Protein AF-0000000078658450 (afdb_homodimer)

Structure (mmCIF, N/CA/C/O backbone):
data_AF-0000000078658450-model_v1
#
loop_
_entity.id
_entity.type
_entity.pdbx_description
1 polymer 'Crp/Fnr family transcriptional regulator'
#
loop_
_atom_site.group_PDB
_atom_site.id
_atom_site.type_symbol
_atom_site.label_atom_id
_atom_site.label_alt_id
_atom_site.label_comp_id
_atom_site.label_asym_id
_atom_site.label_entity_id
_atom_site.label_seq_id
_atom_site.pdbx_PDB_ins_code
_atom_site.Cartn_x
_atom_site.Cartn_y
_atom_site.Cartn_z
_atom_site.occupancy
_atom_site.B_iso_or_equiv
_atom_site.auth_seq_id
_atom_site.auth_comp_id
_atom_site.auth_asym_id
_atom_site.auth_atom_id
_atom_site.pdbx_PDB_model_num
ATOM 1 N N . MET A 1 1 ? 19.719 34.531 7.801 1 43.25 1 MET A N 1
ATOM 2 C CA . MET A 1 1 ? 19.422 33.531 8.844 1 43.25 1 MET A CA 1
ATOM 3 C C . MET A 1 1 ? 18.984 32.219 8.227 1 43.25 1 MET A C 1
ATOM 5 O O . MET A 1 1 ? 18.062 32.188 7.406 1 43.25 1 MET A O 1
ATOM 9 N N . ASN A 1 2 ? 19.859 30.984 8.078 1 65.88 2 ASN A N 1
ATOM 10 C CA . ASN A 1 2 ? 20.094 29.922 7.094 1 65.88 2 ASN A CA 1
ATOM 11 C C . ASN A 1 2 ? 18.938 28.922 7.059 1 65.88 2 ASN A C 1
ATOM 13 O O . ASN A 1 2 ? 18.703 28.219 8.031 1 65.88 2 ASN A O 1
ATOM 17 N N . ASP A 1 3 ? 17.875 29.172 6.211 1 85.38 3 ASP A N 1
ATOM 18 C CA . ASP A 1 3 ? 16.609 28.453 6.008 1 85.38 3 ASP A CA 1
ATOM 19 C C . ASP A 1 3 ? 16.797 26.953 6.176 1 85.38 3 ASP A C 1
ATOM 21 O O . ASP A 1 3 ? 15.938 26.266 6.734 1 85.38 3 ASP A O 1
ATOM 25 N N . THR A 1 4 ? 17.953 26.656 6.043 1 90.56 4 THR A N 1
ATOM 26 C CA . THR A 1 4 ? 18.203 25.234 6.113 1 90.56 4 THR A CA 1
ATOM 27 C C . THR A 1 4 ? 18.172 24.75 7.559 1 90.56 4 THR A C 1
ATOM 29 O O . THR A 1 4 ? 17.688 23.656 7.844 1 90.56 4 THR A O 1
ATOM 32 N N . HIS A 1 5 ? 18.719 25.562 8.422 1 92.75 5 HIS A N 1
ATOM 33 C CA . HIS A 1 5 ? 18.719 25.203 9.828 1 92.75 5 HIS A CA 1
ATOM 34 C C . HIS A 1 5 ? 17.297 25.109 10.367 1 92.75 5 HIS A C 1
ATOM 36 O O . HIS A 1 5 ? 16.969 24.188 11.109 1 92.75 5 HIS A O 1
ATOM 42 N N . ALA A 1 6 ? 16.516 26.047 10.023 1 94.75 6 ALA A N 1
ATOM 43 C CA . ALA A 1 6 ? 15.125 26.062 10.445 1 94.75 6 ALA A CA 1
ATOM 44 C C . ALA A 1 6 ? 14.375 24.844 9.891 1 94.75 6 ALA A C 1
ATOM 46 O O . ALA A 1 6 ? 13.578 24.219 10.594 1 94.75 6 ALA A O 1
ATOM 47 N N . TRP A 1 7 ? 14.617 24.578 8.633 1 96.69 7 TRP A N 1
ATOM 48 C CA . TRP A 1 7 ? 14.016 23.406 8.016 1 96.69 7 TRP A CA 1
ATOM 49 C C . TRP A 1 7 ? 14.406 22.141 8.766 1 96.69 7 TRP A C 1
ATOM 51 O O . TRP A 1 7 ? 13.555 21.297 9.07 1 96.69 7 TRP A O 1
ATOM 61 N N . ARG A 1 8 ? 15.656 22.031 9.039 1 96.75 8 ARG A N 1
ATOM 62 C CA . ARG A 1 8 ? 16.156 20.844 9.734 1 96.75 8 ARG A CA 1
ATOM 63 C C . ARG A 1 8 ? 15.469 20.672 11.086 1 96.75 8 ARG A C 1
ATOM 65 O O . ARG A 1 8 ? 15.055 19.562 11.43 1 96.75 8 ARG A O 1
ATOM 72 N N . GLU A 1 9 ? 15.391 21.719 11.852 1 95.81 9 GLU A N 1
ATOM 73 C CA . GLU A 1 9 ? 14.766 21.672 13.172 1 95.81 9 GLU A CA 1
ATOM 74 C C . GLU A 1 9 ? 13.328 21.172 13.078 1 95.81 9 GLU A C 1
ATOM 76 O O . GLU A 1 9 ? 12.898 20.359 13.898 1 95.81 9 GLU A O 1
ATOM 81 N N . GLN A 1 10 ? 12.602 21.609 12.125 1 95.25 10 GLN A N 1
ATOM 82 C CA . GLN A 1 10 ? 11.219 21.203 11.93 1 95.25 10 GLN A CA 1
ATOM 83 C C . GLN A 1 10 ? 11.133 19.734 11.5 1 95.25 10 GLN A C 1
ATOM 85 O O . GLN A 1 10 ? 10.32 18.969 12.031 1 95.25 10 GLN A O 1
ATOM 90 N N . LEU A 1 11 ? 12.008 19.344 10.578 1 97.38 11 LEU A N 1
ATOM 91 C CA . LEU A 1 11 ? 11.938 18.016 9.977 1 97.38 11 LEU A CA 1
ATOM 92 C C . LEU A 1 11 ? 12.469 16.953 10.938 1 97.38 11 LEU A C 1
ATOM 94 O O . LEU A 1 11 ? 12.164 15.766 10.789 1 97.38 11 LEU A O 1
ATOM 98 N N . GLN A 1 12 ? 13.188 17.375 11.977 1 96.62 12 GLN A N 1
ATOM 99 C CA . GLN A 1 12 ? 13.734 16.469 12.977 1 96.62 12 GLN A CA 1
ATOM 100 C C . GLN A 1 12 ? 12.633 15.875 13.844 1 96.62 12 GLN A C 1
ATOM 102 O O . GLN A 1 12 ? 12.859 14.883 14.539 1 96.62 12 GLN A O 1
ATOM 107 N N . HIS A 1 13 ? 11.469 16.438 13.734 1 94.81 13 HIS A N 1
ATOM 108 C CA . HIS A 1 13 ? 10.336 15.922 14.492 1 94.81 13 HIS A CA 1
ATOM 109 C C . HIS A 1 13 ? 9.695 14.727 13.789 1 94.81 13 HIS A C 1
ATOM 111 O O . HIS A 1 13 ? 8.859 14.031 14.375 1 94.81 13 HIS A O 1
ATOM 117 N N . GLY A 1 14 ? 10.078 14.461 12.57 1 96.31 14 GLY A N 1
ATOM 118 C CA . GLY A 1 14 ? 9.664 13.266 11.859 1 96.31 14 GLY A CA 1
ATOM 119 C C . GLY A 1 14 ? 10.641 12.117 12 1 96.31 14 GLY A C 1
ATOM 120 O O . GLY A 1 14 ? 11.852 12.297 11.828 1 96.31 14 GLY A O 1
ATOM 121 N N . HIS A 1 15 ? 10.164 10.977 12.234 1 96 15 HIS A N 1
ATOM 122 C CA . HIS A 1 15 ? 11.008 9.828 12.555 1 96 15 HIS A CA 1
ATOM 123 C C . HIS A 1 15 ? 11.906 9.453 11.383 1 96 15 HIS A C 1
ATOM 125 O O . HIS A 1 15 ? 13.094 9.172 11.562 1 96 15 HIS A O 1
ATOM 131 N N . TRP A 1 16 ? 11.352 9.453 10.203 1 97.75 16 TRP A N 1
ATOM 132 C CA . TRP A 1 16 ? 12.156 9.023 9.062 1 97.75 16 TRP A CA 1
ATOM 133 C C . TRP A 1 16 ? 13.383 9.914 8.898 1 97.75 16 TRP A C 1
ATOM 135 O O . TRP A 1 16 ? 14.516 9.422 8.844 1 97.75 16 TRP A O 1
ATOM 145 N N . PHE A 1 17 ? 13.172 11.258 8.867 1 98.5 17 PHE A N 1
ATOM 146 C CA . PHE A 1 17 ? 14.266 12.203 8.648 1 98.5 17 PHE A CA 1
ATOM 147 C C . PHE A 1 17 ? 15.281 12.133 9.781 1 98.5 17 PHE A C 1
ATOM 149 O O . PHE A 1 17 ? 16.484 12.109 9.539 1 98.5 17 PHE A O 1
ATOM 156 N N . ARG A 1 18 ? 14.766 12.008 10.93 1 97.56 18 ARG A N 1
ATOM 157 C CA . ARG A 1 18 ? 15.609 11.992 12.117 1 97.56 18 ARG A CA 1
ATOM 158 C C . ARG A 1 18 ? 16.547 10.781 12.117 1 97.56 18 ARG A C 1
ATOM 160 O O . ARG A 1 18 ? 17.641 10.836 12.672 1 97.56 18 ARG A O 1
ATOM 167 N N . GLN A 1 19 ? 16.125 9.742 11.484 1 97.12 19 GLN A N 1
ATOM 168 C CA . GLN A 1 19 ? 16.891 8.5 11.523 1 97.12 19 GLN A CA 1
ATOM 169 C C . GLN A 1 19 ? 17.953 8.469 10.43 1 97.12 19 GLN A C 1
ATOM 171 O O . GLN A 1 19 ? 18.844 7.613 10.445 1 97.12 19 GLN A O 1
ATOM 176 N N . LEU A 1 20 ? 17.891 9.367 9.508 1 98 20 LEU A N 1
ATOM 177 C CA . LEU A 1 20 ? 18.891 9.414 8.445 1 98 20 LEU A CA 1
ATOM 178 C C . LEU A 1 20 ? 20.25 9.844 8.992 1 98 20 LEU A C 1
ATOM 180 O O . LEU A 1 20 ? 20.312 10.539 10 1 98 20 LEU A O 1
ATOM 184 N N . SER A 1 21 ? 21.328 9.43 8.328 1 97.75 21 SER A N 1
ATOM 185 C CA . SER A 1 21 ? 22.656 9.93 8.672 1 97.75 21 SER A CA 1
ATOM 186 C C . SER A 1 21 ? 22.734 11.445 8.484 1 97.75 21 SER A C 1
ATOM 188 O O . SER A 1 21 ? 22.078 12.008 7.613 1 97.75 21 SER A O 1
ATOM 190 N N . PRO A 1 22 ? 23.578 12.094 9.273 1 97.62 22 PRO A N 1
ATOM 191 C CA . PRO A 1 22 ? 23.766 13.531 9.094 1 97.62 22 PRO A CA 1
ATOM 192 C C . PRO A 1 22 ? 24.141 13.898 7.66 1 97.62 22 PRO A C 1
ATOM 194 O O . PRO A 1 22 ? 23.688 14.922 7.137 1 97.62 22 PRO A O 1
ATOM 197 N N . ALA A 1 23 ? 24.938 13.094 7.043 1 97.88 23 ALA A N 1
ATOM 198 C CA . ALA A 1 23 ? 25.375 13.352 5.672 1 97.88 23 ALA A CA 1
ATOM 199 C C . ALA A 1 23 ? 24.188 13.367 4.715 1 97.88 23 ALA A C 1
ATOM 201 O O . ALA A 1 23 ? 24.078 14.25 3.859 1 97.88 23 ALA A O 1
ATOM 202 N N . LEU A 1 24 ? 23.312 12.406 4.836 1 98.12 24 LEU A N 1
ATOM 203 C CA . LEU A 1 24 ? 22.156 12.344 3.955 1 98.12 24 LEU A CA 1
ATOM 204 C C . LEU A 1 24 ? 21.188 13.484 4.25 1 98.12 24 LEU A C 1
ATOM 206 O O . LEU A 1 24 ? 20.625 14.078 3.328 1 98.12 24 LEU A O 1
ATOM 210 N N . GLN A 1 25 ? 20.984 13.766 5.539 1 98.38 25 GLN A N 1
ATOM 211 C CA . GLN A 1 25 ? 20.172 14.922 5.887 1 98.38 25 GLN A CA 1
ATOM 212 C C . GLN A 1 25 ? 20.703 16.188 5.215 1 98.38 25 GLN A C 1
ATOM 214 O O . GLN A 1 25 ? 19.922 16.953 4.629 1 98.38 25 GLN A O 1
ATOM 219 N N . ASP A 1 26 ? 22 16.359 5.293 1 97.94 26 ASP A N 1
ATOM 220 C CA . ASP A 1 26 ? 22.625 17.531 4.707 1 97.94 26 ASP A CA 1
ATOM 221 C C . ASP A 1 26 ? 22.391 17.594 3.199 1 97.94 26 ASP A C 1
ATOM 223 O O . ASP A 1 26 ? 22.031 18.641 2.66 1 97.94 26 ASP A O 1
ATOM 227 N N . ARG A 1 27 ? 22.562 16.516 2.525 1 97.56 27 ARG A N 1
ATOM 228 C CA . ARG A 1 27 ? 22.422 16.469 1.073 1 97.56 27 ARG A CA 1
ATOM 229 C C . ARG A 1 27 ? 20.984 16.781 0.653 1 97.56 27 ARG A C 1
ATOM 231 O O . ARG A 1 27 ? 20.766 17.5 -0.32 1 97.56 27 ARG A O 1
ATOM 238 N N . LEU A 1 28 ? 20.031 16.203 1.386 1 98.06 28 LEU A N 1
ATOM 239 C CA . LEU A 1 28 ? 18.625 16.453 1.085 1 98.06 28 LEU A CA 1
ATOM 240 C C . LEU A 1 28 ? 18.297 17.938 1.25 1 98.06 28 LEU A C 1
ATOM 242 O O . LEU A 1 28 ? 17.688 18.547 0.367 1 98.06 28 LEU A O 1
ATOM 246 N N . LEU A 1 29 ? 18.75 18.484 2.342 1 98.12 29 LEU A N 1
ATOM 247 C CA . LEU A 1 29 ? 18.422 19.875 2.641 1 98.12 29 LEU A CA 1
ATOM 248 C C . LEU A 1 29 ? 19.156 20.828 1.694 1 98.12 29 LEU A C 1
ATOM 250 O O . LEU A 1 29 ? 18.625 21.875 1.331 1 98.12 29 LEU A O 1
ATOM 254 N N . GLU A 1 30 ? 20.328 20.469 1.326 1 97.06 30 GLU A N 1
ATOM 255 C CA . GLU A 1 30 ? 21.094 21.266 0.372 1 97.06 30 GLU A CA 1
ATOM 256 C C . GLU A 1 30 ? 20.391 21.312 -0.987 1 97.06 30 GLU A C 1
ATOM 258 O O . GLU A 1 30 ? 20.422 22.344 -1.673 1 97.06 30 GLU A O 1
ATOM 263 N N . ALA A 1 31 ? 19.797 20.266 -1.362 1 97.5 31 ALA A N 1
ATOM 264 C CA . ALA A 1 31 ? 19.156 20.172 -2.676 1 97.5 31 ALA A CA 1
ATOM 265 C C . ALA A 1 31 ? 17.734 20.703 -2.637 1 97.5 31 ALA A C 1
ATOM 267 O O . ALA A 1 31 ? 17.125 20.938 -3.684 1 97.5 31 ALA A O 1
ATOM 268 N N . ALA A 1 32 ? 17.203 20.875 -1.492 1 98 32 ALA A N 1
ATOM 269 C CA . ALA A 1 32 ? 15.781 21.188 -1.323 1 98 32 ALA A CA 1
ATOM 270 C C . ALA A 1 32 ? 15.492 22.625 -1.751 1 98 32 ALA A C 1
ATOM 272 O O . ALA A 1 32 ? 16.344 23.5 -1.608 1 98 32 ALA A O 1
ATOM 273 N N . ARG A 1 33 ? 14.297 22.812 -2.258 1 97.56 33 ARG A N 1
ATOM 274 C CA . ARG A 1 33 ? 13.758 24.125 -2.619 1 97.56 33 ARG A CA 1
ATOM 275 C C . ARG A 1 33 ? 12.406 24.359 -1.953 1 97.56 33 ARG A C 1
ATOM 277 O O . ARG A 1 33 ? 11.539 23.5 -1.978 1 97.56 33 ARG A O 1
ATOM 284 N N . PRO A 1 34 ? 12.266 25.531 -1.39 1 97.88 34 PRO A N 1
ATOM 285 C CA . PRO A 1 34 ? 10.969 25.797 -0.759 1 97.88 34 PRO A CA 1
ATOM 286 C C . PRO A 1 34 ? 9.859 26.047 -1.776 1 97.88 34 PRO A C 1
ATOM 288 O O . PRO A 1 34 ? 10.109 26.594 -2.85 1 97.88 34 PRO A O 1
ATOM 291 N N . LEU A 1 35 ? 8.727 25.594 -1.479 1 97.88 35 LEU A N 1
ATOM 292 C CA . LEU A 1 35 ? 7.516 25.75 -2.279 1 97.88 35 LEU A CA 1
ATOM 293 C C . LEU A 1 35 ? 6.328 26.141 -1.4 1 97.88 35 LEU A C 1
ATOM 295 O O . LEU A 1 35 ? 6.109 25.531 -0.346 1 97.88 35 LEU A O 1
ATOM 299 N N . VAL A 1 36 ? 5.617 27.156 -1.821 1 98.38 36 VAL A N 1
ATOM 300 C CA . VAL A 1 36 ? 4.426 27.594 -1.102 1 98.38 36 VAL A CA 1
ATOM 301 C C . VAL A 1 36 ? 3.193 27.422 -1.986 1 98.38 36 VAL A C 1
ATOM 303 O O . VAL A 1 36 ? 3.205 27.797 -3.162 1 98.38 36 VAL A O 1
ATOM 306 N N . LEU A 1 37 ? 2.17 26.828 -1.427 1 98.62 37 LEU A N 1
ATOM 307 C CA . LEU A 1 37 ? 0.907 26.609 -2.127 1 98.62 37 LEU A CA 1
ATOM 308 C C . LEU A 1 37 ? -0.249 27.266 -1.369 1 98.62 37 LEU A C 1
ATOM 310 O O . LEU A 1 37 ? -0.32 27.172 -0.142 1 98.62 37 LEU A O 1
ATOM 314 N N . ALA A 1 38 ? -1.096 27.922 -2.076 1 98.44 38 ALA A N 1
ATOM 315 C CA . ALA A 1 38 ? -2.346 28.406 -1.497 1 98.44 38 ALA A CA 1
ATOM 316 C C . ALA A 1 38 ? -3.346 27.266 -1.317 1 98.44 38 ALA A C 1
ATOM 318 O O . ALA A 1 38 ? -3.188 26.188 -1.905 1 98.44 38 ALA A O 1
ATOM 319 N N . ALA A 1 39 ? -4.348 27.547 -0.548 1 97.06 39 ALA A N 1
ATOM 320 C CA . ALA A 1 39 ? -5.406 26.562 -0.355 1 97.06 39 ALA A CA 1
ATOM 321 C C . ALA A 1 39 ? -6.016 26.141 -1.689 1 97.06 39 ALA A C 1
ATOM 323 O O . ALA A 1 39 ? -6.379 26.984 -2.506 1 97.06 39 ALA A O 1
ATOM 324 N N . GLY A 1 40 ? -6 24.859 -1.874 1 96.44 40 GLY A N 1
ATOM 325 C CA . GLY A 1 40 ? -6.652 24.328 -3.059 1 96.44 40 GLY A CA 1
ATOM 326 C C . GLY A 1 40 ? -5.738 24.266 -4.27 1 96.44 40 GLY A C 1
ATOM 327 O O . GLY A 1 40 ? -6.109 23.719 -5.309 1 96.44 40 GLY A O 1
ATOM 328 N N . GLU A 1 41 ? -4.57 24.781 -4.133 1 98.31 41 GLU A N 1
ATOM 329 C CA . GLU A 1 41 ? -3.639 24.766 -5.254 1 98.31 41 GLU A CA 1
ATOM 330 C C . GLU A 1 41 ? -3.098 23.359 -5.496 1 98.31 41 GLU A C 1
ATOM 332 O O . GLU A 1 41 ? -2.754 22.641 -4.547 1 98.31 41 GLU A O 1
ATOM 337 N N . ARG A 1 42 ? -3.02 22.984 -6.758 1 98 42 ARG A N 1
ATOM 338 C CA . ARG A 1 42 ? -2.543 21.672 -7.152 1 98 42 ARG A CA 1
ATOM 339 C C . ARG A 1 42 ? -1.02 21.594 -7.117 1 98 42 ARG A C 1
ATOM 341 O O . ARG A 1 42 ? -0.344 22.5 -7.633 1 98 42 ARG A O 1
ATOM 348 N N . LEU A 1 43 ? -0.523 20.641 -6.516 1 98.38 43 LEU A N 1
ATOM 349 C CA . LEU A 1 43 ? 0.909 20.359 -6.535 1 98.38 43 LEU A CA 1
ATOM 350 C C . LEU A 1 43 ? 1.288 19.547 -7.773 1 98.38 43 LEU A C 1
ATOM 352 O O . LEU A 1 43 ? 2.221 19.906 -8.492 1 98.38 43 LEU A O 1
ATOM 356 N N . PHE A 1 44 ? 0.604 18.469 -7.992 1 97.94 44 PHE A N 1
ATOM 357 C CA . PHE A 1 44 ? 0.71 17.656 -9.195 1 97.94 44 PHE A CA 1
ATOM 358 C C . PHE A 1 44 ? -0.556 16.828 -9.406 1 97.94 44 PHE A C 1
ATOM 360 O O . PHE A 1 44 ? -1.415 16.766 -8.523 1 97.94 44 PHE A O 1
ATOM 367 N N . GLN A 1 45 ? -0.643 16.234 -10.586 1 96.81 45 GLN A N 1
ATOM 368 C CA . GLN A 1 45 ? -1.804 15.406 -10.906 1 96.81 45 GLN A CA 1
ATOM 369 C C . GLN A 1 45 ? -1.383 14 -11.32 1 96.81 45 GLN A C 1
ATOM 371 O O . GLN A 1 45 ? -0.27 13.797 -11.812 1 96.81 45 GLN A O 1
ATOM 376 N N . ARG A 1 46 ? -2.33 13.133 -11.109 1 96.31 46 ARG A N 1
ATOM 377 C CA . ARG A 1 46 ? -2.129 11.781 -11.609 1 96.31 46 ARG A CA 1
ATOM 378 C C . ARG A 1 46 ? -1.715 11.789 -13.078 1 96.31 46 ARG A C 1
ATOM 380 O O . ARG A 1 46 ? -2.322 12.492 -13.898 1 96.31 46 ARG A O 1
ATOM 387 N N . GLY A 1 47 ? -0.666 10.992 -13.375 1 97.31 47 GLY A N 1
ATOM 388 C CA . GLY A 1 47 ? -0.214 10.906 -14.758 1 97.31 47 GLY A CA 1
ATOM 389 C C . GLY A 1 47 ? 0.952 11.828 -15.062 1 97.31 47 GLY A C 1
ATOM 390 O O . GLY A 1 47 ? 1.626 11.672 -16.078 1 97.31 47 GLY A O 1
ATOM 391 N N . ASP A 1 48 ? 1.166 12.805 -14.234 1 97.75 48 ASP A N 1
ATOM 392 C CA . ASP A 1 48 ? 2.32 13.68 -14.406 1 97.75 48 ASP A CA 1
ATOM 393 C C . ASP A 1 48 ? 3.627 12.898 -14.273 1 97.75 48 ASP A C 1
ATOM 395 O O . ASP A 1 48 ? 3.68 11.875 -13.586 1 97.75 48 ASP A O 1
ATOM 399 N N . ALA A 1 49 ? 4.672 13.391 -14.875 1 97.5 49 ALA A N 1
ATOM 400 C CA . ALA A 1 49 ? 6.004 12.828 -14.711 1 97.5 49 ALA A CA 1
ATOM 401 C C . ALA A 1 49 ? 6.504 13 -13.281 1 97.5 49 ALA A C 1
ATOM 403 O O . ALA A 1 49 ? 6.102 13.938 -12.586 1 97.5 49 ALA A O 1
ATOM 404 N N . PRO A 1 50 ? 7.344 12.102 -12.883 1 95.69 50 PRO A N 1
ATOM 405 C CA . PRO A 1 50 ? 7.938 12.289 -11.555 1 95.69 50 PRO A CA 1
ATOM 406 C C . PRO A 1 50 ? 8.586 13.656 -11.383 1 95.69 50 PRO A C 1
ATOM 408 O O . PRO A 1 50 ? 9.258 14.148 -12.297 1 95.69 50 PRO A O 1
ATOM 411 N N . CYS A 1 51 ? 8.43 14.234 -10.227 1 94.44 51 CYS A N 1
ATOM 412 C CA . CYS A 1 51 ? 8.961 15.586 -10.055 1 94.44 51 CYS A CA 1
ATOM 413 C C . CYS A 1 51 ? 9.766 15.688 -8.766 1 94.44 51 CYS A C 1
ATOM 415 O O . CYS A 1 51 ? 10.195 16.781 -8.391 1 94.44 51 CYS A O 1
ATOM 417 N N . GLY A 1 52 ? 9.898 14.586 -8.086 1 95.5 52 GLY A N 1
ATOM 418 C CA . GLY A 1 52 ? 10.789 14.602 -6.938 1 95.5 52 GLY A CA 1
ATOM 419 C C . GLY A 1 52 ? 10.102 14.219 -5.641 1 95.5 52 GLY A C 1
ATOM 420 O O . GLY A 1 52 ? 9.031 13.609 -5.652 1 95.5 52 GLY A O 1
ATOM 421 N N . LEU A 1 53 ? 10.797 14.5 -4.551 1 98.19 53 LEU A N 1
ATOM 422 C CA . LEU A 1 53 ? 10.391 14.203 -3.184 1 98.19 53 LEU A CA 1
ATOM 423 C C . LEU A 1 53 ? 9.984 15.477 -2.447 1 98.19 53 LEU A C 1
ATOM 425 O O . LEU A 1 53 ? 10.586 16.531 -2.652 1 98.19 53 LEU A O 1
ATOM 429 N N . TYR A 1 54 ? 9.039 15.344 -1.571 1 98.62 54 TYR A N 1
ATOM 430 C CA . TYR A 1 54 ? 8.539 16.516 -0.864 1 98.62 54 TYR A CA 1
ATOM 431 C C . TYR A 1 54 ? 8.539 16.281 0.642 1 98.62 54 TYR A C 1
ATOM 433 O O . TYR A 1 54 ? 8.336 15.156 1.105 1 98.62 54 TYR A O 1
ATOM 441 N N . ALA A 1 55 ? 8.672 17.328 1.375 1 98.62 55 ALA A N 1
ATOM 442 C CA . ALA A 1 55 ? 8.43 17.391 2.814 1 98.62 55 ALA A CA 1
ATOM 443 C C . ALA A 1 55 ? 7.449 18.5 3.168 1 98.62 55 ALA A C 1
ATOM 445 O O . ALA A 1 55 ? 7.543 19.609 2.639 1 98.62 55 ALA A O 1
ATOM 446 N N . VAL A 1 56 ? 6.57 18.203 4.047 1 98.44 56 VAL A N 1
ATOM 447 C CA . VAL A 1 56 ? 5.652 19.234 4.512 1 98.44 56 VAL A CA 1
ATOM 448 C C . VAL A 1 56 ? 6.254 19.953 5.719 1 98.44 56 VAL A C 1
ATOM 450 O O . VAL A 1 56 ? 6.629 19.312 6.703 1 98.44 56 VAL A O 1
ATOM 453 N N . LEU A 1 57 ? 6.332 21.219 5.598 1 97.88 57 LEU A N 1
ATOM 454 C CA . LEU A 1 57 ? 6.836 22.031 6.699 1 97.88 57 LEU A CA 1
ATOM 455 C C . LEU A 1 57 ? 5.684 22.578 7.539 1 97.88 57 LEU A C 1
ATOM 457 O O . LEU A 1 57 ? 5.789 22.641 8.766 1 97.88 57 LEU A O 1
ATOM 461 N N . SER A 1 58 ? 4.66 22.969 6.871 1 97.06 58 SER A N 1
ATOM 462 C CA . SER A 1 58 ? 3.418 23.406 7.5 1 97.06 58 SER A CA 1
ATOM 463 C C . SER A 1 58 ? 2.227 23.203 6.57 1 97.06 58 SER A C 1
ATOM 465 O O . SER A 1 58 ? 2.389 23.156 5.348 1 97.06 58 SER A O 1
ATOM 467 N N . GLY A 1 59 ? 1.008 23.094 7.168 1 96.06 59 GLY A N 1
ATOM 468 C CA . GLY A 1 59 ? -0.166 22.75 6.375 1 96.06 59 GLY A CA 1
ATOM 469 C C . GLY A 1 59 ? -0.277 21.281 6.062 1 96.06 59 GLY A C 1
ATOM 470 O O . GLY A 1 59 ? 0.119 20.438 6.871 1 96.06 59 GLY A O 1
ATOM 471 N N . ALA A 1 60 ? -0.972 21 4.922 1 97.12 60 ALA A N 1
ATOM 472 C CA . ALA A 1 60 ? -1.185 19.609 4.574 1 97.12 60 ALA A CA 1
ATOM 473 C C . ALA A 1 60 ? -1.425 19.438 3.078 1 97.12 60 ALA A C 1
ATOM 475 O O . ALA A 1 60 ? -1.834 20.391 2.4 1 97.12 60 ALA A O 1
ATOM 476 N N . ILE A 1 61 ? -1.077 18.344 2.631 1 98.12 61 ILE A N 1
ATOM 477 C CA . ILE A 1 61 ? -1.332 17.969 1.244 1 98.12 61 ILE A CA 1
ATOM 478 C C . ILE A 1 61 ? -2.352 16.828 1.196 1 98.12 61 ILE A C 1
ATOM 480 O O . ILE A 1 61 ? -2.186 15.812 1.869 1 98.12 61 ILE A O 1
ATOM 484 N N . ARG A 1 62 ? -3.418 17 0.417 1 97 62 ARG A N 1
ATOM 485 C CA . ARG A 1 62 ? -4.395 15.953 0.149 1 97 62 ARG A CA 1
ATOM 486 C C . ARG A 1 62 ? -3.949 15.07 -1.018 1 97 62 ARG A C 1
ATOM 488 O O . ARG A 1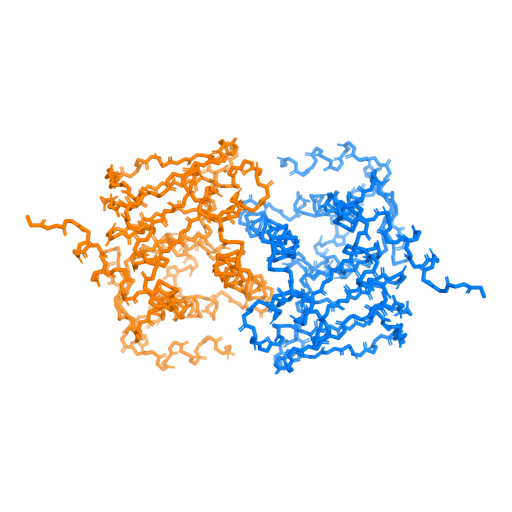 62 ? -3.674 15.578 -2.109 1 97 62 ARG A O 1
ATOM 495 N N . ILE A 1 63 ? -3.836 13.836 -0.722 1 97.38 63 ILE A N 1
ATOM 496 C CA . ILE A 1 63 ? -3.561 12.875 -1.781 1 97.38 63 ILE A CA 1
ATOM 497 C C . ILE A 1 63 ? -4.828 12.094 -2.107 1 97.38 63 ILE A C 1
ATOM 499 O O . ILE A 1 63 ? -5.41 11.445 -1.232 1 97.38 63 ILE A O 1
ATOM 503 N N . GLY A 1 64 ? -5.254 12.109 -3.322 1 96.69 64 GLY A N 1
ATOM 504 C CA . GLY A 1 64 ? -6.477 11.414 -3.689 1 96.69 64 GLY A CA 1
ATOM 505 C C . GLY A 1 64 ? -6.738 11.422 -5.184 1 96.69 64 GLY A C 1
ATOM 506 O O . GLY A 1 64 ? -5.809 11.523 -5.98 1 96.69 64 GLY A O 1
ATOM 507 N N . ALA A 1 65 ? -7.98 11.086 -5.445 1 94.69 65 ALA A N 1
ATOM 508 C CA . ALA A 1 65 ? -8.422 11 -6.836 1 94.69 65 ALA A CA 1
ATOM 509 C C . ALA A 1 65 ? -9.859 11.477 -6.988 1 94.69 65 ALA A C 1
ATOM 511 O O . ALA A 1 65 ? -10.641 11.438 -6.031 1 94.69 65 ALA A O 1
ATOM 512 N N . LEU A 1 66 ? -10.117 11.938 -8.203 1 89.25 66 LEU A N 1
ATOM 513 C CA . LEU A 1 66 ? -11.477 12.312 -8.57 1 89.25 66 LEU A CA 1
ATOM 514 C C . LEU A 1 66 ? -12.031 11.367 -9.633 1 89.25 66 LEU A C 1
ATOM 516 O O . LEU A 1 66 ? -11.336 11.031 -10.594 1 89.25 66 LEU A O 1
ATOM 520 N N . SER A 1 67 ? -13.211 10.938 -9.383 1 87.06 67 SER A N 1
ATOM 521 C CA . SER A 1 67 ? -13.875 10.164 -10.422 1 87.06 67 SER A CA 1
ATOM 522 C C . SER A 1 67 ? -14.414 11.07 -11.523 1 87.06 67 SER A C 1
ATOM 524 O O . SER A 1 67 ? -14.414 12.289 -11.383 1 87.06 67 SER A O 1
ATOM 526 N N . ALA A 1 68 ? -14.914 10.398 -12.617 1 82.19 68 ALA A N 1
AT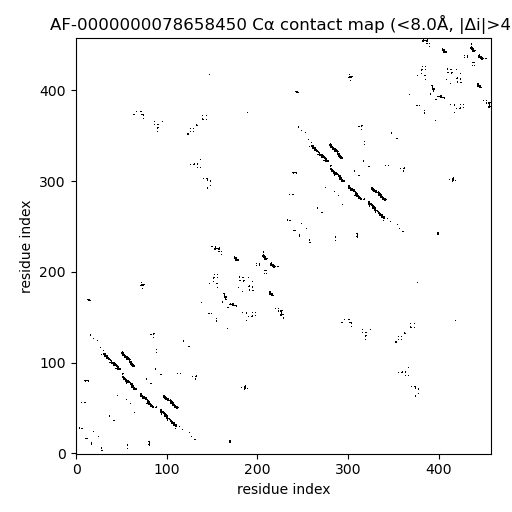OM 527 C CA . ALA A 1 68 ? -15.461 11.148 -13.742 1 82.19 68 ALA A CA 1
ATOM 528 C C . ALA A 1 68 ? -16.719 11.922 -13.336 1 82.19 68 ALA A C 1
ATOM 530 O O . ALA A 1 68 ? -16.984 13 -13.867 1 82.19 68 ALA A O 1
ATOM 531 N N . ASP A 1 69 ? -17.422 11.438 -12.375 1 84.62 69 ASP A N 1
ATOM 532 C CA . ASP A 1 69 ? -18.672 12.078 -11.945 1 84.62 69 ASP A CA 1
ATOM 533 C C . ASP A 1 69 ? -18.422 13.047 -10.797 1 84.62 69 ASP A C 1
ATOM 535 O O . ASP A 1 69 ? -19.375 13.547 -10.18 1 84.62 69 ASP A O 1
ATOM 539 N N . GLY A 1 70 ? -17.234 13.211 -10.414 1 85.19 70 GLY A N 1
ATOM 540 C CA . GLY A 1 70 ? -16.875 14.242 -9.453 1 85.19 70 GLY A CA 1
ATOM 541 C C . GLY A 1 70 ? -16.75 13.727 -8.031 1 85.19 70 GLY A C 1
ATOM 542 O O . GLY A 1 70 ? -16.547 14.5 -7.098 1 85.19 70 GLY A O 1
ATOM 543 N N . LYS A 1 71 ? -16.875 12.422 -7.902 1 89.62 71 LYS A N 1
ATOM 544 C CA . LYS A 1 71 ? -16.672 11.844 -6.574 1 89.62 71 LYS A CA 1
ATOM 545 C C . LYS A 1 71 ? -15.195 11.805 -6.219 1 89.62 71 LYS A C 1
ATOM 547 O O . LYS A 1 71 ? -14.359 11.438 -7.051 1 89.62 71 LYS A O 1
ATOM 552 N N . GLU A 1 72 ? -14.961 12.141 -4.918 1 91.62 72 GLU A N 1
ATOM 553 C CA . GLU A 1 72 ? -13.562 12.211 -4.484 1 91.62 72 GLU A CA 1
ATOM 554 C C . GLU A 1 72 ? -13.219 11.047 -3.557 1 91.62 72 GLU A C 1
ATOM 556 O O . GLU A 1 72 ? -14.016 10.672 -2.697 1 91.62 72 GLU A O 1
ATOM 561 N N . ALA A 1 73 ? -12.102 10.477 -3.832 1 94.75 73 ALA A N 1
ATOM 562 C CA . ALA A 1 73 ? -11.461 9.594 -2.865 1 94.75 73 ALA A CA 1
ATOM 563 C C . ALA A 1 73 ? -10.266 10.281 -2.209 1 94.75 73 ALA A C 1
ATOM 565 O O . ALA A 1 73 ? -9.383 10.805 -2.898 1 94.75 73 ALA A O 1
ATOM 566 N N . LEU A 1 74 ? -10.289 10.359 -0.921 1 96.62 74 LEU A N 1
ATOM 567 C CA . LEU A 1 74 ? -9.148 10.867 -0.162 1 96.62 74 LEU A CA 1
ATOM 568 C C . LEU A 1 74 ? -8.352 9.727 0.453 1 96.62 74 LEU A C 1
ATOM 570 O O . LEU A 1 74 ? -8.828 9.055 1.371 1 96.62 74 LEU A O 1
ATOM 574 N N . LEU A 1 75 ? -7.184 9.516 -0.04 1 95.5 75 LEU A N 1
ATOM 575 C CA . LEU A 1 75 ? -6.355 8.43 0.464 1 95.5 75 LEU A CA 1
ATOM 576 C C . LEU A 1 75 ? -5.664 8.828 1.762 1 95.5 75 LEU A C 1
ATOM 578 O O . LEU A 1 75 ? -5.594 8.031 2.703 1 95.5 75 LEU A O 1
ATOM 582 N N . THR A 1 76 ? -5.117 10.078 1.731 1 94 76 THR A N 1
ATOM 583 C CA . THR A 1 76 ? -4.445 10.508 2.955 1 94 76 THR A CA 1
ATOM 584 C C . THR A 1 76 ? -4.238 12.016 2.959 1 94 76 THR A C 1
ATOM 586 O O . THR A 1 76 ? -4.316 12.664 1.913 1 94 76 THR A O 1
ATOM 589 N N . LEU A 1 77 ? -4.074 12.516 4.125 1 95.56 77 LEU A N 1
ATOM 590 C CA . LEU A 1 77 ? -3.568 13.859 4.367 1 95.56 77 LEU A CA 1
ATOM 591 C C . LEU A 1 77 ? -2.135 13.82 4.883 1 95.56 77 LEU A C 1
ATOM 593 O O . LEU A 1 77 ? -1.863 13.227 5.93 1 95.56 77 LEU A O 1
ATOM 597 N N . VAL A 1 78 ? -1.289 14.391 4.121 1 96.81 78 VAL A N 1
ATOM 598 C CA . VAL A 1 78 ? 0.108 14.422 4.543 1 96.81 78 VAL A CA 1
ATOM 599 C C . VAL A 1 78 ? 0.4 15.742 5.262 1 96.81 78 VAL A C 1
ATOM 601 O O . VAL A 1 78 ? 0.361 16.812 4.648 1 96.81 78 VAL A O 1
ATOM 604 N N . GLU A 1 79 ? 0.746 15.617 6.512 1 95.5 79 GLU A N 1
ATOM 605 C CA . GLU A 1 79 ? 1.005 16.797 7.332 1 95.5 79 GLU A CA 1
ATOM 606 C C . GLU A 1 79 ? 2.477 16.875 7.727 1 95.5 79 GLU A C 1
ATOM 608 O O . GLU A 1 79 ? 3.24 15.945 7.5 1 95.5 79 GLU A O 1
ATOM 613 N N . ALA A 1 80 ? 2.84 18.016 8.266 1 93.56 80 ALA A N 1
ATOM 614 C CA . ALA A 1 80 ? 4.195 18.188 8.789 1 93.56 80 ALA A CA 1
ATOM 615 C C . ALA A 1 80 ? 4.48 17.188 9.906 1 93.56 80 ALA A C 1
ATOM 617 O O . ALA A 1 80 ? 3.605 16.891 10.719 1 93.56 80 ALA A O 1
ATOM 618 N N . PRO A 1 81 ? 5.652 16.703 9.836 1 95.94 81 PRO A N 1
ATOM 619 C CA . PRO A 1 81 ? 6.84 16.891 9 1 95.94 81 PRO A CA 1
ATOM 620 C C . PRO A 1 81 ? 7.074 15.727 8.031 1 95.94 81 PRO A C 1
ATOM 622 O O . PRO A 1 81 ? 8.219 15.344 7.793 1 95.94 81 PRO A O 1
ATOM 625 N N . HIS A 1 82 ? 6.027 15.148 7.527 1 96.5 82 HIS A N 1
ATOM 626 C CA . HIS A 1 82 ? 6.078 13.914 6.758 1 96.5 82 HIS A CA 1
ATOM 627 C C . HIS A 1 82 ? 6.594 14.164 5.344 1 96.5 82 HIS A C 1
ATOM 629 O O . HIS A 1 82 ? 6.379 15.234 4.781 1 96.5 82 HIS A O 1
ATOM 635 N N . TRP A 1 83 ? 7.246 13.18 4.801 1 98.12 83 TRP A N 1
ATOM 636 C CA . TRP A 1 83 ? 7.766 13.156 3.438 1 98.12 83 TRP A CA 1
ATOM 637 C C . TRP A 1 83 ? 6.883 12.297 2.535 1 98.12 83 TRP A C 1
ATOM 639 O O . TRP A 1 83 ? 6.262 11.336 2.994 1 98.12 83 TRP A O 1
ATOM 649 N N . PHE A 1 84 ? 6.832 12.695 1.238 1 97.69 84 PHE A N 1
ATOM 650 C CA . PHE A 1 84 ? 6.039 11.906 0.303 1 97.69 84 PHE A CA 1
ATOM 651 C C . PHE A 1 84 ? 6.535 12.102 -1.126 1 97.69 84 PHE A C 1
ATOM 653 O O . PHE A 1 84 ? 7.379 12.961 -1.383 1 97.69 84 PHE A O 1
ATOM 660 N N . GLY A 1 85 ? 6.07 11.234 -2.014 1 96.44 85 GLY A N 1
ATOM 661 C CA . GLY A 1 85 ? 6.391 11.305 -3.43 1 96.44 85 GLY A CA 1
ATOM 662 C C . GLY A 1 85 ? 7.418 10.273 -3.861 1 96.44 85 GLY A C 1
ATOM 663 O O . GLY A 1 85 ? 7.938 10.344 -4.977 1 96.44 85 GLY A O 1
ATOM 664 N N . GLU A 1 86 ? 7.676 9.32 -3.127 1 95.81 86 GLU A N 1
ATOM 665 C CA . GLU A 1 86 ? 8.852 8.477 -3.32 1 95.81 86 GLU A CA 1
ATOM 666 C C . GLU A 1 86 ? 8.539 7.312 -4.262 1 95.81 86 GLU A C 1
ATOM 668 O O . GLU A 1 86 ? 9.453 6.68 -4.797 1 95.81 86 GLU A O 1
ATOM 673 N N . ILE A 1 87 ? 7.281 6.945 -4.477 1 96.5 87 ILE A N 1
ATOM 674 C CA . ILE A 1 87 ? 6.957 5.793 -5.312 1 96.5 87 ILE A CA 1
ATOM 675 C C . ILE A 1 87 ? 7.59 5.961 -6.691 1 96.5 87 ILE A C 1
ATOM 677 O O . ILE A 1 87 ? 8.305 5.074 -7.164 1 96.5 87 ILE A O 1
ATOM 681 N N . CYS A 1 88 ? 7.43 7.113 -7.289 1 95.69 88 CYS A N 1
ATOM 682 C CA . CYS A 1 88 ? 7.898 7.391 -8.641 1 95.69 88 CYS A CA 1
ATOM 683 C C . CYS A 1 88 ? 9.422 7.418 -8.695 1 95.69 88 CYS A C 1
ATOM 685 O O . CYS A 1 88 ? 10.008 7.234 -9.766 1 95.69 88 CYS A O 1
ATOM 687 N N . LEU A 1 89 ? 9.992 7.727 -7.586 1 93.75 89 LEU A N 1
ATOM 688 C CA . LEU A 1 89 ? 11.445 7.734 -7.508 1 93.75 89 LEU A CA 1
ATOM 689 C C . LEU A 1 89 ? 12.016 6.359 -7.836 1 93.75 89 LEU A C 1
ATOM 691 O O . LEU A 1 89 ? 13.07 6.25 -8.469 1 93.75 89 LEU A O 1
ATOM 695 N N . PHE A 1 90 ? 11.289 5.324 -7.492 1 94.06 90 PHE A N 1
ATOM 696 C CA . PHE A 1 90 ? 11.789 3.963 -7.648 1 94.06 90 PHE A CA 1
ATOM 697 C C . PHE A 1 90 ? 11.445 3.418 -9.031 1 94.06 90 PHE A C 1
ATOM 699 O O . PHE A 1 90 ? 12.328 2.936 -9.75 1 94.06 90 PHE A O 1
ATOM 706 N N . ASP A 1 91 ? 10.281 3.582 -9.438 1 94.69 91 ASP A N 1
ATOM 707 C CA . ASP A 1 91 ? 9.859 2.852 -10.625 1 94.69 91 ASP A CA 1
ATOM 708 C C . ASP A 1 91 ? 9.844 3.762 -11.852 1 94.69 91 ASP A C 1
ATOM 710 O O . ASP A 1 91 ? 9.656 3.295 -12.977 1 94.69 91 ASP A O 1
ATOM 714 N N . GLY A 1 92 ? 9.977 5.09 -11.68 1 94.56 92 GLY A N 1
ATOM 715 C CA . GLY A 1 92 ? 10.055 6.035 -12.781 1 94.56 92 GLY A CA 1
ATOM 716 C C . GLY A 1 92 ? 8.727 6.223 -13.5 1 94.56 92 GLY A C 1
ATOM 717 O O . GLY A 1 92 ? 8.664 6.887 -14.531 1 94.56 92 GLY A O 1
ATOM 718 N N . GLN A 1 93 ? 7.715 5.672 -13.008 1 96.31 93 GLN A N 1
ATOM 719 C CA . GLN A 1 93 ? 6.391 5.77 -13.609 1 96.31 93 GLN A CA 1
ATOM 720 C C . GLN A 1 93 ? 5.691 7.062 -13.195 1 96.31 93 GLN A C 1
ATOM 722 O O . GLN A 1 93 ? 6.121 7.73 -12.258 1 96.31 93 GLN A O 1
ATOM 727 N N . PRO A 1 94 ? 4.613 7.465 -13.852 1 97.44 94 PRO A N 1
ATOM 728 C CA . PRO A 1 94 ? 3.91 8.711 -13.547 1 97.44 94 PRO A CA 1
ATOM 729 C C . PRO A 1 94 ? 3.287 8.719 -12.156 1 97.44 94 PRO A C 1
ATOM 731 O O . PRO A 1 94 ? 3.113 7.656 -11.547 1 97.44 94 PRO A O 1
ATOM 734 N N . ARG A 1 95 ? 2.934 9.891 -11.727 1 97.44 95 ARG A N 1
ATOM 735 C CA . ARG A 1 95 ? 2.275 10.07 -10.438 1 97.44 95 ARG A CA 1
ATOM 736 C C . ARG A 1 95 ? 1.001 9.234 -10.352 1 97.44 95 ARG A C 1
ATOM 738 O O . ARG A 1 95 ? 0.249 9.141 -11.32 1 97.44 95 ARG A O 1
ATOM 745 N N . THR A 1 96 ? 0.731 8.719 -9.164 1 95 96 THR A N 1
ATOM 746 C CA . THR A 1 96 ? -0.346 7.754 -8.977 1 95 96 THR A CA 1
ATOM 747 C C . THR A 1 96 ? -1.669 8.469 -8.711 1 95 96 THR A C 1
ATOM 749 O O . THR A 1 96 ? -2.738 7.945 -9.031 1 95 96 THR A O 1
ATOM 752 N N . HIS A 1 97 ? -1.562 9.594 -8.062 1 96.5 97 HIS A N 1
ATOM 753 C CA . HIS A 1 97 ? -2.742 10.312 -7.598 1 96.5 97 HIS A CA 1
ATOM 754 C C . HIS A 1 97 ? -2.535 11.82 -7.672 1 96.5 97 HIS A C 1
ATOM 756 O O . HIS A 1 97 ? -1.429 12.289 -7.953 1 96.5 97 HIS A O 1
ATOM 762 N N . ASP A 1 98 ? -3.615 12.5 -7.445 1 97.12 98 ASP A N 1
ATOM 763 C CA . ASP A 1 98 ? -3.555 13.953 -7.371 1 97.12 98 ASP A CA 1
ATOM 764 C C . ASP A 1 98 ? -3.1 14.414 -5.988 1 97.12 98 ASP A C 1
ATOM 766 O O . ASP A 1 98 ? -3.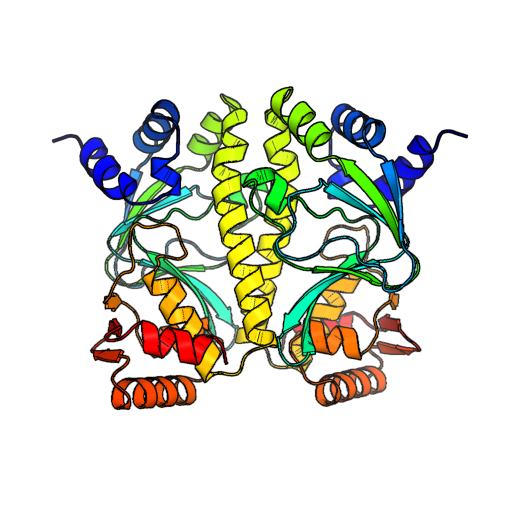32 13.727 -4.992 1 97.12 98 ASP A O 1
ATOM 770 N N . ALA A 1 99 ? -2.482 15.57 -5.992 1 98 99 ALA A N 1
ATOM 771 C CA . ALA A 1 99 ? -2.068 16.203 -4.738 1 98 99 ALA A CA 1
ATOM 772 C C . ALA A 1 99 ? -2.436 17.688 -4.723 1 98 99 ALA A C 1
ATOM 774 O O . ALA A 1 99 ? -2.07 18.422 -5.637 1 98 99 ALA A O 1
ATOM 775 N N . TYR A 1 100 ? -3.145 18.062 -3.705 1 97.94 100 TYR A N 1
ATOM 776 C CA . TYR A 1 100 ? -3.574 19.453 -3.539 1 97.94 100 TYR A CA 1
ATOM 777 C C . TYR A 1 100 ? -3.264 19.953 -2.135 1 97.94 100 TYR A C 1
ATOM 779 O O . TYR A 1 100 ? -3.287 19.188 -1.173 1 97.94 100 TYR A O 1
ATOM 787 N N . ALA A 1 101 ? -3.09 21.25 -2.062 1 98.25 101 ALA A N 1
ATOM 788 C CA . ALA A 1 101 ? -2.877 21.844 -0.75 1 98.25 101 ALA A CA 1
ATOM 789 C C . ALA A 1 101 ? -4.188 21.938 0.03 1 98.25 101 ALA A C 1
ATOM 791 O O . ALA A 1 101 ? -5.191 22.422 -0.492 1 98.25 101 ALA A O 1
ATOM 792 N N . GLU A 1 102 ? -4.137 21.406 1.184 1 95.88 102 GLU A N 1
ATOM 793 C CA . GLU A 1 102 ? -5.199 21.656 2.154 1 95.88 102 GLU A CA 1
ATOM 794 C C . GLU A 1 102 ? -4.871 22.844 3.039 1 95.88 102 GLU A C 1
ATOM 796 O O . GLU A 1 102 ? -4.133 22.719 4.016 1 95.88 102 GLU A O 1
ATOM 801 N N . GLY A 1 103 ? -5.461 24.047 2.732 1 94.94 103 GLY A N 1
ATOM 802 C CA . GLY A 1 103 ? -5.035 25.297 3.35 1 94.94 103 GLY A CA 1
ATOM 803 C C . GLY A 1 103 ? -3.699 25.797 2.832 1 94.94 103 GLY A C 1
ATOM 804 O O . GLY A 1 103 ? -3.148 25.234 1.883 1 94.94 103 GLY A O 1
ATOM 805 N N . ALA A 1 104 ? -3.289 26.891 3.418 1 97.81 104 ALA A N 1
ATOM 806 C CA . ALA A 1 104 ? -1.949 27.391 3.104 1 97.81 104 ALA A CA 1
ATOM 807 C C . ALA A 1 104 ? -0.883 26.375 3.518 1 97.81 104 ALA A C 1
ATOM 809 O O . ALA A 1 104 ? -0.863 25.922 4.664 1 97.81 104 ALA A O 1
ATOM 810 N N . THR A 1 105 ? -0.034 25.969 2.539 1 98.38 105 THR A N 1
ATOM 811 C CA . THR A 1 105 ? 0.903 24.875 2.771 1 98.38 105 THR A CA 1
ATOM 812 C C . THR A 1 105 ? 2.312 25.281 2.344 1 98.38 105 THR A C 1
ATOM 814 O O . THR A 1 105 ? 2.498 25.891 1.291 1 98.38 105 THR A O 1
ATOM 817 N N . ARG A 1 106 ? 3.277 25.016 3.188 1 98.44 106 ARG A N 1
ATOM 818 C CA . ARG A 1 106 ? 4.695 25.172 2.877 1 98.44 106 ARG A CA 1
ATOM 819 C C . ARG A 1 106 ? 5.383 23.812 2.748 1 98.44 106 ARG A C 1
ATOM 821 O O . ARG A 1 106 ? 5.223 22.938 3.611 1 98.44 106 ARG A O 1
ATOM 828 N N . LEU A 1 107 ? 6.156 23.641 1.662 1 98.62 107 LEU A N 1
ATOM 829 C CA . LEU A 1 107 ? 6.848 22.391 1.369 1 98.62 107 LEU A CA 1
ATOM 830 C C . LEU A 1 107 ? 8.32 22.641 1.069 1 98.62 107 LEU A C 1
ATOM 832 O O . LEU A 1 107 ? 8.711 23.766 0.751 1 98.62 107 LEU A O 1
ATOM 836 N N . LEU A 1 108 ? 9.039 21.641 1.271 1 98.69 108 LEU A N 1
ATOM 837 C CA . LEU A 1 108 ? 10.312 21.5 0.574 1 98.69 108 LEU A CA 1
ATOM 838 C C . LEU A 1 108 ? 10.203 20.5 -0.57 1 98.69 108 LEU A C 1
ATOM 840 O O . LEU A 1 108 ? 9.594 19.438 -0.419 1 98.69 108 LEU A O 1
ATOM 844 N N . ARG A 1 109 ? 10.75 20.844 -1.655 1 98.44 109 ARG A N 1
ATOM 845 C CA . ARG A 1 109 ? 10.875 19.922 -2.781 1 98.44 109 ARG A CA 1
ATOM 846 C C . ARG A 1 109 ? 12.336 19.562 -3.029 1 98.44 109 ARG A C 1
ATOM 848 O O . ARG A 1 109 ? 13.195 20.438 -3.119 1 98.44 109 ARG A O 1
ATOM 855 N N . VAL A 1 110 ? 12.625 18.359 -3.07 1 98.44 110 VAL A N 1
ATOM 856 C CA . VAL A 1 110 ? 13.891 17.875 -3.613 1 98.44 110 VAL A CA 1
ATOM 857 C C . VAL A 1 110 ? 13.688 17.375 -5.039 1 98.44 110 VAL A C 1
ATOM 859 O O . VAL A 1 110 ? 13.047 16.344 -5.254 1 98.44 110 VAL A O 1
ATOM 862 N N . PRO A 1 111 ? 14.234 18.078 -5.996 1 97.56 111 PRO A N 1
ATOM 863 C CA . PRO A 1 111 ? 13.969 17.719 -7.391 1 97.56 111 PRO A CA 1
ATOM 864 C C . PRO A 1 111 ? 14.383 16.297 -7.723 1 97.56 111 PRO A C 1
ATOM 866 O O . PRO A 1 111 ? 15.391 15.805 -7.199 1 97.56 111 PRO A O 1
ATOM 869 N N . GLN A 1 112 ? 13.641 15.742 -8.633 1 96.12 112 GLN A N 1
ATOM 870 C CA . GLN A 1 112 ? 13.844 14.359 -9.039 1 96.12 112 GLN A CA 1
ATOM 871 C C . GLN A 1 112 ? 15.297 14.102 -9.43 1 96.12 112 GLN A C 1
ATOM 873 O O . GLN A 1 112 ? 15.906 13.133 -8.977 1 96.12 112 GLN A O 1
ATOM 878 N N . ALA A 1 113 ? 15.867 14.93 -10.195 1 96.31 113 ALA A N 1
ATOM 879 C CA . ALA A 1 113 ? 17.234 14.766 -10.688 1 96.31 113 ALA A CA 1
ATOM 880 C C . ALA A 1 113 ? 18.234 14.789 -9.539 1 96.31 113 ALA A C 1
ATOM 882 O O . ALA A 1 113 ? 19.234 14.062 -9.57 1 96.31 113 ALA A O 1
ATOM 883 N N . SER A 1 114 ? 17.969 15.633 -8.555 1 97.88 114 SER A N 1
ATOM 884 C CA . SER A 1 114 ? 18.859 15.734 -7.414 1 97.88 114 SER A CA 1
ATOM 885 C C . SER A 1 114 ? 18.844 14.469 -6.574 1 97.88 114 SER A C 1
ATOM 887 O O . SER A 1 114 ? 19.891 13.984 -6.133 1 97.88 114 SER A O 1
ATOM 889 N N . VAL A 1 115 ? 17.672 13.953 -6.352 1 97.62 115 VAL A N 1
ATOM 890 C CA . VAL A 1 115 ? 17.562 12.719 -5.578 1 97.62 115 VAL A CA 1
ATOM 891 C C . VAL A 1 115 ? 18.219 11.57 -6.336 1 97.62 115 VAL A C 1
ATOM 893 O O . VAL A 1 115 ? 18.969 10.789 -5.754 1 97.62 115 VAL A O 1
ATOM 896 N N . GLN A 1 116 ? 17.953 11.516 -7.605 1 96.06 116 GLN A N 1
ATOM 897 C CA . GLN A 1 116 ? 18.531 10.469 -8.43 1 96.06 116 GLN A CA 1
ATOM 898 C C . GLN A 1 116 ? 20.062 10.531 -8.391 1 96.06 116 GLN A C 1
ATOM 900 O O . GLN A 1 116 ? 20.734 9.5 -8.273 1 96.06 116 GLN A O 1
ATOM 905 N N . ALA A 1 117 ? 20.609 11.711 -8.523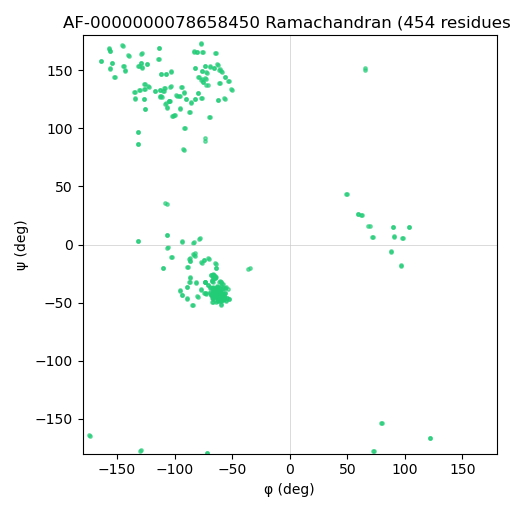 1 97.19 117 ALA A N 1
ATOM 906 C CA . ALA A 1 117 ? 22.062 11.883 -8.484 1 97.19 117 ALA A CA 1
ATOM 907 C C . ALA A 1 117 ? 22.625 11.406 -7.148 1 97.19 117 ALA A C 1
ATOM 909 O O . ALA A 1 117 ? 23.672 10.75 -7.113 1 97.19 117 ALA A O 1
ATOM 910 N N . LEU A 1 118 ? 21.938 11.766 -6.141 1 97.25 118 LEU A N 1
ATOM 911 C CA . LEU A 1 118 ? 22.328 11.359 -4.797 1 97.25 118 LEU A CA 1
ATOM 912 C C . LEU A 1 118 ? 22.359 9.836 -4.68 1 97.25 118 LEU A C 1
ATOM 914 O O . LEU A 1 118 ? 23.312 9.266 -4.16 1 97.25 118 LEU A O 1
ATOM 918 N N . LEU A 1 119 ? 21.359 9.172 -5.211 1 96.31 119 LEU A N 1
ATOM 919 C CA . LEU A 1 119 ? 21.219 7.723 -5.113 1 96.31 119 LEU A CA 1
ATOM 920 C C . LEU A 1 119 ? 22.219 7.012 -6.02 1 96.31 119 LEU A C 1
ATOM 922 O O . LEU A 1 119 ? 22.688 5.922 -5.695 1 96.31 119 LEU A O 1
ATOM 926 N N . ASP A 1 120 ? 22.531 7.629 -7.121 1 95.62 120 ASP A N 1
ATOM 927 C CA . ASP A 1 120 ? 23.562 7.094 -8.008 1 95.62 120 ASP A CA 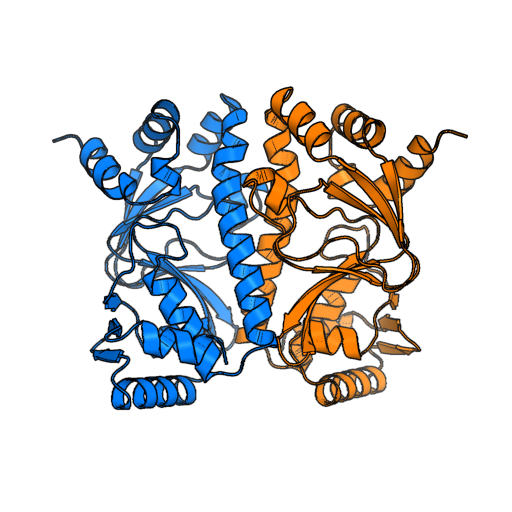1
ATOM 928 C C . ASP A 1 120 ? 24.938 7.152 -7.348 1 95.62 120 ASP A C 1
ATOM 930 O O . ASP A 1 120 ? 25.734 6.223 -7.484 1 95.62 120 ASP A O 1
ATOM 934 N N . GLU A 1 121 ? 25.094 8.18 -6.637 1 96.75 121 GLU A N 1
ATOM 935 C CA . GLU A 1 121 ? 26.375 8.383 -5.965 1 96.75 121 GLU A CA 1
ATOM 936 C C . GLU A 1 121 ? 26.531 7.453 -4.766 1 96.75 121 GLU A C 1
ATOM 938 O O . GLU A 1 121 ? 27.609 6.914 -4.52 1 96.75 121 GLU A O 1
ATOM 943 N N . GLN A 1 122 ? 25.5 7.316 -4.066 1 97.31 122 GLN A N 1
ATOM 944 C CA . GLN A 1 122 ? 25.5 6.477 -2.873 1 97.31 122 GLN A CA 1
ATOM 945 C C . GLN A 1 122 ? 24.297 5.543 -2.852 1 97.31 122 GLN A C 1
ATOM 947 O O . GLN A 1 122 ? 23.312 5.793 -2.145 1 97.31 122 GLN A O 1
ATOM 952 N N . PRO A 1 123 ? 24.453 4.379 -3.486 1 96.88 123 PRO A N 1
ATOM 953 C CA . PRO A 1 123 ? 23.312 3.477 -3.654 1 96.88 123 PRO A CA 1
ATOM 954 C C . PRO A 1 123 ? 22.797 2.934 -2.328 1 96.88 123 PRO A C 1
ATOM 956 O O . PRO A 1 123 ? 21.656 2.461 -2.254 1 96.88 123 PRO A O 1
ATOM 959 N N . ARG A 1 124 ? 23.562 3.037 -1.291 1 95.5 124 ARG A N 1
ATOM 960 C CA . ARG A 1 124 ? 23.109 2.557 0.009 1 95.5 124 ARG A CA 1
ATOM 961 C C . ARG A 1 124 ? 21.906 3.35 0.493 1 95.5 124 ARG A C 1
ATOM 963 O O . ARG A 1 124 ? 21.141 2.869 1.326 1 95.5 124 ARG A O 1
ATOM 970 N N . TYR A 1 125 ? 21.703 4.527 -0.028 1 97.44 125 TYR A N 1
ATOM 971 C CA . TYR A 1 125 ? 20.609 5.395 0.404 1 97.44 125 TYR A CA 1
ATOM 972 C C . TYR A 1 125 ? 19.266 4.891 -0.128 1 97.44 125 TYR A C 1
ATOM 974 O O . TYR A 1 125 ? 18.203 5.312 0.34 1 97.44 125 TYR A O 1
ATOM 982 N N . TRP A 1 126 ? 19.297 3.949 -1.109 1 97.38 126 TRP A N 1
ATOM 983 C CA . TRP A 1 126 ? 18.047 3.389 -1.613 1 97.38 126 TRP A CA 1
ATOM 984 C C . TRP A 1 126 ? 17.234 2.779 -0.481 1 97.38 126 TRP A C 1
ATOM 986 O O . TRP A 1 126 ? 16 2.904 -0.456 1 97.38 126 TRP A O 1
ATOM 996 N N . ARG A 1 127 ? 17.891 2.18 0.413 1 97.06 127 ARG A N 1
ATOM 997 C CA . ARG A 1 127 ? 17.188 1.558 1.53 1 97.06 127 ARG A CA 1
ATOM 998 C C . ARG A 1 127 ? 16.422 2.6 2.35 1 97.06 127 ARG A C 1
ATOM 1000 O O . ARG A 1 127 ? 15.281 2.371 2.748 1 97.06 127 ARG A O 1
ATOM 1007 N N . GLU A 1 128 ? 17.078 3.686 2.584 1 97.31 128 GLU A N 1
ATOM 1008 C CA . GLU A 1 128 ? 16.469 4.727 3.402 1 97.31 128 GLU A CA 1
ATOM 1009 C C . GLU A 1 128 ? 15.172 5.246 2.768 1 97.31 128 GLU A C 1
ATOM 1011 O O . GLU A 1 128 ? 14.164 5.426 3.453 1 97.31 128 GLU A O 1
ATOM 1016 N N . PHE A 1 129 ? 15.156 5.426 1.499 1 97.56 129 PHE A N 1
ATOM 1017 C CA . PHE A 1 129 ? 13.961 5.91 0.812 1 97.56 129 PHE A CA 1
ATOM 1018 C C . PHE A 1 129 ? 12.906 4.82 0.731 1 97.56 129 PHE A C 1
ATOM 1020 O O . PHE A 1 129 ? 11.703 5.105 0.775 1 97.56 129 PHE A O 1
ATOM 1027 N N . ALA A 1 130 ? 13.375 3.576 0.633 1 97.38 130 ALA A N 1
ATOM 1028 C CA . ALA A 1 130 ? 12.438 2.455 0.585 1 97.38 130 ALA A CA 1
ATOM 1029 C C . ALA A 1 130 ? 11.688 2.309 1.907 1 97.38 130 ALA A C 1
ATOM 1031 O O . ALA A 1 130 ? 10.562 1.799 1.938 1 97.38 130 ALA A O 1
ATOM 1032 N N . LEU A 1 131 ? 12.289 2.781 2.971 1 97.38 131 LEU A N 1
ATOM 1033 C CA . LEU A 1 131 ? 11.625 2.734 4.27 1 97.38 131 LEU A CA 1
ATOM 1034 C C . LEU A 1 131 ? 10.391 3.621 4.281 1 97.38 131 LEU A C 1
ATOM 1036 O O . LEU A 1 131 ? 9.398 3.309 4.949 1 97.38 131 LEU A O 1
ATOM 1040 N N . LEU A 1 132 ? 10.352 4.707 3.477 1 96.44 132 LEU A N 1
ATOM 1041 C CA . LEU A 1 132 ? 9.156 5.527 3.309 1 96.44 132 LEU A CA 1
ATOM 1042 C C . LEU A 1 132 ? 8.023 4.719 2.684 1 96.44 132 LEU A C 1
ATOM 1044 O O . LEU A 1 132 ? 6.895 4.738 3.174 1 96.44 132 LEU A O 1
ATOM 1048 N N . MET A 1 133 ? 8.398 3.928 1.72 1 95.94 133 MET A N 1
ATOM 1049 C CA . MET A 1 133 ? 7.41 3.111 1.018 1 95.94 133 MET A CA 1
ATOM 1050 C C . MET A 1 133 ? 6.93 1.963 1.897 1 95.94 133 MET A C 1
ATOM 1052 O O . MET A 1 133 ? 5.738 1.639 1.908 1 95.94 133 MET A O 1
ATOM 1056 N N . SER A 1 134 ? 7.883 1.355 2.582 1 96.56 134 SER A N 1
ATOM 1057 C CA . SER A 1 134 ? 7.516 0.243 3.451 1 96.56 134 SER A CA 1
ATOM 1058 C C . SER A 1 134 ? 6.465 0.666 4.477 1 96.56 134 SER A C 1
ATOM 1060 O O . SER A 1 134 ? 5.477 -0.039 4.684 1 96.56 134 SER A O 1
ATOM 1062 N N . HIS A 1 135 ? 6.684 1.791 5.035 1 96.31 135 HIS A N 1
ATOM 1063 C CA . HIS A 1 135 ? 5.754 2.326 6.023 1 96.31 135 HIS A CA 1
ATOM 1064 C C . HIS A 1 135 ? 4.379 2.564 5.414 1 96.31 135 HIS A C 1
ATOM 1066 O O . HIS A 1 135 ? 3.363 2.145 5.977 1 96.31 135 HIS A O 1
ATOM 1072 N N . LYS A 1 136 ? 4.34 3.141 4.293 1 96.69 136 LYS A N 1
ATOM 1073 C CA . LYS A 1 136 ? 3.074 3.439 3.627 1 96.69 136 LYS A CA 1
ATOM 1074 C C . LYS A 1 136 ? 2.369 2.16 3.186 1 96.69 136 LYS A C 1
ATOM 1076 O O . LYS A 1 136 ? 1.143 2.062 3.258 1 96.69 136 LYS A O 1
ATOM 1081 N N . LEU A 1 137 ? 3.137 1.227 2.756 1 97.19 137 LEU A N 1
ATOM 1082 C CA . LEU A 1 137 ? 2.537 -0.037 2.338 1 97.19 137 LEU A CA 1
ATOM 1083 C C . LEU A 1 137 ? 1.905 -0.758 3.523 1 97.19 137 LEU A C 1
ATOM 1085 O O . LEU A 1 137 ? 0.799 -1.292 3.412 1 97.19 137 LEU A O 1
ATOM 1089 N N . ARG A 1 138 ? 2.557 -0.777 4.66 1 96.75 138 ARG A N 1
ATOM 1090 C CA . ARG A 1 138 ? 1.971 -1.339 5.875 1 96.75 138 ARG A CA 1
ATOM 1091 C C . ARG A 1 138 ? 0.652 -0.652 6.215 1 96.75 138 ARG A C 1
ATOM 1093 O O . ARG A 1 138 ? -0.344 -1.317 6.504 1 96.75 138 ARG A O 1
ATOM 1100 N N . LEU A 1 139 ? 0.654 0.639 6.168 1 96 139 LEU A N 1
ATOM 1101 C CA . LEU A 1 139 ? -0.549 1.397 6.488 1 96 139 LEU A CA 1
ATOM 1102 C C . LEU A 1 139 ? -1.673 1.076 5.508 1 96 139 LEU A C 1
ATOM 1104 O O . LEU A 1 139 ? -2.832 0.943 5.91 1 96 139 LEU A O 1
ATOM 1108 N N . ALA A 1 140 ? -1.319 1.018 4.23 1 96.44 140 ALA A N 1
ATOM 1109 C CA . ALA A 1 140 ? -2.318 0.696 3.215 1 96.44 140 ALA A CA 1
ATOM 1110 C C . ALA A 1 140 ? -2.93 -0.68 3.463 1 96.44 140 ALA A C 1
ATOM 1112 O O . ALA A 1 140 ? -4.145 -0.859 3.338 1 96.44 140 ALA A O 1
ATOM 1113 N N . PHE A 1 141 ? -2.119 -1.687 3.846 1 96.25 141 PHE A N 1
ATOM 1114 C CA . PHE A 1 141 ? -2.604 -3.031 4.129 1 96.25 141 PHE A CA 1
ATOM 1115 C C . PHE A 1 141 ? -3.5 -3.035 5.363 1 96.25 141 PHE A C 1
ATOM 1117 O O . PHE A 1 141 ? -4.52 -3.73 5.395 1 96.25 141 PHE A O 1
ATOM 1124 N N . VAL A 1 142 ? -3.135 -2.277 6.324 1 95.31 142 VAL A N 1
ATOM 1125 C CA . VAL A 1 142 ? -3.959 -2.156 7.523 1 95.31 142 VAL A CA 1
ATOM 1126 C C . VAL A 1 142 ? -5.309 -1.539 7.16 1 95.31 142 VAL A C 1
ATOM 1128 O O . VAL A 1 142 ? -6.352 -1.993 7.637 1 95.31 142 VAL A O 1
ATOM 1131 N N . ALA A 1 143 ? -5.262 -0.518 6.352 1 95.62 143 ALA A N 1
ATOM 1132 C CA . ALA A 1 143 ? -6.5 0.136 5.938 1 95.62 143 ALA A CA 1
ATOM 1133 C C . ALA A 1 143 ? -7.418 -0.838 5.203 1 95.62 143 ALA A C 1
ATOM 1135 O O . ALA A 1 143 ? -8.617 -0.892 5.469 1 95.62 143 ALA A O 1
ATOM 1136 N N . LEU A 1 144 ? -6.863 -1.599 4.289 1 95.44 144 LEU A N 1
ATOM 1137 C CA . LEU A 1 144 ? -7.637 -2.582 3.539 1 95.44 144 LEU A CA 1
ATOM 1138 C C . LEU A 1 144 ? -8.195 -3.656 4.465 1 95.44 144 LEU A C 1
ATOM 1140 O O . LEU A 1 144 ? -9.352 -4.059 4.332 1 95.44 144 LEU A O 1
ATOM 1144 N N . GLU A 1 145 ? -7.398 -4.059 5.348 1 95.12 145 GLU A N 1
ATOM 1145 C CA . GLU A 1 145 ? -7.816 -5.047 6.34 1 95.12 145 GLU A CA 1
ATOM 1146 C C . GLU A 1 145 ? -8.984 -4.527 7.176 1 95.12 145 GLU A C 1
ATOM 1148 O O . GLU A 1 145 ? -9.977 -5.227 7.363 1 95.12 145 GLU A O 1
ATOM 1153 N N . GLN A 1 146 ? -8.852 -3.342 7.672 1 93.75 146 GLN A N 1
ATOM 1154 C CA . GLN A 1 146 ? -9.883 -2.766 8.531 1 93.75 146 GLN A CA 1
ATOM 1155 C C . GLN A 1 146 ? -11.188 -2.562 7.766 1 93.75 146 GLN A C 1
ATOM 1157 O O . GLN A 1 146 ? -12.273 -2.756 8.32 1 93.75 146 GLN A O 1
ATOM 1162 N N . GLN A 1 147 ? -11.047 -2.16 6.559 1 92.19 147 GLN A N 1
ATOM 1163 C CA . GLN A 1 147 ? -12.234 -2.01 5.727 1 92.19 147 GLN A CA 1
ATOM 1164 C C . GLN A 1 147 ? -13 -3.328 5.613 1 92.19 147 GLN A C 1
ATOM 1166 O O . GLN A 1 147 ? -14.227 -3.334 5.535 1 92.19 147 GLN A O 1
ATOM 1171 N N . SER A 1 148 ? -12.289 -4.371 5.609 1 92.5 148 SER A N 1
ATOM 1172 C CA . SER A 1 148 ? -12.883 -5.695 5.449 1 92.5 148 SER A CA 1
ATOM 1173 C C . SER A 1 148 ? -13.438 -6.219 6.77 1 92.5 148 SER A C 1
ATOM 1175 O O . SER A 1 148 ? -14.477 -6.883 6.789 1 92.5 148 SER A O 1
ATOM 1177 N N . LEU A 1 149 ? -12.844 -5.887 7.879 1 93.81 149 LEU A N 1
ATOM 1178 C CA . LEU A 1 149 ? -13.102 -6.641 9.102 1 93.81 149 LEU A CA 1
ATOM 1179 C C . LEU A 1 149 ? -13.898 -5.809 10.102 1 93.81 149 LEU A C 1
ATOM 1181 O O . LEU A 1 149 ? -14.492 -6.355 11.031 1 93.81 149 LEU A O 1
ATOM 1185 N N . MET A 1 150 ? -13.836 -4.527 9.898 1 93.12 150 MET A N 1
ATOM 1186 C CA . MET A 1 150 ? -14.414 -3.678 10.938 1 93.12 150 MET A CA 1
ATOM 1187 C C . MET A 1 150 ? -15.664 -2.967 10.43 1 93.12 150 MET A C 1
ATOM 1189 O O . MET A 1 150 ? -15.75 -2.621 9.25 1 93.12 150 MET A O 1
ATOM 1193 N N . GLY A 1 151 ? -16.578 -2.795 11.414 1 93.5 151 GLY A N 1
ATOM 1194 C CA . GLY A 1 151 ? -17.688 -1.896 11.133 1 93.5 151 GLY A CA 1
ATOM 1195 C C . GLY A 1 151 ? -17.266 -0.436 11.102 1 93.5 151 GLY A C 1
ATOM 1196 O O . GLY A 1 151 ? -16.109 -0.104 11.383 1 93.5 151 GLY A O 1
ATOM 1197 N N . ALA A 1 152 ? -18.188 0.427 10.875 1 96.12 152 ALA A N 1
ATOM 1198 C CA . ALA A 1 152 ? -17.922 1.846 10.648 1 96.12 152 ALA A CA 1
ATOM 1199 C C . ALA A 1 152 ? -17.375 2.51 11.906 1 96.12 152 ALA A C 1
ATOM 1201 O O . ALA A 1 152 ? -16.359 3.209 11.852 1 96.12 152 ALA A O 1
ATOM 1202 N N . ALA A 1 153 ? -18 2.258 13.062 1 97.44 153 ALA A N 1
ATOM 1203 C CA . ALA A 1 153 ? -17.641 2.988 14.273 1 97.44 153 ALA A CA 1
ATOM 1204 C C . ALA A 1 153 ? -16.219 2.629 14.727 1 97.44 153 ALA A C 1
ATOM 1206 O O . ALA A 1 153 ? -15.391 3.514 14.945 1 97.44 153 ALA A O 1
ATOM 1207 N N . PRO A 1 154 ? -15.938 1.342 14.805 1 96.81 154 PRO A N 1
ATOM 1208 C CA . PRO A 1 154 ? -14.555 1.014 15.172 1 96.81 154 PRO A CA 1
ATOM 1209 C C . PRO A 1 154 ? -13.539 1.533 14.156 1 96.81 154 PRO A C 1
ATOM 1211 O O . PRO A 1 154 ? -12.422 1.905 14.531 1 96.81 154 PRO A O 1
ATOM 1214 N N . ARG A 1 155 ? -13.836 1.514 12.898 1 96.44 155 ARG A N 1
ATOM 1215 C CA . ARG A 1 155 ? -12.93 2.006 11.867 1 96.44 155 ARG A CA 1
ATOM 1216 C C . ARG A 1 155 ? -12.641 3.492 12.055 1 96.44 155 ARG A C 1
ATOM 1218 O O . ARG A 1 155 ? -11.5 3.934 11.883 1 96.44 155 ARG A O 1
ATOM 1225 N N . VAL A 1 156 ? -13.672 4.258 12.398 1 98.06 156 VAL A N 1
ATOM 1226 C CA . VAL A 1 156 ? -13.508 5.68 12.664 1 98.06 156 VAL A CA 1
ATOM 1227 C C . VAL A 1 156 ? -12.57 5.875 13.852 1 98.06 156 VAL A C 1
ATOM 1229 O O . VAL A 1 156 ? -11.609 6.648 13.781 1 98.06 156 VAL A O 1
ATOM 1232 N N . ALA A 1 157 ? -12.844 5.141 14.898 1 98.19 157 ALA A N 1
ATOM 1233 C CA . ALA A 1 157 ? -12.031 5.258 16.109 1 98.19 157 ALA A CA 1
ATOM 1234 C C . ALA A 1 157 ? -10.578 4.891 15.828 1 98.19 157 ALA A C 1
ATOM 1236 O O . ALA A 1 157 ? -9.664 5.594 16.25 1 98.19 157 ALA A O 1
ATOM 1237 N N . PHE A 1 158 ? -10.43 3.854 15.141 1 97.31 158 PHE A N 1
ATOM 1238 C CA . PHE A 1 158 ? -9.086 3.373 14.812 1 97.31 158 PHE A CA 1
ATOM 1239 C C . PHE A 1 158 ? -8.328 4.406 13.992 1 97.31 158 PHE A C 1
ATOM 1241 O O . PHE A 1 158 ? -7.172 4.715 14.297 1 97.31 158 PHE A O 1
ATOM 1248 N N . ARG A 1 159 ? -8.93 4.992 12.984 1 97.19 159 ARG A N 1
ATOM 1249 C CA . ARG A 1 159 ? -8.281 5.977 12.125 1 97.19 159 ARG A CA 1
ATOM 1250 C C . ARG A 1 159 ? -7.906 7.23 12.914 1 97.19 159 ARG A C 1
ATOM 1252 O O . ARG A 1 159 ? -6.82 7.785 12.734 1 97.19 159 ARG A O 1
ATOM 1259 N N . LEU A 1 160 ? -8.781 7.641 13.742 1 97.94 160 LEU A N 1
ATOM 1260 C CA . LEU A 1 160 ? -8.484 8.812 14.562 1 97.94 160 LEU A CA 1
ATOM 1261 C C . LEU A 1 160 ? -7.246 8.578 15.422 1 97.94 160 LEU A C 1
ATOM 1263 O O . LEU A 1 160 ? -6.398 9.461 15.547 1 97.94 160 LEU A O 1
ATOM 1267 N N . LEU A 1 161 ? -7.164 7.398 15.961 1 97.5 161 LEU A N 1
ATOM 1268 C CA . LEU A 1 161 ? -6.016 7.066 16.797 1 97.5 161 LEU A CA 1
ATOM 1269 C C . LEU A 1 161 ? -4.734 7.02 15.977 1 97.5 161 LEU A C 1
ATOM 1271 O O . LEU A 1 161 ? -3.684 7.484 16.422 1 97.5 161 LEU A O 1
ATOM 1275 N N . GLN A 1 162 ? -4.809 6.453 14.781 1 96.38 162 GLN A N 1
ATOM 1276 C CA . GLN A 1 162 ? -3.656 6.43 13.891 1 96.38 162 GLN A CA 1
ATOM 1277 C C . GLN A 1 162 ? -3.195 7.848 13.555 1 96.38 162 GLN A C 1
ATOM 1279 O O . GLN A 1 162 ? -1.997 8.141 13.586 1 96.38 162 GLN A O 1
ATOM 1284 N N . MET A 1 163 ? -4.148 8.672 13.258 1 96.31 163 MET A N 1
ATOM 1285 C CA . MET A 1 163 ? -3.83 10.047 12.891 1 96.31 163 MET A CA 1
ATOM 1286 C C . MET A 1 163 ? -3.219 10.797 14.07 1 96.31 163 MET A C 1
ATOM 1288 O O . MET A 1 163 ? -2.266 11.562 13.906 1 96.31 163 MET A O 1
ATOM 1292 N N . ALA A 1 164 ? -3.783 10.562 15.203 1 96.62 164 ALA A N 1
ATOM 1293 C CA . ALA A 1 164 ? -3.252 11.188 16.406 1 96.62 164 ALA A CA 1
ATOM 1294 C C . ALA A 1 164 ? -1.794 10.789 16.641 1 96.62 164 ALA A C 1
ATOM 1296 O O . ALA A 1 164 ? -0.976 11.617 17.047 1 96.62 164 ALA A O 1
ATOM 1297 N N . ALA A 1 165 ? -1.473 9.594 16.328 1 95.81 165 ALA A N 1
ATOM 1298 C CA . ALA A 1 165 ? -0.125 9.07 16.547 1 95.81 165 ALA A CA 1
ATOM 1299 C C . ALA A 1 165 ? 0.797 9.453 15.391 1 95.81 165 ALA A C 1
ATOM 1301 O O . ALA A 1 165 ? 1.964 9.055 15.359 1 95.81 165 ALA A O 1
ATOM 1302 N N . GLY A 1 166 ? 0.336 10.172 14.422 1 95.06 166 GLY A N 1
ATOM 1303 C CA . GLY A 1 166 ? 1.128 10.508 13.25 1 95.06 166 GLY A CA 1
ATOM 1304 C C . GLY A 1 166 ? 1.547 9.297 12.445 1 95.06 166 GLY A C 1
ATOM 1305 O O . GLY A 1 166 ? 2.646 9.266 11.891 1 95.06 166 GLY A O 1
ATOM 1306 N N . TYR A 1 167 ? 0.697 8.25 12.617 1 95 167 TYR A N 1
ATOM 1307 C CA . TYR A 1 167 ? 0.94 6.977 11.953 1 95 167 TYR A CA 1
ATOM 1308 C C . TYR A 1 167 ? 2.287 6.395 12.359 1 95 167 TYR A C 1
ATOM 1310 O O . TYR A 1 167 ? 2.973 5.77 11.547 1 95 167 TYR A O 1
ATOM 1318 N N . GLY A 1 168 ? 2.713 6.742 13.492 1 92.12 168 GLY A N 1
ATOM 1319 C CA . GLY A 1 168 ? 3.938 6.191 14.055 1 92.12 168 GLY A CA 1
ATOM 1320 C C . GLY A 1 168 ? 5.172 6.996 13.703 1 92.12 168 GLY A C 1
ATOM 1321 O O . GLY A 1 168 ? 6.293 6.59 14 1 92.12 168 GLY A O 1
ATOM 1322 N N . GLU A 1 169 ? 5 8.117 13.094 1 92.31 169 GLU A N 1
ATOM 1323 C CA . GLU A 1 169 ? 6.137 8.852 12.547 1 92.31 169 GLU A CA 1
ATOM 1324 C C . GLU A 1 169 ? 6.457 10.078 13.391 1 92.31 169 GLU A C 1
ATOM 1326 O O . GLU A 1 169 ? 7.367 10.844 13.062 1 92.31 169 GLU A O 1
ATOM 1331 N N . VAL A 1 170 ? 5.727 10.359 14.367 1 92.38 170 VAL A N 1
ATOM 1332 C CA . VAL A 1 170 ? 5.992 11.516 15.211 1 92.38 170 VAL A CA 1
ATOM 1333 C C . VAL A 1 170 ? 6.027 11.094 16.672 1 92.38 170 VAL A C 1
ATOM 1335 O O . VAL A 1 170 ? 5.605 9.992 17.016 1 92.38 170 VAL A O 1
ATOM 1338 N N . ASP A 1 171 ? 6.586 12.047 17.406 1 89.75 171 ASP A N 1
ATOM 1339 C CA . ASP A 1 171 ? 6.691 11.766 18.828 1 89.75 171 ASP A CA 1
ATOM 1340 C C . ASP A 1 171 ? 5.383 12.078 19.547 1 89.75 171 ASP A C 1
ATOM 1342 O O . ASP A 1 171 ? 4.863 13.188 19.453 1 89.75 171 ASP A O 1
ATOM 1346 N N . GLY A 1 172 ? 4.848 11.094 20.266 1 88.25 172 GLY A N 1
ATOM 1347 C CA . GLY A 1 172 ? 3.67 11.289 21.094 1 88.25 172 GLY A CA 1
ATOM 1348 C C . GLY A 1 172 ? 2.422 11.617 20.297 1 88.25 172 GLY A C 1
ATOM 1349 O O . GLY A 1 172 ? 2.51 12.18 19.203 1 88.25 172 GLY A O 1
ATOM 1350 N N . PRO A 1 173 ? 1.322 11.305 20.75 1 90.69 173 PRO A N 1
ATOM 1351 C CA . PRO A 1 173 ? 0.065 11.555 20.047 1 90.69 173 PRO A CA 1
ATOM 1352 C C . PRO A 1 173 ? -0.378 13.008 20.125 1 90.69 173 PRO A C 1
ATOM 1354 O O . PRO A 1 173 ? -0.157 13.672 21.141 1 90.69 173 PRO A O 1
ATOM 1357 N N . ARG A 1 174 ? -0.906 13.461 19.031 1 92.56 174 ARG A N 1
ATOM 1358 C CA . ARG A 1 174 ? -1.556 14.773 19 1 92.56 174 ARG A CA 1
ATOM 1359 C C . ARG A 1 174 ? -2.969 14.688 19.578 1 92.56 174 ARG A C 1
ATOM 1361 O O . ARG A 1 174 ? -3.695 13.727 19.312 1 92.56 174 ARG A O 1
ATOM 1368 N N . ARG A 1 175 ? -3.332 15.672 20.219 1 94.88 175 ARG A N 1
ATOM 1369 C CA . ARG A 1 175 ? -4.672 15.703 20.797 1 94.88 175 ARG A CA 1
ATOM 1370 C C . ARG A 1 175 ? -5.68 16.297 19.812 1 94.88 175 ARG A C 1
ATOM 1372 O O . ARG A 1 175 ? -6.848 15.898 19.797 1 94.88 175 ARG A O 1
ATOM 1379 N N . VAL A 1 176 ? -5.211 17.281 19.078 1 96.69 176 VAL A N 1
ATOM 1380 C CA . VAL A 1 176 ? -6.098 17.953 18.141 1 96.69 176 VAL A CA 1
ATOM 1381 C C . VAL A 1 176 ? -5.727 17.562 16.703 1 96.69 176 VAL A C 1
ATOM 1383 O O . VAL A 1 176 ? -4.578 17.734 16.297 1 96.69 176 VAL A O 1
ATOM 1386 N N . LEU A 1 177 ? -6.652 17 16.031 1 96.38 177 LEU A N 1
ATOM 1387 C CA . LEU A 1 177 ? -6.512 16.656 14.617 1 96.38 177 LEU A CA 1
ATOM 1388 C C . LEU A 1 177 ? -7.156 17.719 13.734 1 96.38 177 LEU A C 1
ATOM 1390 O O . LEU A 1 177 ? -8.305 18.109 13.969 1 96.38 177 LEU A O 1
ATOM 1394 N N . HIS A 1 178 ? -6.422 18.188 12.812 1 93.06 178 HIS A N 1
ATOM 1395 C CA . HIS A 1 178 ? -6.938 19.203 11.898 1 93.06 178 HIS A CA 1
ATOM 1396 C C . HIS A 1 178 ? -7.535 18.562 10.648 1 93.06 178 HIS A C 1
ATOM 1398 O O . HIS A 1 178 ? -6.871 18.469 9.617 1 93.06 178 HIS A O 1
ATOM 1404 N N . LEU A 1 179 ? -8.688 18.141 10.797 1 93.12 179 LEU A N 1
ATOM 1405 C CA . LEU A 1 179 ? -9.422 17.531 9.703 1 93.12 179 LEU A CA 1
ATOM 1406 C C . LEU A 1 179 ? -10.93 17.734 9.867 1 93.12 179 LEU A C 1
ATOM 1408 O O . LEU A 1 179 ? -11.438 17.703 10.992 1 93.12 179 LEU A O 1
ATOM 1412 N N . SER A 1 180 ? -11.609 17.922 8.781 1 94.5 180 SER A N 1
ATOM 1413 C CA . SER A 1 180 ? -13.062 18.031 8.828 1 94.5 180 SER A CA 1
ATOM 1414 C C . SER A 1 180 ? -13.719 16.656 8.906 1 94.5 180 SER A C 1
ATOM 1416 O O . SER A 1 180 ? -13.078 15.641 8.617 1 94.5 180 SER A O 1
ATOM 1418 N N . GLN A 1 181 ? -14.969 16.656 9.242 1 95.56 181 GLN A N 1
ATOM 1419 C CA . GLN A 1 181 ? -15.734 15.422 9.289 1 95.56 181 GLN A CA 1
ATOM 1420 C C . GLN A 1 181 ? -15.914 14.836 7.891 1 95.56 181 GLN A C 1
ATOM 1422 O O . GLN A 1 181 ? -15.914 13.617 7.719 1 95.56 181 GLN A O 1
ATOM 1427 N N . GLU A 1 182 ? -15.977 15.711 6.977 1 94.94 182 GLU A N 1
ATOM 1428 C CA . GLU A 1 182 ? -16.094 15.281 5.586 1 94.94 182 GLU A CA 1
ATOM 1429 C C . GLU A 1 182 ? -14.812 14.578 5.125 1 94.94 182 GLU A C 1
ATOM 1431 O O . GLU A 1 182 ? -14.883 13.531 4.469 1 94.94 182 GLU A O 1
ATOM 1436 N N . GLN A 1 183 ? -13.727 15.148 5.426 1 95.44 183 GLN A N 1
ATOM 1437 C CA . GLN A 1 183 ? -12.453 14.539 5.066 1 95.44 183 GLN A CA 1
ATOM 1438 C C . GLN A 1 183 ? -12.312 13.156 5.695 1 95.44 183 GLN A C 1
ATOM 1440 O O . GLN A 1 183 ? -11.875 12.211 5.035 1 95.44 183 GLN A O 1
ATOM 1445 N N . LEU A 1 184 ? -12.664 13.07 6.934 1 96.88 184 LEU A N 1
ATOM 1446 C CA . LEU A 1 184 ? -12.602 11.781 7.609 1 96.88 184 LEU A CA 1
ATOM 1447 C C . LEU A 1 184 ? -13.5 10.758 6.922 1 96.88 184 LEU A C 1
ATOM 1449 O O . LEU A 1 184 ? -13.094 9.617 6.703 1 96.88 184 LEU A O 1
ATOM 1453 N N . ALA A 1 185 ? -14.711 11.172 6.578 1 97.06 185 ALA A N 1
ATOM 1454 C CA . ALA A 1 185 ? -15.648 10.312 5.871 1 97.06 185 ALA A CA 1
ATOM 1455 C C . ALA A 1 185 ? -15.047 9.805 4.559 1 97.06 185 ALA A C 1
ATOM 1457 O O . ALA A 1 185 ? -15.102 8.609 4.266 1 97.06 185 ALA A O 1
ATOM 1458 N N . LEU A 1 186 ? -14.422 10.695 3.812 1 95.44 186 LEU A N 1
ATOM 1459 C CA . LEU A 1 186 ? -13.828 10.359 2.525 1 95.44 186 LEU A CA 1
ATOM 1460 C C . LEU A 1 186 ? -12.672 9.375 2.703 1 95.44 186 LEU A C 1
ATOM 1462 O O . LEU A 1 186 ? -12.555 8.406 1.953 1 95.44 186 LEU A O 1
ATOM 1466 N N . MET A 1 187 ? -11.883 9.555 3.711 1 95 187 MET A N 1
ATOM 1467 C CA . MET A 1 187 ? -10.719 8.703 3.955 1 95 187 MET A CA 1
ATOM 1468 C C . MET A 1 187 ? -11.148 7.281 4.297 1 95 187 MET A C 1
ATOM 1470 O O . MET A 1 187 ? -10.438 6.32 3.979 1 95 187 MET A O 1
ATOM 1474 N N . LEU A 1 188 ? -12.336 7.203 4.836 1 95.56 188 LEU A N 1
ATOM 1475 C CA . LEU A 1 188 ? -12.773 5.91 5.355 1 95.56 188 LEU A CA 1
ATOM 1476 C C . LEU A 1 188 ? -13.828 5.285 4.449 1 95.56 188 LEU A C 1
ATOM 1478 O O . LEU A 1 188 ? -14.422 4.262 4.793 1 95.56 188 LEU A O 1
ATOM 1482 N N . SER A 1 189 ? -14.023 5.895 3.324 1 93.69 189 SER A N 1
ATOM 1483 C CA . SER A 1 189 ? -15.062 5.438 2.406 1 93.69 189 SER A CA 1
ATOM 1484 C C . SER A 1 189 ? -16.391 5.238 3.127 1 93.69 189 SER A C 1
ATOM 1486 O O . SER A 1 189 ? -17.047 4.211 2.953 1 93.69 189 SER A O 1
ATOM 1488 N N . LEU A 1 190 ? -16.719 6.137 3.951 1 95.44 190 LEU A N 1
ATOM 1489 C CA . LEU A 1 190 ? -18.016 6.207 4.641 1 95.44 190 LEU A CA 1
ATOM 1490 C C . LEU A 1 190 ? -18.797 7.43 4.191 1 95.44 190 LEU A C 1
ATOM 1492 O O . LEU A 1 190 ? -18.234 8.359 3.613 1 95.44 190 LEU A O 1
ATOM 1496 N N . SER A 1 191 ? -20.078 7.332 4.434 1 94.94 191 SER A N 1
ATOM 1497 C CA . SER A 1 191 ? -20.875 8.531 4.176 1 94.94 191 SER A CA 1
ATOM 1498 C C . SER A 1 191 ? -20.625 9.586 5.246 1 94.94 191 SER A C 1
ATOM 1500 O O . SER A 1 191 ? -20.312 9.266 6.391 1 94.94 191 SER A O 1
ATOM 1502 N N . ARG A 1 192 ? -20.828 10.836 4.84 1 94.69 192 ARG A N 1
ATOM 1503 C CA . ARG A 1 192 ? -20.734 11.938 5.789 1 94.69 192 ARG A CA 1
ATOM 1504 C C . ARG A 1 192 ? -21.734 11.758 6.926 1 94.69 192 ARG A C 1
ATOM 1506 O O . ARG A 1 192 ? -21.422 12.008 8.086 1 94.69 192 ARG A O 1
ATOM 1513 N N . GLN A 1 193 ? -22.891 11.281 6.59 1 97 193 GLN A N 1
ATOM 1514 C CA . GLN A 1 193 ? -23.938 11.094 7.582 1 97 193 GLN A CA 1
ATOM 1515 C C . GLN A 1 193 ? -23.531 10.062 8.633 1 97 193 GLN A C 1
ATOM 1517 O O . GLN A 1 193 ? -23.656 10.312 9.836 1 97 193 GLN A O 1
ATOM 1522 N N . THR A 1 194 ? -23.078 8.977 8.195 1 97.62 194 THR A N 1
ATOM 1523 C CA . THR A 1 194 ? -22.641 7.922 9.102 1 97.62 194 THR A CA 1
ATOM 1524 C C . THR A 1 194 ? -21.469 8.406 9.969 1 97.62 194 THR A C 1
ATOM 1526 O O . THR A 1 194 ? -21.484 8.211 11.188 1 97.62 194 THR A O 1
ATOM 1529 N N . THR A 1 195 ? -20.562 9.023 9.383 1 98.19 195 THR A N 1
ATOM 1530 C CA . THR A 1 195 ? -19.391 9.516 10.102 1 98.19 195 THR A CA 1
ATOM 1531 C C . THR A 1 195 ? -19.797 10.531 11.164 1 98.19 195 THR A C 1
ATOM 1533 O O . THR A 1 195 ? -19.359 10.445 12.312 1 98.19 195 THR A O 1
ATOM 1536 N N . ASN A 1 196 ? -20.641 11.43 10.766 1 97.88 196 ASN A N 1
ATOM 1537 C CA . ASN A 1 196 ? -21.094 12.461 11.695 1 97.88 196 ASN A CA 1
ATOM 1538 C C . ASN A 1 196 ? -21.812 11.852 12.891 1 97.88 196 ASN A C 1
ATOM 1540 O O . ASN A 1 196 ? -21.625 12.297 14.023 1 97.88 196 ASN A O 1
ATOM 1544 N N . GLN A 1 197 ? -22.594 10.859 12.609 1 98.31 197 GLN A N 1
ATOM 1545 C CA . GLN A 1 197 ? -23.328 10.203 13.688 1 98.31 197 GLN A CA 1
ATOM 1546 C C . GLN A 1 197 ? -22.375 9.508 14.656 1 98.31 197 GLN A C 1
ATOM 1548 O O . GLN A 1 197 ? -22.531 9.609 15.867 1 98.31 197 GLN A O 1
ATOM 1553 N N . ILE A 1 198 ? -21.453 8.859 14.133 1 98.38 198 ILE A N 1
ATOM 1554 C CA . ILE A 1 198 ? -20.469 8.172 14.953 1 98.38 198 ILE A CA 1
ATOM 1555 C C . ILE A 1 198 ? -19.688 9.18 15.797 1 98.38 198 ILE A C 1
ATOM 1557 O O . ILE A 1 198 ? -19.484 8.977 17 1 98.38 198 ILE A O 1
ATOM 1561 N N . LEU A 1 199 ? -19.281 10.227 15.18 1 98.44 199 LEU A N 1
ATOM 1562 C CA . LEU A 1 199 ? -18.516 11.258 15.883 1 98.44 199 LEU A CA 1
ATOM 1563 C C . LEU A 1 199 ? -19.359 11.914 16.969 1 98.44 199 LEU A C 1
ATOM 1565 O O . LEU A 1 199 ? -18.859 12.203 18.062 1 98.44 199 LEU A O 1
ATOM 1569 N N . LYS A 1 200 ? -20.594 12.156 16.672 1 98.19 200 LYS A N 1
ATOM 1570 C CA . LYS A 1 200 ? -21.5 12.719 17.672 1 98.19 200 LYS A CA 1
ATOM 1571 C C . LYS A 1 200 ? -21.625 11.789 18.875 1 98.19 200 LYS A C 1
ATOM 1573 O O . LYS A 1 200 ? -21.594 12.25 20.016 1 98.19 200 LYS A O 1
ATOM 1578 N N . ASN A 1 201 ? -21.828 10.531 18.609 1 98.12 201 ASN A N 1
ATOM 1579 C CA . ASN A 1 201 ? -21.906 9.547 19.688 1 98.12 201 ASN A CA 1
ATOM 1580 C C . ASN A 1 201 ? -20.641 9.547 20.547 1 98.12 201 ASN A C 1
ATOM 1582 O O . ASN A 1 201 ? -20.703 9.516 21.766 1 98.12 201 ASN A O 1
ATOM 1586 N N . LEU A 1 202 ? -19.547 9.617 19.891 1 97.88 202 LEU A N 1
ATOM 1587 C CA . LEU A 1 202 ? -18.266 9.625 20.594 1 97.88 202 LEU A CA 1
ATOM 1588 C C . LEU A 1 202 ? -18.125 10.883 21.438 1 97.88 202 LEU A C 1
ATOM 1590 O O . LEU A 1 202 ? -17.547 10.844 22.531 1 97.88 202 LEU A O 1
ATOM 1594 N N . GLN A 1 203 ? -18.578 11.938 20.891 1 98 203 GLN A N 1
ATOM 1595 C CA . GLN A 1 203 ? -18.562 13.188 21.641 1 98 203 GLN A CA 1
ATOM 1596 C C . GLN A 1 203 ? -19.453 13.086 22.875 1 98 203 GLN A C 1
ATOM 1598 O O . GLN A 1 203 ? -19.078 13.516 23.969 1 98 203 GLN A O 1
ATOM 1603 N N . GLN A 1 204 ? -20.594 12.562 22.719 1 97.81 204 GLN A N 1
ATOM 1604 C CA . GLN A 1 204 ? -21.547 12.406 23.828 1 97.81 204 GLN A CA 1
ATOM 1605 C C . GLN A 1 204 ? -20.953 11.508 24.922 1 97.81 204 GLN A C 1
ATOM 1607 O O . GLN A 1 204 ? -21.203 11.727 26.109 1 97.81 204 GLN A O 1
ATOM 1612 N N . GLU A 1 205 ? -20.172 10.602 24.531 1 96.5 205 GLU A N 1
ATOM 1613 C CA . GLU A 1 205 ? -19.531 9.672 25.469 1 96.5 205 GLU A CA 1
ATOM 1614 C C . GLU A 1 205 ? -18.281 10.289 26.094 1 96.5 205 GLU A C 1
ATOM 1616 O O . GLU A 1 205 ? -17.641 9.664 26.953 1 96.5 205 GLU A O 1
ATOM 1621 N N . GLY A 1 206 ? -17.938 11.43 25.578 1 96.94 206 GLY A N 1
ATOM 1622 C CA . GLY A 1 206 ? -16.828 12.164 26.172 1 96.94 206 GLY A CA 1
ATOM 1623 C C . GLY A 1 206 ? -15.484 11.805 25.562 1 96.94 206 GLY A C 1
ATOM 1624 O O . GLY A 1 206 ? -14.438 12.188 26.078 1 96.94 206 GLY A O 1
ATOM 1625 N N . ALA A 1 207 ? -15.477 11.156 24.438 1 97.62 207 ALA A N 1
ATOM 1626 C CA . ALA A 1 207 ? -14.227 10.688 23.844 1 97.62 207 ALA A CA 1
ATOM 1627 C C . ALA A 1 207 ? -13.594 11.773 22.984 1 97.62 207 ALA A C 1
ATOM 1629 O O . ALA A 1 207 ? -12.367 11.828 22.844 1 97.62 207 ALA A O 1
ATOM 1630 N N . LEU A 1 208 ? -14.469 12.602 22.469 1 97.62 208 LEU A N 1
ATOM 1631 C CA . LEU A 1 208 ? -13.984 13.625 21.531 1 97.62 208 LEU A CA 1
ATOM 1632 C C . LEU A 1 208 ? -14.703 14.945 21.766 1 97.62 208 LEU A C 1
ATOM 1634 O O . LEU A 1 208 ? -15.727 14.992 22.438 1 97.62 208 LEU A O 1
ATOM 1638 N N . ARG A 1 209 ? -14.125 15.969 21.25 1 98.06 209 ARG A N 1
ATOM 1639 C CA . ARG A 1 209 ? -14.773 17.266 21.062 1 98.06 209 ARG A CA 1
ATOM 1640 C C . ARG A 1 209 ? -14.648 17.734 19.625 1 98.06 209 ARG A C 1
ATOM 1642 O O . ARG A 1 209 ? -13.555 17.719 19.047 1 98.06 209 ARG A O 1
ATOM 1649 N N . LEU A 1 210 ? -15.781 18.016 19.062 1 97.69 210 LEU A N 1
ATOM 1650 C CA . LEU A 1 210 ? -15.812 18.438 17.672 1 97.69 210 LEU A CA 1
ATOM 1651 C C . LEU A 1 210 ? -15.734 19.969 17.562 1 97.69 210 LEU A C 1
ATOM 1653 O O . LEU A 1 210 ? -16.391 20.672 18.344 1 97.69 210 LEU A O 1
ATOM 1657 N N . GLY A 1 211 ? -14.859 20.375 16.75 1 95.06 211 GLY A N 1
ATOM 1658 C CA . GLY A 1 211 ? -14.758 21.797 16.422 1 95.06 211 GLY A CA 1
ATOM 1659 C C . GLY A 1 211 ? -14.742 22.062 14.922 1 95.06 211 GLY A C 1
ATOM 1660 O O . GLY A 1 211 ? -14.852 21.125 14.117 1 95.06 211 GLY A O 1
ATOM 1661 N N . TYR A 1 212 ? -14.586 23.344 14.602 1 91.56 212 TYR A N 1
ATOM 1662 C CA . TYR A 1 212 ? -14.539 23.703 13.188 1 91.56 212 TYR A CA 1
ATOM 1663 C C . TYR A 1 212 ? -13.25 23.203 12.539 1 91.56 212 TYR A C 1
ATOM 1665 O O . TYR A 1 212 ? -12.164 23.719 12.836 1 91.56 212 TYR A O 1
ATOM 1673 N N . GLY A 1 213 ? -13.398 22.281 11.758 1 92 213 GLY A N 1
ATOM 1674 C CA . GLY A 1 213 ? -12.266 21.734 11.031 1 92 213 GLY A CA 1
ATOM 1675 C C . GLY A 1 213 ? -11.297 20.984 11.922 1 92 213 GLY A C 1
ATOM 1676 O O . GLY A 1 213 ? -10.141 20.766 11.547 1 92 213 GLY A O 1
ATOM 1677 N N . GLU A 1 214 ? -11.734 20.672 13.07 1 95.75 214 GLU A N 1
ATOM 1678 C CA . GLU A 1 214 ? -10.828 20 13.992 1 95.75 214 GLU A CA 1
ATOM 1679 C C . GLU A 1 214 ? -11.578 18.953 14.82 1 95.75 214 GLU A C 1
ATOM 1681 O O . GLU A 1 214 ? -12.773 19.109 15.086 1 95.75 214 GLU A O 1
ATOM 1686 N N . ILE A 1 215 ? -10.906 17.953 15.18 1 97.75 215 ILE A N 1
ATOM 1687 C CA . ILE A 1 215 ? -11.375 16.922 16.094 1 97.75 215 ILE A CA 1
ATOM 1688 C C . ILE A 1 215 ? -10.383 16.75 17.25 1 97.75 215 ILE A C 1
ATOM 1690 O O . ILE A 1 215 ? -9.219 16.422 17.031 1 97.75 215 ILE A O 1
ATOM 1694 N N . GLU A 1 216 ? -10.844 17.047 18.438 1 98.12 216 GLU A N 1
ATOM 1695 C CA . GLU A 1 216 ? -10.008 16.906 19.609 1 98.12 216 GLU A CA 1
ATOM 1696 C C . GLU A 1 216 ? -10.25 15.562 20.297 1 98.12 216 GLU A C 1
ATOM 1698 O O . GLU A 1 216 ? -11.391 15.227 20.625 1 98.12 216 GLU A O 1
ATOM 1703 N N . ILE A 1 217 ? -9.234 14.828 20.547 1 98.06 217 ILE A N 1
ATOM 1704 C CA . ILE A 1 217 ? -9.344 13.578 21.281 1 98.06 217 ILE A CA 1
ATOM 1705 C C . ILE A 1 217 ? -9.234 13.859 22.781 1 98.06 217 ILE A C 1
ATOM 1707 O O . ILE A 1 217 ? -8.18 14.273 23.266 1 98.06 217 ILE A O 1
ATOM 1711 N N . VAL A 1 218 ? -10.234 13.648 23.469 1 97.94 218 VAL A N 1
ATOM 1712 C CA . VAL A 1 218 ? -10.336 13.961 24.891 1 97.94 218 VAL A CA 1
ATOM 1713 C C . VAL A 1 218 ? -9.953 12.742 25.734 1 97.94 218 VAL A C 1
ATOM 1715 O O . VAL A 1 218 ? -9.219 12.859 26.703 1 97.94 218 VAL A O 1
ATOM 1718 N N . ASP A 1 219 ? -10.406 11.617 25.359 1 97.38 219 ASP A N 1
ATOM 1719 C CA . ASP A 1 219 ? -10.148 10.359 26.062 1 97.38 219 ASP A CA 1
ATOM 1720 C C . ASP A 1 219 ? -9.711 9.273 25.078 1 97.38 219 ASP A C 1
ATOM 1722 O O . ASP A 1 219 ? -10.547 8.555 24.531 1 97.38 219 ASP A O 1
ATOM 1726 N N . SER A 1 220 ? -8.477 9.094 24.969 1 96.19 220 SER A N 1
ATOM 1727 C CA . SER A 1 220 ? -7.934 8.133 24.016 1 96.19 220 SER A CA 1
ATOM 1728 C C . SER A 1 220 ? -8.289 6.703 24.406 1 96.19 220 SER A C 1
ATOM 1730 O O . SER A 1 220 ? -8.461 5.84 23.531 1 96.19 220 SER A O 1
ATOM 1732 N N . ALA A 1 221 ? -8.406 6.457 25.641 1 96.31 221 ALA A N 1
ATOM 1733 C CA . ALA A 1 221 ? -8.727 5.113 26.109 1 96.31 221 ALA A CA 1
ATOM 1734 C C . ALA A 1 221 ? -10.102 4.676 25.625 1 96.31 221 ALA A C 1
ATOM 1736 O O . ALA A 1 221 ? -10.297 3.518 25.25 1 96.31 221 ALA A O 1
ATOM 1737 N N . ARG A 1 222 ? -11.016 5.562 25.656 1 95.56 222 ARG A N 1
ATOM 1738 C CA . ARG A 1 222 ? -12.359 5.258 25.172 1 95.56 222 ARG A CA 1
ATOM 1739 C C . ARG A 1 222 ? -12.352 4.969 23.672 1 95.56 222 ARG A C 1
ATOM 1741 O O . ARG A 1 222 ? -13.047 4.07 23.203 1 95.56 222 ARG A O 1
ATOM 1748 N N . LEU A 1 223 ? -11.586 5.707 22.891 1 96.38 223 LEU A N 1
ATOM 1749 C CA . LEU A 1 223 ? -11.461 5.465 21.453 1 96.38 223 LEU A CA 1
ATOM 1750 C C . LEU A 1 223 ? -10.82 4.105 21.188 1 96.38 223 LEU A C 1
ATOM 1752 O O . LEU A 1 223 ? -11.227 3.391 20.281 1 96.38 223 LEU A O 1
ATOM 1756 N N . GLU A 1 224 ? -9.82 3.824 22.016 1 96.75 224 GLU A N 1
ATOM 1757 C CA . GLU A 1 224 ? -9.141 2.543 21.875 1 96.75 224 GLU A CA 1
ATOM 1758 C C . GLU A 1 224 ? -10.094 1.377 22.109 1 96.75 224 GLU A C 1
ATOM 1760 O O . GLU A 1 224 ? -10.016 0.357 21.422 1 96.75 224 GLU A O 1
ATOM 1765 N N . GLN A 1 225 ? -10.953 1.503 23.047 1 95.19 225 GLN A N 1
ATOM 1766 C CA . GLN A 1 225 ? -11.945 0.469 23.328 1 95.19 225 GLN A CA 1
ATOM 1767 C C . GLN A 1 225 ? -12.875 0.254 22.141 1 95.19 225 GLN A C 1
ATOM 1769 O O . GLN A 1 225 ? -13.164 -0.886 21.781 1 95.19 225 GLN A O 1
ATOM 1774 N N . LEU A 1 226 ? -13.281 1.35 21.547 1 94.19 226 LEU A N 1
ATOM 1775 C CA . LEU A 1 226 ? -14.172 1.252 20.391 1 94.19 226 LEU A CA 1
ATOM 1776 C C . LEU A 1 226 ? -13.438 0.659 19.188 1 94.19 226 LEU A C 1
ATOM 1778 O O . LEU A 1 226 ? -14.023 -0.103 18.422 1 94.19 226 LEU A O 1
ATOM 1782 N N . ALA A 1 227 ? -12.195 0.99 19.016 1 94.12 227 ALA A N 1
ATOM 1783 C CA . ALA A 1 227 ? -11.406 0.54 17.875 1 94.12 227 ALA A CA 1
ATOM 1784 C C . ALA A 1 227 ? -11.18 -0.967 17.922 1 94.12 227 ALA A C 1
ATOM 1786 O O . ALA A 1 227 ? -10.93 -1.599 16.891 1 94.12 227 ALA A O 1
ATOM 1787 N N . LYS A 1 228 ? -11.164 -1.526 19.125 1 86.06 228 LYS A N 1
ATOM 1788 C CA . LYS A 1 228 ? -10.961 -2.963 19.281 1 86.06 228 LYS A CA 1
ATOM 1789 C C . LYS A 1 228 ? -12.242 -3.738 18.969 1 86.06 228 LYS A C 1
ATOM 1791 O O . LYS A 1 228 ? -12.203 -4.953 18.781 1 86.06 228 LYS A O 1
ATOM 1796 N N . GLY A 1 229 ? -13.336 -3.105 18.5 1 74.38 229 GLY A N 1
ATOM 1797 C CA . GLY A 1 229 ? -14.594 -3.764 18.188 1 74.38 229 GLY A CA 1
ATOM 1798 C C . GLY A 1 229 ? -15.438 -4.066 19.406 1 74.38 229 GLY A C 1
ATOM 1799 O O . GLY A 1 229 ? -16.625 -4.395 19.281 1 74.38 229 GLY A O 1
ATOM 1800 N N . MET B 1 1 ? 19.688 -33.219 -12.75 1 43.25 1 MET B N 1
ATOM 1801 C CA . MET B 1 1 ? 19.094 -32.219 -13.648 1 43.25 1 MET B CA 1
ATOM 1802 C C . MET B 1 1 ? 18.734 -30.953 -12.906 1 43.25 1 MET B C 1
ATOM 1804 O O . MET B 1 1 ? 18.031 -30.984 -11.891 1 43.25 1 MET B O 1
ATOM 1808 N N . ASN B 1 2 ? 19.531 -29.656 -12.914 1 66.31 2 ASN B N 1
ATOM 1809 C CA . ASN B 1 2 ? 19.906 -28.609 -11.969 1 66.31 2 ASN B CA 1
ATOM 1810 C C . ASN B 1 2 ? 18.734 -27.703 -11.641 1 66.31 2 ASN B C 1
ATOM 1812 O O . ASN B 1 2 ? 18.203 -27 -12.516 1 66.31 2 ASN B O 1
ATOM 1816 N N . ASP B 1 3 ? 17.938 -28.016 -10.539 1 85.44 3 ASP B N 1
ATOM 1817 C CA . ASP B 1 3 ? 16.719 -27.391 -10.039 1 85.44 3 ASP B CA 1
ATOM 1818 C C . ASP B 1 3 ? 16.75 -25.875 -10.227 1 85.44 3 ASP B C 1
ATOM 1820 O O . ASP B 1 3 ? 15.734 -25.266 -10.57 1 85.44 3 ASP B O 1
ATOM 1824 N N . THR B 1 4 ? 17.875 -25.5 -10.359 1 90.5 4 THR B N 1
ATOM 1825 C CA . THR B 1 4 ? 18 -24.062 -10.477 1 90.5 4 THR B CA 1
ATOM 1826 C C . THR B 1 4 ? 17.609 -23.578 -11.875 1 90.5 4 THR B C 1
ATOM 1828 O O . THR B 1 4 ? 16.984 -22.531 -12.023 1 90.5 4 THR B O 1
ATOM 1831 N N . HIS B 1 5 ? 18 -24.375 -12.836 1 92.69 5 HIS B N 1
ATOM 1832 C CA . HIS B 1 5 ? 17.641 -24.016 -14.203 1 92.69 5 HIS B CA 1
ATOM 1833 C C . HIS B 1 5 ? 16.125 -24.047 -14.398 1 92.69 5 HIS B C 1
ATOM 1835 O O . HIS B 1 5 ? 15.562 -23.141 -15.031 1 92.69 5 HIS B O 1
ATOM 1841 N N . ALA B 1 6 ? 15.516 -25.031 -13.906 1 94.75 6 ALA B N 1
ATOM 1842 C CA . ALA B 1 6 ? 14.062 -25.141 -13.992 1 94.75 6 ALA B CA 1
ATOM 1843 C C . ALA B 1 6 ? 13.383 -24 -13.266 1 94.75 6 ALA B C 1
ATOM 1845 O O . ALA B 1 6 ? 12.398 -23.438 -13.758 1 94.75 6 ALA B O 1
ATOM 1846 N N . TRP B 1 7 ? 13.891 -23.703 -12.078 1 96.69 7 TRP B N 1
ATOM 1847 C CA . TRP B 1 7 ? 13.359 -22.562 -11.328 1 96.69 7 TRP B CA 1
ATOM 1848 C C . TRP B 1 7 ? 13.477 -21.281 -12.141 1 96.69 7 TRP B C 1
ATOM 1850 O O . TRP B 1 7 ? 12.516 -20.516 -12.234 1 96.69 7 TRP B O 1
ATOM 1860 N N . ARG B 1 8 ? 14.617 -21.078 -12.703 1 96.75 8 ARG B N 1
ATOM 1861 C CA . ARG B 1 8 ? 14.852 -19.875 -13.484 1 96.75 8 ARG B CA 1
ATOM 1862 C C . ARG B 1 8 ? 13.859 -19.75 -14.633 1 96.75 8 ARG B C 1
ATOM 1864 O O . ARG B 1 8 ? 13.297 -18.688 -14.867 1 96.75 8 ARG B O 1
ATOM 1871 N N . GLU B 1 9 ? 13.68 -20.828 -15.367 1 95.81 9 GLU B N 1
ATOM 1872 C CA . GLU B 1 9 ? 12.758 -20.828 -16.5 1 95.81 9 GLU B CA 1
ATOM 1873 C C . GLU B 1 9 ? 11.352 -20.422 -16.078 1 95.81 9 GLU B C 1
ATOM 1875 O O . GLU B 1 9 ? 10.688 -19.656 -16.766 1 95.81 9 GLU B O 1
ATOM 1880 N N . GLN B 1 10 ? 10.906 -20.906 -14.984 1 95.25 10 GLN B N 1
ATOM 1881 C CA . GLN B 1 10 ? 9.578 -20.594 -14.461 1 95.25 10 GLN B CA 1
ATOM 1882 C C . GLN B 1 10 ? 9.492 -19.141 -14.016 1 95.25 10 GLN B C 1
ATOM 1884 O O . GLN B 1 10 ? 8.523 -18.438 -14.328 1 95.25 10 GLN B O 1
ATOM 1889 N N . LEU B 1 11 ? 10.531 -18.672 -13.32 1 97.38 11 LEU B N 1
ATOM 1890 C CA . LEU B 1 11 ? 10.5 -17.344 -12.711 1 97.38 11 LEU B CA 1
ATOM 1891 C C . LEU B 1 11 ? 10.719 -16.266 -13.766 1 97.38 11 LEU B C 1
ATOM 1893 O O . LEU B 1 11 ? 10.375 -15.102 -13.539 1 97.38 11 LEU B O 1
ATOM 1897 N N . GLN B 1 12 ? 11.195 -16.656 -14.945 1 96.56 12 GLN B N 1
ATOM 1898 C CA . GLN B 1 12 ? 11.438 -15.719 -16.031 1 96.56 12 GLN B CA 1
ATOM 1899 C C . GLN B 1 12 ? 10.125 -15.203 -16.625 1 96.56 12 GLN B C 1
ATOM 1901 O O . GLN B 1 12 ? 10.109 -14.211 -17.344 1 96.56 12 GLN B O 1
ATOM 1906 N N . HIS B 1 13 ? 9.062 -15.836 -16.25 1 94.81 13 HIS B N 1
ATOM 1907 C CA . HIS B 1 13 ? 7.75 -15.414 -16.719 1 94.81 13 HIS B CA 1
ATOM 1908 C C . HIS B 1 13 ? 7.207 -14.266 -15.875 1 94.81 13 HIS B C 1
ATOM 1910 O O . HIS B 1 13 ? 6.207 -13.641 -16.234 1 94.81 13 HIS B O 1
ATOM 1916 N N . GLY B 1 14 ? 7.855 -13.953 -14.781 1 96.31 14 GLY B N 1
ATOM 1917 C CA . GLY B 1 14 ? 7.527 -12.781 -13.977 1 96.31 14 GLY B CA 1
ATOM 1918 C C . GLY B 1 14 ? 8.367 -11.57 -14.328 1 96.31 14 GLY B C 1
ATOM 1919 O O . GLY B 1 14 ? 9.594 -11.664 -14.438 1 96.31 14 GLY B O 1
ATOM 1920 N N . HIS B 1 15 ? 7.762 -10.469 -14.438 1 95.94 15 HIS B N 1
ATOM 1921 C CA . HIS B 1 15 ? 8.422 -9.273 -14.945 1 95.94 15 HIS B CA 1
ATOM 1922 C C . HIS B 1 15 ? 9.547 -8.828 -14.008 1 95.94 15 HIS B C 1
ATOM 1924 O O . HIS B 1 15 ? 10.633 -8.469 -14.461 1 95.94 15 HIS B O 1
ATOM 1930 N N . TRP B 1 16 ? 9.289 -8.859 -12.727 1 97.69 16 TRP B N 1
ATOM 1931 C CA . TRP B 1 16 ? 10.305 -8.367 -11.805 1 97.69 16 TRP B CA 1
ATOM 1932 C C . TRP B 1 16 ? 11.602 -9.172 -11.945 1 97.69 16 TRP B C 1
ATOM 1934 O O . TRP B 1 16 ? 12.672 -8.594 -12.148 1 97.69 16 TRP B O 1
ATOM 1944 N N . PHE B 1 17 ? 11.492 -10.523 -11.867 1 98.5 17 PHE B N 1
ATOM 1945 C CA . PHE B 1 17 ? 12.664 -11.391 -11.914 1 98.5 17 PHE B CA 1
ATOM 1946 C C . PHE B 1 17 ? 13.383 -11.258 -13.25 1 98.5 17 PHE B C 1
ATOM 1948 O O . PHE B 1 17 ? 14.609 -11.148 -13.297 1 98.5 17 PHE B O 1
ATOM 1955 N N . ARG B 1 18 ? 12.594 -11.172 -14.25 1 97.56 18 ARG B N 1
ATOM 1956 C CA . ARG B 1 18 ? 13.141 -11.117 -15.602 1 97.56 18 ARG B CA 1
ATOM 1957 C C . ARG B 1 18 ? 13.953 -9.844 -15.812 1 97.56 18 ARG B C 1
ATOM 1959 O O . ARG B 1 18 ? 14.891 -9.828 -16.609 1 97.56 18 ARG B O 1
ATOM 1966 N N . GLN B 1 19 ? 13.641 -8.828 -15.094 1 97.06 19 GLN B N 1
ATOM 1967 C CA . GLN B 1 19 ? 14.281 -7.531 -15.297 1 97.06 19 GLN B CA 1
ATOM 1968 C C . GLN B 1 19 ? 15.562 -7.418 -14.484 1 97.06 19 GLN B C 1
ATOM 1970 O O . GLN B 1 19 ? 16.359 -6.504 -14.703 1 97.06 19 GLN B O 1
ATOM 1975 N N . LEU B 1 20 ? 15.781 -8.305 -13.578 1 97.94 20 LEU B N 1
ATOM 1976 C CA . LEU B 1 20 ? 17 -8.273 -12.773 1 97.94 20 LEU B CA 1
ATOM 1977 C C . LEU B 1 20 ? 18.219 -8.617 -13.625 1 97.94 20 LEU B C 1
ATOM 1979 O O . LEU B 1 20 ? 18.109 -9.32 -14.633 1 97.94 20 LEU B O 1
ATOM 1983 N N . SER B 1 21 ? 19.391 -8.117 -13.234 1 97.69 21 SER B N 1
ATOM 1984 C CA . SER B 1 21 ? 20.641 -8.531 -13.883 1 97.69 21 SER B CA 1
ATOM 1985 C C . SER B 1 21 ? 20.859 -10.031 -13.727 1 97.69 21 SER B C 1
ATOM 1987 O O . SER B 1 21 ? 20.469 -10.625 -12.727 1 97.69 21 SER B O 1
ATOM 1989 N N . PRO B 1 22 ? 21.547 -10.633 -14.695 1 97.62 22 PRO B N 1
ATOM 1990 C CA . PRO B 1 22 ? 21.859 -12.055 -14.562 1 97.62 22 PRO B CA 1
ATOM 1991 C C . PRO B 1 22 ? 22.594 -12.383 -13.266 1 97.62 22 PRO B C 1
ATOM 1993 O O . PRO B 1 22 ? 22.344 -13.422 -12.656 1 97.62 22 PRO B O 1
ATOM 1996 N N . ALA B 1 23 ? 23.438 -11.516 -12.852 1 97.88 23 ALA B N 1
ATOM 1997 C CA . ALA B 1 23 ? 24.203 -11.734 -11.625 1 97.88 23 ALA B CA 1
ATOM 1998 C C . ALA B 1 23 ? 23.281 -11.812 -10.414 1 97.88 23 ALA B C 1
ATOM 2000 O O . ALA B 1 23 ? 23.422 -12.695 -9.562 1 97.88 23 ALA B O 1
ATOM 2001 N N . LEU B 1 24 ? 22.344 -10.93 -10.32 1 98.12 24 LEU B N 1
ATOM 2002 C CA . LEU B 1 24 ? 21.422 -10.938 -9.195 1 98.12 24 LEU B CA 1
ATOM 2003 C C . LEU B 1 24 ? 20.484 -12.141 -9.258 1 98.12 24 LEU B C 1
ATOM 2005 O O . LEU B 1 24 ? 20.188 -12.758 -8.234 1 98.12 24 LEU B O 1
ATOM 2009 N N . GLN B 1 25 ? 20.016 -12.445 -10.469 1 98.38 25 GLN B N 1
ATOM 2010 C CA . GLN B 1 25 ? 19.219 -13.656 -10.625 1 98.38 25 GLN B CA 1
ATOM 2011 C C . GLN B 1 25 ? 19.969 -14.875 -10.102 1 98.38 25 GLN B C 1
ATOM 2013 O O . GLN B 1 25 ? 19.406 -15.688 -9.352 1 98.38 25 GLN B O 1
ATOM 2018 N N . ASP B 1 26 ? 21.219 -14.953 -10.484 1 97.94 26 ASP B N 1
ATOM 2019 C CA . ASP B 1 26 ? 22.047 -16.078 -10.07 1 97.94 26 ASP B CA 1
ATOM 2020 C C . ASP B 1 26 ? 22.188 -16.125 -8.547 1 97.94 26 ASP B C 1
ATOM 2022 O O . ASP B 1 26 ? 22.031 -17.203 -7.945 1 97.94 26 ASP B O 1
ATOM 2026 N N . ARG B 1 27 ? 22.438 -15.047 -7.926 1 97.56 27 ARG B N 1
ATOM 2027 C CA . ARG B 1 27 ? 22.641 -14.992 -6.48 1 97.56 27 ARG B CA 1
ATOM 2028 C C . ARG B 1 27 ? 21.359 -15.398 -5.738 1 97.56 27 ARG B C 1
ATOM 2030 O O . ARG B 1 27 ? 21.422 -16.125 -4.742 1 97.56 27 ARG B O 1
ATOM 2037 N N . LEU B 1 28 ? 20.234 -14.898 -6.227 1 98.06 28 LEU B N 1
ATOM 2038 C CA . LEU B 1 28 ? 18.953 -15.25 -5.609 1 98.06 28 LEU B CA 1
ATOM 2039 C C . LEU B 1 28 ? 18.703 -16.75 -5.703 1 98.06 28 LEU B C 1
ATOM 2041 O O . LEU B 1 28 ? 18.359 -17.391 -4.707 1 98.06 28 LEU B O 1
ATOM 2045 N N . LEU B 1 29 ? 18.922 -17.281 -6.867 1 98.12 29 LEU B N 1
ATOM 2046 C CA . LEU B 1 29 ? 18.625 -18.688 -7.09 1 98.12 29 LEU B CA 1
ATOM 2047 C C . LEU B 1 29 ? 19.625 -19.562 -6.344 1 98.12 29 LEU B C 1
ATOM 2049 O O . LEU B 1 29 ? 19.281 -20.656 -5.875 1 98.12 29 LEU B O 1
ATOM 2053 N N . GLU B 1 30 ? 20.828 -19.125 -6.262 1 97.06 30 GLU B N 1
ATOM 2054 C CA . GLU B 1 30 ? 21.844 -19.875 -5.512 1 97.06 30 GLU B CA 1
ATOM 2055 C C . GLU B 1 30 ? 21.484 -19.953 -4.031 1 97.06 30 GLU B C 1
ATOM 2057 O O . GLU B 1 30 ? 21.75 -20.953 -3.377 1 97.06 30 GLU B O 1
ATOM 2062 N N . ALA B 1 31 ? 20.922 -18.938 -3.525 1 97.5 31 ALA B N 1
ATOM 2063 C CA . ALA B 1 31 ? 20.609 -18.875 -2.102 1 97.5 31 ALA B CA 1
ATOM 2064 C C . ALA B 1 31 ? 19.25 -19.5 -1.808 1 97.5 31 ALA B C 1
ATOM 2066 O O . ALA B 1 31 ? 18.922 -19.781 -0.651 1 97.5 31 ALA B O 1
ATOM 2067 N N . ALA B 1 32 ? 18.469 -19.719 -2.791 1 97.94 32 ALA B N 1
ATOM 2068 C CA . ALA B 1 32 ? 17.078 -20.141 -2.629 1 97.94 32 ALA B CA 1
ATOM 2069 C C . ALA B 1 32 ? 17 -21.594 -2.158 1 97.94 32 ALA B C 1
ATOM 2071 O O . ALA B 1 32 ? 17.859 -22.406 -2.504 1 97.94 32 ALA B O 1
ATOM 2072 N N . ARG B 1 33 ? 15.984 -21.859 -1.393 1 97.56 33 ARG B N 1
ATOM 2073 C CA . ARG B 1 33 ? 15.633 -23.203 -0.929 1 97.56 33 ARG B CA 1
ATOM 2074 C C . ARG B 1 33 ? 14.188 -23.547 -1.264 1 97.56 33 ARG B C 1
ATOM 2076 O O . ARG B 1 33 ? 13.281 -22.734 -1.022 1 97.56 33 ARG B O 1
ATOM 2083 N N . PRO B 1 34 ? 14 -24.719 -1.785 1 97.88 34 PRO B N 1
ATOM 2084 C CA . PRO B 1 34 ? 12.617 -25.094 -2.1 1 97.88 34 PRO B CA 1
ATOM 2085 C C . PRO B 1 34 ? 11.797 -25.406 -0.854 1 97.88 34 PRO B C 1
ATOM 2087 O O . PRO B 1 34 ? 12.328 -25.922 0.127 1 97.88 34 PRO B O 1
ATOM 2090 N N . LEU B 1 35 ? 10.594 -25.031 -0.883 1 97.88 35 LEU B N 1
ATOM 2091 C CA . LEU B 1 35 ? 9.617 -25.266 0.174 1 97.88 35 LEU B CA 1
ATOM 2092 C C . LEU B 1 35 ? 8.289 -25.75 -0.41 1 97.88 35 LEU B C 1
ATOM 2094 O O . LEU B 1 35 ? 7.793 -25.172 -1.383 1 97.88 35 LEU B O 1
ATOM 2098 N N . VAL B 1 36 ? 7.766 -26.812 0.157 1 98.38 36 VAL B N 1
ATOM 2099 C CA . VAL B 1 36 ? 6.473 -27.328 -0.269 1 98.38 36 VAL B CA 1
ATOM 2100 C C . VAL B 1 36 ? 5.473 -27.234 0.88 1 98.38 36 VAL B C 1
ATOM 2102 O O . VAL B 1 36 ? 5.781 -27.594 2.016 1 98.38 36 VAL B O 1
ATOM 2105 N N . LEU B 1 37 ? 4.305 -26.719 0.58 1 98.62 37 LEU B N 1
ATOM 2106 C CA . LEU B 1 37 ? 3.227 -26.594 1.556 1 98.62 37 LEU B CA 1
ATOM 2107 C C . LEU B 1 37 ? 1.973 -27.312 1.084 1 98.62 37 LEU B C 1
ATOM 2109 O O . LEU B 1 37 ? 1.613 -27.25 -0.093 1 98.62 37 LEU B O 1
ATOM 2113 N N . ALA B 1 38 ? 1.363 -28.016 1.968 1 98.5 38 ALA B N 1
ATOM 2114 C CA . ALA B 1 38 ? 0.049 -28.594 1.692 1 98.5 38 ALA B CA 1
ATOM 2115 C C . ALA B 1 38 ? -1.041 -27.531 1.764 1 98.5 38 ALA B C 1
ATOM 2117 O O . ALA B 1 38 ? -0.823 -26.453 2.311 1 98.5 38 ALA B O 1
ATOM 2118 N N . ALA B 1 39 ? -2.172 -27.891 1.249 1 97.12 39 ALA B N 1
ATOM 2119 C CA . ALA B 1 39 ? -3.311 -26.969 1.318 1 97.12 39 ALA B CA 1
ATOM 2120 C C . ALA B 1 39 ? -3.615 -26.594 2.762 1 97.12 39 ALA B C 1
ATOM 2122 O O . ALA B 1 39 ? -3.713 -27.453 3.637 1 97.12 39 ALA B O 1
ATOM 2123 N N . GLY B 1 40 ? -3.645 -25.312 2.947 1 96.44 40 GLY B N 1
ATOM 2124 C CA . GLY B 1 40 ? -4.035 -24.812 4.258 1 96.44 40 GLY B CA 1
ATOM 2125 C C . GLY B 1 40 ? -2.871 -24.672 5.219 1 96.44 40 GLY B C 1
ATOM 2126 O O . GLY B 1 40 ? -3.025 -24.156 6.32 1 96.44 40 GLY B O 1
ATOM 2127 N N . GLU B 1 41 ? -1.735 -25.125 4.812 1 98.38 41 GLU B N 1
ATOM 2128 C CA . GLU B 1 41 ? -0.569 -25.031 5.684 1 98.38 41 GLU B CA 1
ATOM 2129 C C . GLU B 1 41 ? -0.087 -23.578 5.809 1 98.38 41 GLU B C 1
ATOM 2131 O O . GLU B 1 41 ? -0.026 -22.859 4.816 1 98.38 41 GLU B O 1
ATOM 2136 N N . ARG B 1 42 ? 0.253 -23.203 7.023 1 98 42 ARG B N 1
ATOM 2137 C CA . ARG B 1 42 ? 0.713 -21.844 7.305 1 98 42 ARG B CA 1
ATOM 2138 C C . ARG B 1 42 ? 2.18 -21.672 6.922 1 98 42 ARG B C 1
ATOM 2140 O O . ARG B 1 42 ? 3.016 -22.516 7.258 1 98 42 ARG B O 1
ATOM 2147 N N . LEU B 1 43 ? 2.459 -20.688 6.227 1 98.38 43 LEU B N 1
ATOM 2148 C CA . LEU B 1 43 ? 3.834 -20.312 5.918 1 98.38 43 LEU B CA 1
ATOM 2149 C C . LEU B 1 43 ? 4.434 -19.469 7.035 1 98.38 43 LEU B C 1
ATOM 2151 O O . LEU B 1 43 ? 5.527 -19.766 7.523 1 98.38 43 LEU B O 1
ATOM 2155 N N . PHE B 1 44 ? 3.746 -18.438 7.414 1 97.94 44 PHE B N 1
ATOM 2156 C CA . PHE B 1 44 ? 4.07 -17.594 8.562 1 97.94 44 PHE B CA 1
ATOM 2157 C C . PHE B 1 44 ? 2.834 -16.859 9.07 1 97.94 44 PHE B C 1
ATOM 2159 O O . PHE B 1 44 ? 1.792 -16.875 8.406 1 97.94 44 PHE B O 1
ATOM 2166 N N . GLN B 1 45 ? 2.975 -16.266 10.242 1 96.88 45 GLN B N 1
ATOM 2167 C CA . GLN B 1 45 ? 1.867 -15.516 10.828 1 96.88 45 GLN B CA 1
ATOM 2168 C C . GLN B 1 45 ? 2.275 -14.078 11.141 1 96.88 45 GLN B C 1
ATOM 2170 O O . GLN B 1 45 ? 3.455 -13.797 11.352 1 96.88 45 GLN B O 1
ATOM 2175 N N . ARG B 1 46 ? 1.253 -13.281 11.172 1 96.31 46 ARG B N 1
ATOM 2176 C CA . ARG B 1 46 ? 1.474 -11.914 11.617 1 96.31 46 ARG B CA 1
ATOM 2177 C C . ARG B 1 46 ? 2.217 -11.883 12.953 1 96.31 46 ARG B C 1
ATOM 2179 O O . ARG B 1 46 ? 1.862 -12.617 13.883 1 96.31 46 ARG B O 1
ATOM 2186 N N . GLY B 1 47 ? 3.242 -11.016 13 1 97.31 47 GLY B N 1
ATOM 2187 C CA . GLY B 1 47 ? 3.992 -10.891 14.242 1 97.31 47 GLY B CA 1
ATOM 2188 C C . GLY B 1 47 ? 5.258 -11.727 14.258 1 97.31 47 GLY B C 1
ATOM 2189 O O . GLY B 1 47 ? 6.137 -11.516 15.094 1 97.31 47 GLY B O 1
ATOM 2190 N N . ASP B 1 48 ? 5.344 -12.688 13.383 1 97.75 48 ASP B N 1
ATOM 2191 C CA . ASP B 1 48 ? 6.562 -13.477 13.281 1 97.75 48 ASP B CA 1
ATOM 2192 C C . ASP B 1 48 ? 7.746 -12.609 12.859 1 97.75 48 ASP B C 1
ATOM 2194 O O . ASP B 1 48 ? 7.57 -11.594 12.18 1 97.75 48 ASP B O 1
ATOM 2198 N N . ALA B 1 49 ? 8.93 -13.031 13.203 1 97.5 49 ALA B N 1
ATOM 2199 C CA . ALA B 1 49 ? 10.148 -12.375 12.742 1 97.5 49 ALA B CA 1
ATOM 2200 C C . ALA B 1 49 ? 10.312 -12.523 11.227 1 97.5 49 ALA B C 1
ATOM 2202 O O . ALA B 1 49 ? 9.82 -13.492 10.641 1 97.5 49 ALA B O 1
ATOM 2203 N N . PRO B 1 50 ? 10.969 -11.57 10.641 1 95.75 50 PRO B N 1
ATOM 2204 C CA . PRO B 1 50 ? 11.25 -11.727 9.211 1 95.75 50 PRO B CA 1
ATOM 2205 C C . PRO B 1 50 ? 11.93 -13.047 8.883 1 95.75 50 PRO B C 1
ATOM 2207 O O . PRO B 1 50 ? 12.836 -13.477 9.609 1 95.75 50 PRO B O 1
ATOM 2210 N N . CYS B 1 51 ? 11.547 -13.633 7.805 1 94.44 51 CYS B N 1
ATOM 2211 C CA . CYS B 1 51 ? 12.109 -14.945 7.504 1 94.44 51 CYS B CA 1
ATOM 2212 C C . CYS B 1 51 ? 12.594 -15.008 6.062 1 94.44 51 CYS B C 1
ATOM 2214 O O . CYS B 1 51 ? 13.008 -16.078 5.586 1 94.44 51 CYS B O 1
ATOM 2216 N N . GLY B 1 52 ? 12.492 -13.914 5.367 1 95.38 52 GLY B N 1
ATOM 2217 C CA . GLY B 1 52 ? 13.094 -13.883 4.043 1 95.38 52 GLY B CA 1
ATOM 2218 C C . GLY B 1 52 ? 12.094 -13.562 2.943 1 95.38 52 GLY B C 1
ATOM 2219 O O . GLY B 1 52 ? 11.016 -13.023 3.213 1 95.38 52 GLY B O 1
ATOM 2220 N N . LEU B 1 53 ? 12.531 -13.797 1.723 1 98.12 53 LEU B N 1
ATOM 2221 C CA . LEU B 1 53 ? 11.797 -13.539 0.49 1 98.12 53 LEU B CA 1
ATOM 2222 C C . LEU B 1 53 ? 11.328 -14.844 -0.145 1 98.12 53 LEU B C 1
ATOM 2224 O O . LEU B 1 53 ? 12.031 -15.852 -0.098 1 98.12 53 LEU B O 1
ATOM 2228 N N . TYR B 1 54 ? 10.203 -14.781 -0.774 1 98.62 54 TYR B N 1
ATOM 2229 C CA . TYR B 1 54 ? 9.633 -15.992 -1.356 1 98.62 54 TYR B CA 1
ATOM 2230 C C . TYR B 1 54 ? 9.273 -15.773 -2.82 1 98.62 54 TYR B C 1
ATOM 2232 O O . TYR B 1 54 ? 8.891 -14.672 -3.215 1 98.62 54 TYR B O 1
ATOM 2240 N N . ALA B 1 55 ? 9.289 -16.812 -3.572 1 98.62 55 ALA B N 1
ATOM 2241 C CA . ALA B 1 55 ? 8.727 -16.906 -4.918 1 98.62 55 ALA B CA 1
ATOM 2242 C C . ALA B 1 55 ? 7.773 -18.078 -5.039 1 98.62 55 ALA B C 1
ATOM 2244 O O . ALA B 1 55 ? 8.062 -19.172 -4.551 1 98.62 55 ALA B O 1
ATOM 2245 N N . VAL B 1 56 ? 6.699 -17.844 -5.688 1 98.44 56 VAL B N 1
ATOM 2246 C CA . VAL B 1 56 ? 5.773 -18.953 -5.938 1 98.44 56 VAL B CA 1
ATOM 2247 C C . VAL B 1 56 ? 6.121 -19.641 -7.254 1 98.44 56 VAL B C 1
ATOM 2249 O O . VAL B 1 56 ? 6.215 -18.984 -8.297 1 98.44 56 VAL B O 1
ATOM 2252 N N . LEU B 1 57 ? 6.312 -20.875 -7.168 1 97.88 57 LEU B N 1
ATOM 2253 C CA . LEU B 1 57 ? 6.598 -21.656 -8.367 1 97.88 57 LEU B CA 1
ATOM 2254 C C . LEU B 1 57 ? 5.324 -22.297 -8.922 1 97.88 57 LEU B C 1
ATOM 2256 O O . LEU B 1 57 ? 5.145 -22.375 -10.133 1 97.88 57 LEU B O 1
ATOM 2260 N N . SER B 1 58 ? 4.516 -22.75 -8.031 1 97.06 58 SER B N 1
ATOM 2261 C CA . SER B 1 58 ? 3.195 -23.281 -8.359 1 97.06 58 SER B CA 1
ATOM 2262 C C . SER B 1 58 ? 2.242 -23.156 -7.172 1 97.06 58 SER B C 1
ATOM 2264 O O . SER B 1 58 ? 2.68 -23.094 -6.023 1 97.06 58 SER B O 1
ATOM 2266 N N . GLY B 1 59 ? 0.906 -23.125 -7.473 1 96 59 GLY B N 1
ATOM 2267 C CA . GLY B 1 59 ? -0.071 -22.875 -6.426 1 96 59 GLY B CA 1
ATOM 2268 C C . GLY B 1 59 ? -0.205 -21.391 -6.082 1 96 59 GLY B C 1
ATOM 2269 O O . GLY B 1 59 ? -0.072 -20.531 -6.953 1 96 59 GLY B O 1
ATOM 2270 N N . ALA B 1 60 ? -0.625 -21.172 -4.809 1 97.12 60 ALA B N 1
ATOM 2271 C CA . ALA B 1 60 ? -0.847 -19.797 -4.406 1 97.12 60 ALA B CA 1
ATOM 2272 C C . ALA B 1 60 ? -0.74 -19.625 -2.895 1 97.12 60 ALA B C 1
ATOM 2274 O O . ALA B 1 60 ? -0.918 -20.594 -2.148 1 97.12 60 ALA B O 1
ATOM 2275 N N . ILE B 1 61 ? -0.372 -18.516 -2.531 1 98.12 61 ILE B N 1
ATOM 2276 C CA . ILE B 1 61 ? -0.32 -18.141 -1.12 1 98.12 61 ILE B CA 1
ATOM 2277 C C . ILE B 1 61 ? -1.374 -17.078 -0.827 1 98.12 61 ILE B C 1
ATOM 2279 O O . ILE B 1 61 ? -1.44 -16.062 -1.514 1 98.12 61 ILE B O 1
ATOM 2283 N N . ARG B 1 62 ? -2.215 -17.312 0.187 1 97 62 ARG B N 1
ATOM 2284 C CA . ARG B 1 62 ? -3.168 -16.328 0.683 1 97 62 ARG B CA 1
ATOM 2285 C C . ARG B 1 62 ? -2.521 -15.414 1.719 1 97 62 ARG B C 1
ATOM 2287 O O . ARG B 1 62 ? -1.96 -15.883 2.709 1 97 62 ARG B O 1
ATOM 2294 N N . ILE B 1 63 ? -2.576 -14.18 1.416 1 97.38 63 ILE B N 1
ATOM 2295 C CA . ILE B 1 63 ? -2.129 -13.188 2.389 1 97.38 63 ILE B CA 1
ATOM 2296 C C . ILE B 1 63 ? -3.336 -12.492 3.012 1 97.38 63 ILE B C 1
ATOM 2298 O O . ILE B 1 63 ? -4.152 -11.891 2.303 1 97.38 63 ILE B O 1
ATOM 2302 N N . GLY B 1 64 ? -3.461 -12.523 4.293 1 96.75 64 GLY B N 1
ATOM 2303 C CA . GLY B 1 64 ? -4.609 -11.922 4.941 1 96.75 64 GLY B CA 1
ATOM 2304 C C . GLY B 1 64 ? -4.516 -11.93 6.457 1 96.75 64 GLY B C 1
ATOM 2305 O O . GLY B 1 64 ? -3.414 -11.953 7.012 1 96.75 64 GLY B O 1
ATOM 2306 N N . ALA B 1 65 ? -5.676 -11.695 7.008 1 94.81 65 ALA B N 1
ATOM 2307 C CA . ALA B 1 65 ? -5.781 -11.633 8.469 1 94.81 65 ALA B CA 1
ATOM 2308 C C . ALA B 1 65 ? -7.113 -12.203 8.945 1 94.81 65 ALA B C 1
ATOM 2310 O O . ALA B 1 65 ? -8.094 -12.211 8.195 1 94.81 65 ALA B O 1
ATOM 2311 N N . LEU B 1 66 ? -7.043 -12.672 10.172 1 89.69 66 LEU B N 1
ATOM 2312 C CA . LEU B 1 66 ? -8.25 -13.133 10.844 1 89.69 66 LEU B CA 1
ATOM 2313 C C . LEU B 1 66 ? -8.609 -12.219 12.008 1 89.69 66 LEU B C 1
ATOM 2315 O O . LEU B 1 66 ? -7.738 -11.812 12.781 1 89.69 66 LEU B O 1
ATOM 2319 N N . SER B 1 67 ? -9.844 -11.883 12.039 1 87.31 67 SER B N 1
ATOM 2320 C CA . SER B 1 67 ? -10.297 -11.148 13.211 1 87.31 67 SER B CA 1
ATOM 2321 C C . SER B 1 67 ? -10.492 -12.07 14.406 1 87.31 67 SER B C 1
ATOM 2323 O O . SER B 1 67 ? -10.438 -13.297 14.266 1 87.31 67 SER B O 1
ATOM 2325 N N . ALA B 1 68 ? -10.773 -11.422 15.586 1 82.25 68 ALA B N 1
ATOM 2326 C CA . ALA B 1 68 ? -10.992 -12.188 16.812 1 82.25 68 ALA B CA 1
ATOM 2327 C C . ALA B 1 68 ? -12.242 -13.055 16.703 1 82.25 68 ALA B C 1
ATOM 2329 O O . ALA B 1 68 ? -12.305 -14.141 17.281 1 82.25 68 ALA B O 1
ATOM 2330 N N . ASP B 1 69 ? -13.195 -12.641 15.93 1 84.75 69 ASP B N 1
ATOM 2331 C CA . ASP B 1 69 ? -14.453 -13.375 15.805 1 84.75 69 ASP B CA 1
ATOM 2332 C C . ASP B 1 69 ? -14.406 -14.336 14.617 1 84.75 69 ASP B C 1
ATOM 2334 O O . ASP B 1 69 ? -15.43 -14.906 14.234 1 84.75 69 ASP B O 1
ATOM 2338 N N . GLY B 1 70 ? -13.336 -14.414 13.969 1 85.38 70 GLY B N 1
ATOM 2339 C CA . GLY B 1 70 ? -13.133 -15.43 12.945 1 85.38 70 GLY B CA 1
ATOM 2340 C C . GLY B 1 70 ? -13.391 -14.922 11.539 1 85.38 70 GLY B C 1
ATOM 2341 O O . GLY B 1 70 ? -13.352 -15.695 10.578 1 85.38 70 GLY B O 1
ATOM 2342 N N . LYS B 1 71 ? -13.641 -13.641 11.461 1 89.69 71 LYS B N 1
ATOM 2343 C CA . LYS B 1 71 ? -13.797 -13.07 10.125 1 89.69 71 LYS B CA 1
ATOM 2344 C C . LYS B 1 71 ? -12.438 -12.922 9.43 1 89.69 71 LYS B C 1
ATOM 2346 O O . LYS B 1 71 ? -11.469 -12.492 10.047 1 89.69 71 LYS B O 1
ATOM 2351 N N . GLU B 1 72 ? -12.492 -13.242 8.109 1 91.75 72 GLU B N 1
ATOM 2352 C CA . GLU B 1 72 ? -11.234 -13.211 7.359 1 91.75 72 GLU B CA 1
ATOM 2353 C C . GLU B 1 72 ? -11.203 -12.039 6.387 1 91.75 72 GLU B C 1
ATOM 2355 O O . GLU B 1 72 ? -12.203 -11.734 5.738 1 91.75 72 GLU B O 1
ATOM 2360 N N . ALA B 1 73 ? -10.102 -11.383 6.402 1 94.88 73 ALA B N 1
ATOM 2361 C CA . ALA B 1 73 ? -9.758 -10.469 5.316 1 94.88 73 ALA B CA 1
ATOM 2362 C C . ALA B 1 73 ? -8.711 -11.078 4.391 1 94.88 73 ALA B C 1
ATOM 2364 O O . ALA B 1 73 ? -7.668 -11.547 4.852 1 94.88 73 ALA B O 1
ATOM 2365 N N . LEU B 1 74 ? -9.023 -11.156 3.148 1 96.69 74 LEU B N 1
ATOM 2366 C CA . LEU B 1 74 ? -8.062 -11.594 2.141 1 96.69 74 LEU B CA 1
ATOM 2367 C C . LEU B 1 74 ? -7.508 -10.406 1.363 1 96.69 74 LEU B C 1
ATOM 2369 O O . LEU B 1 74 ? -8.227 -9.773 0.584 1 96.69 74 LEU B O 1
ATOM 2373 N N . LEU B 1 75 ? -6.281 -10.109 1.565 1 95.56 75 LEU B N 1
ATOM 2374 C CA . LEU B 1 75 ? -5.672 -8.961 0.894 1 95.56 75 LEU B CA 1
ATOM 2375 C C . LEU B 1 75 ? -5.27 -9.32 -0.532 1 95.56 75 LEU B C 1
ATOM 2377 O O . LEU B 1 75 ? -5.469 -8.531 -1.456 1 95.56 75 LEU B O 1
ATOM 2381 N N . THR B 1 76 ? -4.648 -10.539 -0.635 1 94.19 76 THR B N 1
ATOM 2382 C CA . THR B 1 76 ? -4.246 -10.93 -1.982 1 94.19 76 THR B CA 1
ATOM 2383 C C . THR B 1 76 ? -3.945 -12.422 -2.049 1 94.19 76 THR B C 1
ATOM 2385 O O . THR B 1 76 ? -3.738 -13.062 -1.018 1 94.19 76 THR B O 1
ATOM 2388 N N . LEU B 1 77 ? -4.023 -12.914 -3.229 1 95.56 77 LEU B N 1
ATOM 2389 C CA . LEU B 1 77 ? -3.5 -14.227 -3.594 1 95.56 77 LEU B CA 1
ATOM 2390 C C . LEU B 1 77 ? -2.23 -14.086 -4.43 1 95.56 77 LEU B C 1
ATOM 2392 O O . LEU B 1 77 ? -2.254 -13.492 -5.508 1 95.56 77 LEU B O 1
ATOM 2396 N N . VAL B 1 78 ? -1.197 -14.602 -3.895 1 96.81 78 VAL B N 1
ATOM 2397 C CA . VAL B 1 78 ? 0.06 -14.547 -4.633 1 96.81 78 VAL B CA 1
ATOM 2398 C C . VAL B 1 78 ? 0.263 -15.844 -5.406 1 96.81 78 VAL B C 1
ATOM 2400 O O . VAL B 1 78 ? 0.432 -16.906 -4.812 1 96.81 78 VAL B O 1
ATOM 2403 N N . GLU B 1 79 ? 0.303 -15.703 -6.703 1 95.56 79 GLU B N 1
ATOM 2404 C CA . GLU B 1 79 ? 0.441 -16.859 -7.57 1 95.56 79 GLU B CA 1
ATOM 2405 C C . GLU B 1 79 ? 1.78 -16.859 -8.305 1 95.56 79 GLU B C 1
ATOM 2407 O O . GLU B 1 79 ? 2.51 -15.859 -8.258 1 95.56 79 GLU B O 1
ATOM 2412 N N . ALA B 1 80 ? 2.084 -17.969 -8.93 1 93.69 80 ALA B N 1
ATOM 2413 C CA . ALA B 1 80 ? 3.287 -18.047 -9.75 1 93.69 80 ALA B CA 1
ATOM 2414 C C . ALA B 1 80 ? 3.236 -17.047 -10.898 1 93.69 80 ALA B C 1
ATOM 2416 O O . ALA B 1 80 ? 2.174 -16.812 -11.477 1 93.69 80 ALA B O 1
ATOM 2417 N N . PRO B 1 81 ? 4.352 -16.469 -11.094 1 96 81 PRO B N 1
ATOM 2418 C CA . PRO B 1 81 ? 5.707 -16.578 -10.555 1 96 81 PRO B CA 1
ATOM 2419 C C . PRO B 1 81 ? 6.086 -15.398 -9.664 1 96 81 PRO B C 1
ATOM 2421 O O . PRO B 1 81 ? 7.227 -14.938 -9.688 1 96 81 PRO B O 1
ATOM 2424 N N . HIS B 1 82 ? 5.148 -14.891 -8.922 1 96.5 82 HIS B N 1
ATOM 2425 C CA . HIS B 1 82 ? 5.293 -13.641 -8.18 1 96.5 82 HIS B CA 1
ATOM 2426 C C . HIS B 1 82 ? 6.141 -13.844 -6.926 1 96.5 82 HIS B C 1
ATOM 2428 O O . HIS B 1 82 ? 6.133 -14.922 -6.332 1 96.5 82 HIS B O 1
ATOM 2434 N N . TRP B 1 83 ? 6.832 -12.812 -6.551 1 98.12 83 TRP B N 1
ATOM 2435 C CA . TRP B 1 83 ? 7.652 -12.742 -5.348 1 98.12 83 TRP B CA 1
ATOM 2436 C C . TRP B 1 83 ? 6.945 -11.938 -4.258 1 98.12 83 TRP B C 1
ATOM 2438 O O . TRP B 1 83 ? 6.172 -11.023 -4.551 1 98.12 83 TRP B O 1
ATOM 2448 N N . PHE B 1 84 ? 7.23 -12.328 -2.984 1 97.62 84 PHE B N 1
ATOM 2449 C CA . PHE B 1 84 ? 6.621 -11.594 -1.884 1 97.62 84 PHE B CA 1
ATOM 2450 C C . PHE B 1 84 ? 7.449 -11.734 -0.611 1 97.62 84 PHE B C 1
ATOM 2452 O O . PHE B 1 84 ? 8.383 -12.531 -0.562 1 97.62 84 PHE B O 1
ATOM 2459 N N . GLY B 1 85 ? 7.141 -10.891 0.367 1 96.38 85 GLY B N 1
ATOM 2460 C CA . GLY B 1 85 ? 7.789 -10.922 1.67 1 96.38 85 GLY B CA 1
ATOM 2461 C C . GLY B 1 85 ? 8.812 -9.812 1.856 1 96.38 85 GLY B C 1
ATOM 2462 O O . GLY B 1 85 ? 9.578 -9.828 2.822 1 96.38 85 GLY B O 1
ATOM 2463 N N . GLU B 1 86 ? 8.82 -8.852 1.088 1 95.81 86 GLU B N 1
ATOM 2464 C CA . GLU B 1 86 ? 9.938 -7.918 1.007 1 95.81 86 GLU B CA 1
ATOM 2465 C C . GLU B 1 86 ? 9.781 -6.77 2 1 95.81 86 GLU B C 1
ATOM 2467 O O . GLU B 1 86 ? 10.742 -6.062 2.303 1 95.81 86 GLU B O 1
ATOM 2472 N N . ILE B 1 87 ? 8.57 -6.5 2.51 1 96.5 87 ILE B N 1
ATOM 2473 C CA . ILE B 1 87 ? 8.375 -5.371 3.41 1 96.5 87 ILE B CA 1
ATOM 2474 C C . ILE B 1 87 ? 9.328 -5.484 4.598 1 96.5 87 ILE B C 1
ATOM 2476 O O . ILE B 1 87 ? 10.07 -4.547 4.898 1 96.5 87 ILE B O 1
ATOM 2480 N N . CYS B 1 88 ? 9.391 -6.637 5.211 1 95.62 88 CYS B N 1
ATOM 2481 C CA . CYS B 1 88 ? 10.18 -6.871 6.414 1 95.62 88 CYS B CA 1
ATOM 2482 C C . CYS B 1 88 ? 11.672 -6.793 6.109 1 95.62 88 CYS B C 1
ATOM 2484 O O . CYS B 1 88 ? 12.484 -6.555 7.008 1 95.62 88 CYS B O 1
ATOM 2486 N N . LEU B 1 89 ? 11.992 -7.074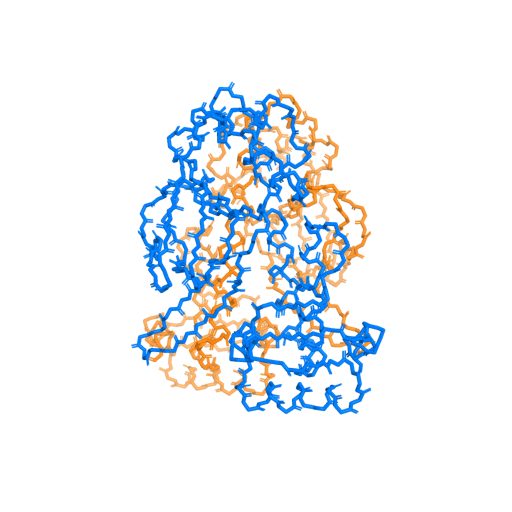 4.898 1 93.75 89 LEU B N 1
ATOM 2487 C CA . LEU B 1 89 ? 13.383 -6.98 4.48 1 93.75 89 LEU B CA 1
ATOM 2488 C C . LEU B 1 89 ? 13.914 -5.562 4.668 1 93.75 89 LEU B C 1
ATOM 2490 O O . LEU B 1 89 ? 15.078 -5.375 5.035 1 93.75 89 LEU B O 1
ATOM 2494 N N . PHE B 1 90 ? 13.055 -4.582 4.516 1 94.06 90 PHE B N 1
ATOM 2495 C CA . PHE B 1 90 ? 13.484 -3.189 4.559 1 94.06 90 PHE B CA 1
ATOM 2496 C C . PHE B 1 90 ? 13.438 -2.652 5.98 1 94.06 90 PHE B C 1
ATOM 2498 O O . PHE B 1 90 ? 14.422 -2.096 6.473 1 94.06 90 PHE B O 1
ATOM 2505 N N . ASP B 1 91 ? 12.414 -2.893 6.656 1 94.75 91 ASP B N 1
ATOM 2506 C CA . ASP B 1 91 ? 12.242 -2.18 7.918 1 94.75 91 ASP B CA 1
ATOM 2507 C C . ASP B 1 91 ? 12.578 -3.074 9.109 1 94.75 91 ASP B C 1
ATOM 2509 O O . ASP B 1 91 ? 12.633 -2.609 10.25 1 94.75 91 ASP B O 1
ATOM 2513 N N . GLY B 1 92 ? 12.758 -4.398 8.891 1 94.5 92 GLY B N 1
ATOM 2514 C CA . GLY B 1 92 ? 13.156 -5.324 9.938 1 94.5 92 GLY B CA 1
ATOM 2515 C C . GLY B 1 92 ? 12.055 -5.602 10.945 1 94.5 92 GLY B C 1
ATOM 2516 O O . GLY B 1 92 ? 12.289 -6.258 11.961 1 94.5 92 GLY B O 1
ATOM 2517 N N . GLN B 1 93 ? 10.93 -5.129 10.719 1 96.31 93 GLN B N 1
ATOM 2518 C CA . GLN B 1 93 ? 9.797 -5.316 11.617 1 96.31 93 GLN B CA 1
ATOM 2519 C C . GLN B 1 93 ? 9.117 -6.656 11.367 1 96.31 93 GLN B C 1
ATOM 2521 O O . GLN B 1 93 ? 9.359 -7.301 10.344 1 96.31 93 GLN B O 1
ATOM 2526 N N . PRO B 1 94 ? 8.242 -7.129 12.25 1 97.44 94 PRO B N 1
ATOM 2527 C CA . PRO B 1 94 ? 7.578 -8.422 12.109 1 97.44 94 PRO B CA 1
ATOM 2528 C C . PRO B 1 94 ? 6.648 -8.484 10.898 1 97.44 94 PRO B C 1
ATOM 2530 O O . PRO B 1 94 ? 6.262 -7.438 10.359 1 97.44 94 PRO B O 1
ATOM 2533 N N . ARG B 1 95 ? 6.281 -9.688 10.547 1 97.5 95 ARG B N 1
ATOM 2534 C CA . ARG B 1 95 ? 5.355 -9.914 9.445 1 97.5 95 ARG B CA 1
ATOM 2535 C C . ARG B 1 95 ? 4.043 -9.172 9.664 1 97.5 95 ARG B C 1
ATOM 2537 O O . ARG B 1 95 ? 3.531 -9.125 10.789 1 97.5 95 ARG B O 1
ATOM 2544 N N . THR B 1 96 ? 3.477 -8.68 8.586 1 95.06 96 THR B N 1
ATOM 2545 C CA . THR B 1 96 ? 2.322 -7.793 8.664 1 95.06 96 THR B CA 1
ATOM 2546 C C . THR B 1 96 ? 1.024 -8.594 8.711 1 95.06 96 THR B C 1
ATOM 2548 O O . THR B 1 96 ? 0.03 -8.141 9.281 1 95.06 96 THR B O 1
ATOM 2551 N N . HIS B 1 97 ? 1.056 -9.727 8.055 1 96.56 97 HIS B N 1
ATOM 2552 C CA . HIS B 1 97 ? -0.151 -10.523 7.875 1 96.56 97 HIS B CA 1
ATOM 2553 C C . HIS B 1 97 ? 0.169 -12.016 7.887 1 96.56 97 HIS B C 1
ATOM 2555 O O . HIS B 1 97 ? 1.34 -12.406 7.898 1 96.56 97 HIS B O 1
ATOM 2561 N N . ASP B 1 98 ? -0.888 -12.773 7.91 1 97.19 98 ASP B N 1
ATOM 2562 C CA . ASP B 1 98 ? -0.747 -14.219 7.812 1 97.19 98 ASP B CA 1
ATOM 2563 C C . ASP B 1 98 ? -0.598 -14.664 6.359 1 97.19 98 ASP B C 1
ATOM 2565 O O . ASP B 1 98 ? -1.094 -14 5.449 1 97.19 98 ASP B O 1
ATOM 2569 N N . ALA B 1 99 ? 0.081 -15.766 6.215 1 98 99 ALA B N 1
ATOM 2570 C CA . ALA B 1 99 ? 0.236 -16.375 4.895 1 98 99 ALA B CA 1
ATOM 2571 C C . ALA B 1 99 ? -0.022 -17.875 4.953 1 98 99 ALA B C 1
ATOM 2573 O O . ALA B 1 99 ? 0.6 -18.594 5.746 1 98 99 ALA B O 1
ATOM 2574 N N . TYR B 1 100 ? -0.919 -18.328 4.117 1 98 100 TYR B N 1
ATOM 2575 C CA . TYR B 1 100 ? -1.28 -19.734 4.047 1 98 100 TYR B CA 1
ATOM 2576 C C . TYR B 1 100 ? -1.273 -20.219 2.605 1 98 100 TYR B C 1
ATOM 2578 O O . TYR B 1 100 ? -1.574 -19.469 1.682 1 98 100 TYR B O 1
ATOM 2586 N N . ALA B 1 101 ? -1.036 -21.5 2.482 1 98.25 101 ALA B N 1
ATOM 2587 C CA . ALA B 1 101 ? -1.094 -22.094 1.152 1 98.25 101 ALA B CA 1
ATOM 2588 C C . ALA B 1 101 ? -2.539 -22.297 0.7 1 98.25 101 ALA B C 1
ATOM 2590 O O . ALA B 1 101 ? -3.357 -22.844 1.438 1 98.25 101 ALA B O 1
ATOM 2591 N N . GLU B 1 102 ? -2.807 -21.766 -0.427 1 95.88 102 GLU B N 1
ATOM 2592 C CA . GLU B 1 102 ? -4.043 -22.094 -1.125 1 95.88 102 GLU B CA 1
ATOM 2593 C C . GLU B 1 102 ? -3.848 -23.281 -2.07 1 95.88 102 GLU B C 1
ATOM 2595 O O . GLU B 1 102 ? -3.359 -23.109 -3.189 1 95.88 102 GLU B O 1
ATOM 2600 N N . GLY B 1 103 ? -4.27 -24.5 -1.646 1 95 103 GLY B N 1
ATOM 2601 C CA . GLY B 1 103 ? -3.916 -25.719 -2.355 1 95 103 GLY B CA 1
ATOM 2602 C C . GLY B 1 103 ? -2.465 -26.109 -2.17 1 95 103 GLY B C 1
ATOM 2603 O O . GLY B 1 103 ? -1.745 -25.516 -1.374 1 95 103 GLY B O 1
ATOM 2604 N N . ALA B 1 104 ? -2.127 -27.188 -2.848 1 97.75 104 ALA B N 1
ATOM 2605 C CA . ALA B 1 104 ? -0.721 -27.594 -2.857 1 97.75 104 ALA B CA 1
ATOM 2606 C C . ALA B 1 104 ? 0.148 -26.516 -3.504 1 97.75 104 ALA B C 1
ATOM 2608 O O . ALA B 1 104 ? -0.129 -26.062 -4.621 1 97.75 104 ALA B O 1
ATOM 2609 N N . THR B 1 105 ? 1.17 -26.047 -2.752 1 98.38 105 THR B N 1
ATOM 2610 C CA . THR B 1 105 ? 1.951 -24.891 -3.189 1 98.38 105 THR B CA 1
ATOM 2611 C C . THR B 1 105 ? 3.445 -25.188 -3.105 1 98.38 105 THR B C 1
ATOM 2613 O O . THR B 1 105 ? 3.912 -25.781 -2.131 1 98.38 105 THR B O 1
ATOM 2616 N N . ARG B 1 106 ? 4.176 -24.859 -4.156 1 98.44 106 ARG B N 1
ATOM 2617 C CA . ARG B 1 106 ? 5.633 -24.922 -4.184 1 98.44 106 ARG B CA 1
ATOM 2618 C C . ARG B 1 106 ? 6.238 -23.516 -4.211 1 98.44 106 ARG B C 1
ATOM 2620 O O . ARG B 1 106 ? 5.82 -22.672 -5.004 1 98.44 106 ARG B O 1
ATOM 2627 N N . LEU B 1 107 ? 7.23 -23.297 -3.328 1 98.56 107 LEU B N 1
ATOM 2628 C CA . LEU B 1 107 ? 7.879 -22 -3.191 1 98.56 107 LEU B CA 1
ATOM 2629 C C . LEU B 1 107 ? 9.398 -22.141 -3.246 1 98.56 107 LEU B C 1
ATOM 2631 O O . LEU B 1 107 ? 9.93 -23.234 -3.037 1 98.56 107 LEU B O 1
ATOM 2635 N N . LEU B 1 108 ? 9.984 -21.078 -3.6 1 98.69 108 LEU B N 1
ATOM 2636 C CA . LEU B 1 108 ? 11.375 -20.859 -3.219 1 98.69 108 LEU B CA 1
ATOM 2637 C C . LEU B 1 108 ? 11.469 -19.859 -2.074 1 98.69 108 LEU B C 1
ATOM 2639 O O . LEU B 1 108 ? 10.766 -18.844 -2.07 1 98.69 108 LEU B O 1
ATOM 2643 N N . ARG B 1 109 ? 12.258 -20.156 -1.146 1 98.44 109 ARG B N 1
ATOM 2644 C CA . ARG B 1 109 ? 12.578 -19.219 -0.072 1 98.44 109 ARG B CA 1
ATOM 2645 C C . ARG B 1 109 ? 14.031 -18.75 -0.167 1 98.44 109 ARG B C 1
ATOM 2647 O O . ARG B 1 109 ? 14.945 -19.562 -0.287 1 98.44 109 ARG B O 1
ATOM 2654 N N . VAL B 1 110 ? 14.234 -17.531 -0.177 1 98.44 110 VAL B N 1
ATOM 2655 C CA . VAL B 1 110 ? 15.555 -16.969 0.06 1 98.44 110 VAL B CA 1
ATOM 2656 C C . VAL B 1 110 ? 15.656 -16.469 1.5 1 98.44 110 VAL B C 1
ATOM 2658 O O . VAL B 1 110 ? 15.016 -15.477 1.864 1 98.44 110 VAL B O 1
ATOM 2661 N N . PRO B 1 111 ? 16.453 -17.109 2.305 1 97.56 111 PRO B N 1
ATOM 2662 C CA . PRO B 1 111 ? 16.484 -16.766 3.725 1 97.56 111 PRO B CA 1
ATOM 2663 C C . PRO B 1 111 ? 16.875 -15.297 3.957 1 97.56 111 PRO B C 1
ATOM 2665 O O . PRO B 1 111 ? 17.688 -14.742 3.217 1 97.56 111 PRO B O 1
ATOM 2668 N N . GLN B 1 112 ? 16.328 -14.797 5.016 1 96.12 112 GLN B N 1
ATOM 2669 C CA . GLN B 1 112 ? 16.516 -13.398 5.375 1 96.12 112 GLN B CA 1
ATOM 2670 C C . GLN B 1 112 ? 18 -13.031 5.414 1 96.12 112 GLN B C 1
ATOM 2672 O O . GLN B 1 112 ? 18.406 -12.031 4.828 1 96.12 112 GLN B O 1
ATOM 2677 N N . ALA B 1 113 ? 18.781 -13.797 6.02 1 96.31 113 ALA B N 1
ATOM 2678 C CA . ALA B 1 113 ? 20.203 -13.531 6.184 1 96.31 113 ALA B CA 1
ATOM 2679 C C . ALA B 1 113 ? 20.922 -13.492 4.836 1 96.31 113 ALA B C 1
ATOM 2681 O O . ALA B 1 113 ? 21.844 -12.703 4.633 1 96.31 113 ALA B O 1
ATOM 2682 N N . SER B 1 114 ? 20.484 -14.367 3.936 1 97.81 114 SER B N 1
ATOM 2683 C CA . SER B 1 114 ? 21.109 -14.422 2.615 1 97.81 114 SER B CA 1
ATOM 2684 C C . SER B 1 114 ? 20.797 -13.164 1.809 1 97.81 114 SER B C 1
ATOM 2686 O O . SER B 1 114 ? 21.688 -12.617 1.141 1 97.81 114 SER B O 1
ATOM 2688 N N . VAL B 1 115 ? 19.562 -12.742 1.875 1 97.56 115 VAL B N 1
ATOM 2689 C CA . VAL B 1 115 ? 19.188 -11.531 1.154 1 97.56 115 VAL B CA 1
ATOM 2690 C C . VAL B 1 115 ? 19.938 -10.328 1.742 1 97.56 115 VAL B C 1
ATOM 2692 O O . VAL B 1 115 ? 20.469 -9.5 1.005 1 97.56 115 VAL B O 1
ATOM 2695 N N . GLN B 1 116 ? 19.953 -10.281 3.043 1 96.06 116 GLN B N 1
ATOM 2696 C CA . GLN B 1 116 ? 20.641 -9.18 3.707 1 96.06 116 GLN B CA 1
ATOM 2697 C C . GLN B 1 116 ? 22.125 -9.133 3.322 1 96.06 116 GLN B C 1
ATOM 2699 O O . GLN B 1 116 ? 22.672 -8.062 3.061 1 96.06 116 GLN B O 1
ATOM 2704 N N . ALA B 1 117 ? 22.766 -10.273 3.312 1 97.19 117 ALA B N 1
ATOM 2705 C CA . ALA B 1 117 ? 24.172 -10.344 2.934 1 97.19 117 ALA B CA 1
ATOM 2706 C C . ALA B 1 117 ? 24.391 -9.844 1.507 1 97.19 117 ALA B C 1
ATOM 2708 O O . ALA B 1 117 ? 25.344 -9.117 1.232 1 97.19 117 ALA B O 1
ATOM 2709 N N . LEU B 1 118 ? 23.5 -10.273 0.684 1 97.19 118 LEU B N 1
ATOM 2710 C CA . LEU B 1 118 ? 23.547 -9.844 -0.712 1 97.19 118 LEU B CA 1
ATOM 2711 C C . LEU B 1 118 ? 23.438 -8.328 -0.824 1 97.19 118 LEU B C 1
ATOM 2713 O O . LEU B 1 118 ? 24.203 -7.699 -1.552 1 97.19 118 LEU B O 1
ATOM 2717 N N . LEU B 1 119 ? 22.547 -7.723 -0.073 1 96.31 119 LEU B N 1
ATOM 2718 C CA . LEU B 1 119 ? 22.281 -6.289 -0.126 1 96.31 119 LEU B CA 1
ATOM 2719 C C . LEU B 1 119 ? 23.406 -5.504 0.528 1 96.31 119 LEU B C 1
ATOM 2721 O O . LEU B 1 119 ? 23.719 -4.387 0.107 1 96.31 119 LEU B O 1
ATOM 2725 N N . ASP B 1 120 ? 24 -6.082 1.517 1 95.62 120 ASP B N 1
ATOM 2726 C CA . ASP B 1 120 ? 25.172 -5.469 2.143 1 95.62 120 ASP B CA 1
ATOM 2727 C C . ASP B 1 120 ? 26.359 -5.438 1.181 1 95.62 120 ASP B C 1
ATOM 2729 O O . ASP B 1 120 ? 27.109 -4.453 1.132 1 95.62 120 ASP B O 1
ATOM 2733 N N . GLU B 1 121 ? 26.438 -6.461 0.448 1 96.75 121 GLU B N 1
ATOM 2734 C CA . GLU B 1 121 ? 27.531 -6.586 -0.502 1 96.75 121 GLU B CA 1
ATOM 2735 C C . GLU B 1 121 ? 27.328 -5.66 -1.699 1 96.75 121 GLU B C 1
ATOM 2737 O O . GLU B 1 121 ? 28.297 -5.047 -2.182 1 96.75 121 GLU B O 1
ATOM 2742 N N . GLN B 1 122 ? 26.172 -5.609 -2.143 1 97.25 122 GLN B N 1
ATOM 2743 C CA . GLN B 1 122 ? 25.844 -4.781 -3.299 1 97.25 122 GLN B CA 1
ATOM 2744 C C . GLN B 1 122 ? 24.609 -3.926 -3.029 1 97.25 122 GLN B C 1
ATOM 2746 O O . GLN B 1 122 ? 23.516 -4.25 -3.49 1 97.25 122 GLN B O 1
ATOM 2751 N N . PRO B 1 123 ? 24.844 -2.752 -2.428 1 96.81 123 PRO B N 1
ATOM 2752 C CA . PRO B 1 123 ? 23.719 -1.928 -1.991 1 96.81 123 PRO B CA 1
ATOM 2753 C C . PRO B 1 123 ? 22.859 -1.432 -3.156 1 96.81 123 PRO B C 1
ATOM 2755 O O . PRO B 1 123 ? 21.703 -1.037 -2.957 1 96.81 123 PRO B O 1
ATOM 2758 N N . ARG B 1 124 ? 23.375 -1.499 -4.348 1 95.44 124 ARG B N 1
ATOM 2759 C CA . ARG B 1 124 ? 22.594 -1.06 -5.504 1 95.44 124 ARG B CA 1
ATOM 2760 C C . ARG B 1 124 ? 21.359 -1.937 -5.699 1 95.44 124 ARG B C 1
ATOM 2762 O O . ARG B 1 124 ? 20.375 -1.515 -6.324 1 95.44 124 ARG B O 1
ATOM 2769 N N . TYR B 1 125 ? 21.359 -3.123 -5.152 1 97.38 125 TYR B N 1
ATOM 2770 C CA . TYR B 1 125 ? 20.25 -4.062 -5.324 1 97.38 125 TYR B CA 1
ATOM 2771 C C . TYR B 1 125 ? 19.047 -3.645 -4.496 1 97.38 125 TYR B C 1
ATOM 2773 O O . TYR B 1 125 ? 17.938 -4.141 -4.707 1 97.38 125 TYR B O 1
ATOM 2781 N N . TRP B 1 126 ? 19.25 -2.697 -3.545 1 97.31 126 TRP B N 1
ATOM 2782 C CA . TRP B 1 126 ? 18.109 -2.219 -2.76 1 97.31 126 TRP B CA 1
ATOM 2783 C C . TRP B 1 126 ? 17.016 -1.675 -3.666 1 97.31 126 TRP B C 1
ATOM 2785 O O . TRP B 1 126 ? 15.828 -1.884 -3.406 1 97.31 126 TRP B O 1
ATOM 2795 N N . ARG B 1 127 ? 17.391 -1.038 -4.684 1 97.06 127 ARG B N 1
ATOM 2796 C CA . ARG B 1 127 ? 16.406 -0.476 -5.605 1 97.06 127 ARG B CA 1
ATOM 2797 C C . ARG B 1 127 ? 15.562 -1.574 -6.234 1 97.06 127 ARG B C 1
ATOM 2799 O O . ARG B 1 127 ? 14.344 -1.428 -6.355 1 97.06 127 ARG B O 1
ATOM 2806 N N . GLU B 1 128 ? 16.203 -2.617 -6.609 1 97.25 128 GLU B N 1
ATOM 2807 C CA . GLU B 1 128 ? 15.492 -3.707 -7.273 1 97.25 128 GLU B CA 1
ATOM 2808 C C . GLU B 1 128 ? 14.43 -4.309 -6.359 1 97.25 128 GLU B C 1
ATOM 2810 O O . GLU B 1 128 ? 13.305 -4.559 -6.789 1 97.25 128 GLU B O 1
ATOM 2815 N N . PHE B 1 129 ? 14.719 -4.477 -5.121 1 97.5 129 PHE B N 1
ATOM 2816 C CA . PHE B 1 129 ? 13.758 -5.035 -4.18 1 97.5 129 PHE B CA 1
ATOM 2817 C C . PHE B 1 129 ? 12.672 -4.016 -3.848 1 97.5 129 PHE B C 1
ATOM 2819 O O . PHE B 1 129 ? 11.523 -4.387 -3.613 1 97.5 129 PHE B O 1
ATOM 2826 N N . ALA B 1 130 ? 13.062 -2.742 -3.855 1 97.38 130 ALA B N 1
ATOM 2827 C CA . ALA B 1 130 ? 12.094 -1.688 -3.588 1 97.38 130 ALA B CA 1
ATOM 2828 C C . ALA B 1 130 ? 11.047 -1.61 -4.695 1 97.38 130 ALA B C 1
ATOM 2830 O O . ALA B 1 130 ? 9.914 -1.188 -4.461 1 97.38 130 ALA B O 1
ATOM 2831 N N . LEU B 1 131 ? 11.422 -2.047 -5.875 1 97.31 131 LEU B N 1
ATOM 2832 C CA . LEU B 1 131 ? 10.469 -2.062 -6.984 1 97.31 131 LEU B CA 1
ATOM 2833 C C . LEU B 1 131 ? 9.328 -3.035 -6.715 1 97.31 131 LEU B C 1
ATOM 2835 O O . LEU B 1 131 ? 8.195 -2.797 -7.129 1 97.31 131 LEU B O 1
ATOM 2839 N N . LEU B 1 132 ? 9.562 -4.117 -5.938 1 96.38 132 LEU B N 1
ATOM 2840 C CA . LEU B 1 132 ? 8.5 -5.02 -5.504 1 96.38 132 LEU B CA 1
ATOM 2841 C C . LEU B 1 132 ? 7.492 -4.289 -4.625 1 96.38 132 LEU B C 1
ATOM 2843 O O . LEU B 1 132 ? 6.281 -4.398 -4.836 1 96.38 132 LEU B O 1
ATOM 2847 N N . MET B 1 133 ? 8.023 -3.471 -3.766 1 95.94 133 MET B N 1
ATOM 2848 C CA . MET B 1 133 ? 7.168 -2.725 -2.844 1 95.94 133 MET B CA 1
ATOM 2849 C C . MET B 1 133 ? 6.418 -1.616 -3.574 1 95.94 133 MET B C 1
ATOM 2851 O O . MET B 1 133 ? 5.238 -1.376 -3.303 1 95.94 133 MET B O 1
ATOM 2855 N N . SER B 1 134 ? 7.137 -0.946 -4.457 1 96.56 134 SER B N 1
ATOM 2856 C CA . SER B 1 134 ? 6.5 0.131 -5.203 1 96.56 134 SER B CA 1
ATOM 2857 C C . SER B 1 134 ? 5.273 -0.372 -5.957 1 96.56 134 SER B C 1
ATOM 2859 O O . SER B 1 134 ? 4.215 0.26 -5.922 1 96.56 134 SER B O 1
ATOM 2861 N N . HIS B 1 135 ? 5.43 -1.483 -6.562 1 96.31 135 HIS B N 1
ATOM 2862 C CA . HIS B 1 135 ? 4.336 -2.09 -7.312 1 96.31 135 HIS B CA 1
ATOM 2863 C C . HIS B 1 135 ? 3.162 -2.422 -6.398 1 96.31 135 HIS B C 1
ATOM 2865 O O . HIS B 1 135 ? 2.018 -2.08 -6.703 1 96.31 135 HIS B O 1
ATOM 2871 N N . LYS B 1 136 ? 3.43 -2.996 -5.305 1 96.62 136 LYS B N 1
ATOM 2872 C CA . LYS B 1 136 ? 2.381 -3.379 -4.363 1 96.62 136 LYS B CA 1
ATOM 2873 C C . LYS B 1 136 ? 1.71 -2.15 -3.758 1 96.62 136 LYS B C 1
ATOM 2875 O O . LYS B 1 136 ? 0.497 -2.145 -3.539 1 96.62 136 LYS B O 1
ATOM 2880 N N . LEU B 1 137 ? 2.486 -1.159 -3.51 1 97.12 137 LEU B N 1
ATOM 2881 C CA . LEU B 1 137 ? 1.913 0.06 -2.949 1 97.12 137 LEU B CA 1
ATOM 2882 C C . LEU B 1 137 ? 0.972 0.726 -3.949 1 97.12 137 LEU B C 1
ATOM 2884 O O . LEU B 1 137 ? -0.114 1.178 -3.578 1 97.12 137 LEU B O 1
ATOM 2888 N N . ARG B 1 138 ? 1.335 0.787 -5.207 1 96.75 138 ARG B N 1
ATOM 2889 C CA . ARG B 1 138 ? 0.44 1.298 -6.238 1 96.75 138 ARG B CA 1
ATOM 2890 C C . ARG B 1 138 ? -0.868 0.515 -6.27 1 96.75 138 ARG B C 1
ATOM 2892 O O . ARG B 1 138 ? -1.95 1.105 -6.309 1 96.75 138 ARG B O 1
ATOM 2899 N N . LEU B 1 139 ? -0.761 -0.773 -6.242 1 96 139 LEU B N 1
ATOM 2900 C CA . LEU B 1 139 ? -1.948 -1.619 -6.273 1 96 139 LEU B CA 1
ATOM 2901 C C . LEU B 1 139 ? -2.828 -1.369 -5.055 1 96 139 LEU B C 1
ATOM 2903 O O . LEU B 1 139 ? -4.055 -1.324 -5.168 1 96 139 LEU B O 1
ATOM 2907 N N . ALA B 1 140 ? -2.189 -1.269 -3.898 1 96.44 140 ALA B N 1
ATOM 2908 C CA . ALA B 1 140 ? -2.941 -1.01 -2.674 1 96.44 140 ALA B CA 1
ATOM 2909 C C . ALA B 1 140 ? -3.689 0.317 -2.758 1 96.44 140 ALA B C 1
ATOM 2911 O O . ALA B 1 140 ? -4.848 0.41 -2.348 1 96.44 140 ALA B O 1
ATOM 2912 N N . PHE B 1 141 ? -3.068 1.372 -3.309 1 96.19 141 PHE B N 1
ATOM 2913 C CA . PHE B 1 141 ? -3.701 2.678 -3.461 1 96.19 141 PHE B CA 1
ATOM 2914 C C . PHE B 1 141 ? -4.863 2.605 -4.445 1 96.19 141 PHE B C 1
ATOM 2916 O O . PHE B 1 141 ? -5.906 3.221 -4.227 1 96.19 141 PHE B O 1
ATOM 2923 N N . VAL B 1 142 ? -4.684 1.866 -5.473 1 95.25 142 VAL B N 1
ATOM 2924 C CA . VAL B 1 142 ? -5.758 1.676 -6.445 1 95.25 142 VAL B CA 1
ATOM 2925 C C . VAL B 1 142 ? -6.938 0.966 -5.781 1 95.25 142 VAL B C 1
ATOM 2927 O O . VAL B 1 142 ? -8.094 1.342 -5.992 1 95.25 142 VAL B O 1
ATOM 2930 N N . ALA B 1 143 ? -6.629 -0.046 -5.016 1 95.5 143 ALA B N 1
ATOM 2931 C CA . ALA B 1 143 ? -7.688 -0.783 -4.328 1 95.5 143 ALA B CA 1
ATOM 2932 C C . ALA B 1 143 ? -8.469 0.13 -3.391 1 95.5 143 ALA B C 1
ATOM 2934 O O . ALA B 1 143 ? -9.703 0.096 -3.369 1 95.5 143 ALA B O 1
ATOM 2935 N N . LEU B 1 144 ? -7.773 0.938 -2.627 1 95.44 144 LEU B N 1
ATOM 2936 C CA . LEU B 1 144 ? -8.422 1.871 -1.709 1 95.44 144 LEU B CA 1
ATOM 2937 C C . LEU B 1 144 ? -9.258 2.895 -2.473 1 95.44 144 LEU B C 1
ATOM 2939 O O . LEU B 1 144 ? -10.375 3.213 -2.066 1 95.44 144 LEU B O 1
ATOM 2943 N N . GLU B 1 145 ? -8.711 3.35 -3.51 1 95.06 145 GLU B N 1
ATOM 2944 C CA . GLU B 1 145 ? -9.422 4.297 -4.367 1 95.06 145 GLU B CA 1
ATOM 2945 C C . GLU B 1 145 ? -10.711 3.691 -4.914 1 95.06 145 GLU B C 1
ATOM 2947 O O . GLU B 1 145 ? -11.766 4.32 -4.859 1 95.06 145 GLU B O 1
ATOM 2952 N N . GLN B 1 146 ? -10.617 2.51 -5.434 1 93.62 146 GLN B N 1
ATOM 2953 C CA . GLN B 1 146 ? -11.773 1.854 -6.031 1 93.62 146 GLN B CA 1
ATOM 2954 C C . GLN B 1 146 ? -12.844 1.568 -4.984 1 93.62 146 GLN B C 1
ATOM 2956 O O . GLN B 1 146 ? -14.039 1.682 -5.266 1 93.62 146 GLN B O 1
ATOM 2961 N N . GLN B 1 147 ? -12.398 1.19 -3.844 1 92.31 147 GLN B N 1
ATOM 2962 C CA . GLN B 1 147 ? -13.352 0.965 -2.758 1 92.31 147 GLN B CA 1
ATOM 2963 C C . GLN B 1 147 ? -14.156 2.227 -2.459 1 92.31 147 GLN B C 1
ATOM 2965 O O . GLN B 1 147 ? -15.328 2.148 -2.102 1 92.31 147 GLN B O 1
ATOM 2970 N N . SER B 1 148 ? -13.539 3.316 -2.613 1 92.69 148 SER B N 1
ATOM 2971 C CA . SER B 1 148 ? -14.164 4.598 -2.307 1 92.69 148 SER B CA 1
ATOM 2972 C C . SER B 1 148 ? -15.055 5.07 -3.453 1 92.69 148 SER B C 1
ATOM 2974 O O . SER B 1 148 ? -16.109 5.664 -3.227 1 92.69 148 SER B O 1
ATOM 2976 N N . LEU B 1 149 ? -14.711 4.773 -4.68 1 93.81 149 LEU B N 1
ATOM 2977 C CA . LEU B 1 149 ? -15.297 5.5 -5.805 1 93.81 149 LEU B CA 1
ATOM 2978 C C . LEU B 1 149 ? -16.25 4.605 -6.598 1 93.81 149 LEU B C 1
ATOM 2980 O O . LEU B 1 149 ? -17.078 5.102 -7.359 1 93.81 149 LEU B O 1
ATOM 2984 N N . MET B 1 150 ? -16.062 3.332 -6.426 1 93.06 150 MET B N 1
ATOM 2985 C CA . MET B 1 150 ? -16.797 2.434 -7.309 1 93.06 150 MET B CA 1
ATOM 2986 C C . MET B 1 150 ? -17.844 1.645 -6.527 1 93.06 150 MET B C 1
ATOM 2988 O O . MET B 1 150 ? -17.625 1.307 -5.363 1 93.06 150 MET B O 1
ATOM 2992 N N . GLY B 1 151 ? -18.938 1.406 -7.281 1 93.5 151 GLY B N 1
ATOM 2993 C CA . GLY B 1 151 ? -19.891 0.435 -6.762 1 93.5 151 GLY B CA 1
ATOM 2994 C C . GLY B 1 151 ? -19.375 -0.994 -6.84 1 93.5 151 GLY B C 1
ATOM 2995 O O . GLY B 1 151 ? -18.297 -1.247 -7.379 1 93.5 151 GLY B O 1
ATOM 2996 N N . ALA B 1 152 ? -20.156 -1.917 -6.406 1 96.12 152 ALA B N 1
ATOM 2997 C CA . ALA B 1 152 ? -19.75 -3.312 -6.254 1 96.12 152 ALA B CA 1
ATOM 2998 C C . ALA B 1 152 ? -19.469 -3.949 -7.609 1 96.12 152 ALA B C 1
ATOM 3000 O O . ALA B 1 152 ? -18.422 -4.574 -7.797 1 96.12 152 ALA B O 1
ATOM 3001 N N . ALA B 1 153 ? -20.359 -3.746 -8.586 1 97.44 153 ALA B N 1
ATOM 3002 C CA . ALA B 1 153 ? -20.234 -4.461 -9.852 1 97.44 153 ALA B CA 1
ATOM 3003 C C . ALA B 1 153 ? -18.984 -4.008 -10.625 1 97.44 153 ALA B C 1
ATOM 3005 O O . ALA B 1 153 ? -18.172 -4.832 -11.039 1 97.44 153 ALA B O 1
ATOM 3006 N N . PRO B 1 154 ? -18.828 -2.711 -10.758 1 96.75 154 PRO B N 1
ATOM 3007 C CA . PRO B 1 154 ? -17.594 -2.287 -11.43 1 96.75 154 PRO B CA 1
ATOM 3008 C C . PRO B 1 154 ? -16.328 -2.727 -10.688 1 96.75 154 PRO B C 1
ATOM 3010 O O . PRO B 1 154 ? -15.312 -3.025 -11.312 1 96.75 154 PRO B O 1
ATOM 3013 N N . ARG B 1 155 ? -16.328 -2.715 -9.398 1 96.5 155 ARG B N 1
ATOM 3014 C CA . ARG B 1 155 ? -15.172 -3.133 -8.602 1 96.5 155 ARG B CA 1
ATOM 3015 C C . ARG B 1 155 ? -14.828 -4.594 -8.867 1 96.5 155 ARG B C 1
ATOM 3017 O O . ARG B 1 155 ? -13.656 -4.953 -8.969 1 96.5 155 ARG B O 1
ATOM 3024 N N . VAL B 1 156 ? -15.859 -5.43 -8.969 1 98.06 156 VAL B N 1
ATOM 3025 C CA . VAL B 1 156 ? -15.656 -6.84 -9.273 1 98.06 156 VAL B CA 1
ATOM 3026 C C . VAL B 1 156 ? -15.016 -6.984 -10.656 1 98.06 156 VAL B C 1
ATOM 3028 O O . VAL B 1 156 ? -14.016 -7.688 -10.812 1 98.06 156 VAL B O 1
ATOM 3031 N N . ALA B 1 157 ? -15.578 -6.285 -11.602 1 98.19 157 ALA B N 1
ATOM 3032 C CA . ALA B 1 157 ? -15.062 -6.355 -12.961 1 98.19 157 ALA B CA 1
ATOM 3033 C C . ALA B 1 157 ? -13.617 -5.883 -13.031 1 98.19 157 ALA B C 1
ATOM 3035 O O . ALA B 1 157 ? -12.773 -6.527 -13.664 1 98.19 157 ALA B O 1
ATOM 3036 N N . PHE B 1 158 ? -13.375 -4.824 -12.391 1 97.31 158 PHE B N 1
ATOM 3037 C CA . PHE B 1 158 ? -12.039 -4.254 -12.383 1 97.31 158 PHE B CA 1
ATOM 3038 C C . PHE B 1 158 ? -11.039 -5.227 -11.773 1 97.31 158 PHE B C 1
ATOM 3040 O O . PHE B 1 158 ? -9.961 -5.453 -12.336 1 97.31 158 PHE B O 1
ATOM 3047 N N . ARG B 1 159 ? -11.344 -5.844 -10.656 1 97.19 159 ARG B N 1
ATOM 3048 C CA . ARG B 1 159 ? -10.445 -6.773 -9.977 1 97.19 159 ARG B CA 1
ATOM 3049 C C . ARG B 1 159 ? -10.18 -8.008 -10.836 1 97.19 159 ARG B C 1
ATOM 3051 O O . ARG B 1 159 ? -9.047 -8.484 -10.914 1 97.19 159 ARG B O 1
ATOM 3058 N N . LEU B 1 160 ? -11.188 -8.484 -11.438 1 98 160 LEU B N 1
ATOM 3059 C CA . LEU B 1 160 ? -11.016 -9.633 -12.312 1 98 160 LEU B CA 1
ATOM 3060 C C . LEU B 1 160 ? -10.031 -9.328 -13.438 1 98 160 LEU B C 1
ATOM 3062 O O . LEU B 1 160 ? -9.172 -10.156 -13.758 1 98 160 LEU B O 1
ATOM 3066 N N . LEU B 1 161 ? -10.164 -8.148 -13.977 1 97.5 161 LEU B N 1
ATOM 3067 C CA . LEU B 1 161 ? -9.266 -7.75 -15.055 1 97.5 161 LEU B CA 1
ATOM 3068 C C . LEU B 1 161 ? -7.832 -7.605 -14.547 1 97.5 161 LEU B C 1
ATOM 3070 O O . LEU B 1 161 ? -6.887 -8 -15.234 1 97.5 161 LEU B O 1
ATOM 3074 N N . GLN B 1 162 ? -7.66 -7.039 -13.367 1 96.38 162 GLN B N 1
ATOM 3075 C CA . GLN B 1 162 ? -6.336 -6.93 -12.766 1 96.38 162 GLN B CA 1
ATOM 3076 C C . GLN B 1 162 ? -5.711 -8.305 -12.555 1 96.38 162 GLN B C 1
ATOM 3078 O O . GLN B 1 162 ? -4.535 -8.516 -12.867 1 96.38 162 GLN B O 1
ATOM 3083 N N . MET B 1 163 ? -6.508 -9.188 -12.055 1 96.25 163 MET B N 1
ATOM 3084 C CA . MET B 1 163 ? -6.016 -10.539 -11.789 1 96.25 163 MET B CA 1
ATOM 3085 C C . MET B 1 163 ? -5.645 -11.25 -13.086 1 96.25 163 MET B C 1
ATOM 3087 O O . MET B 1 163 ? -4.629 -11.945 -13.148 1 96.25 163 MET B O 1
ATOM 3091 N N . ALA B 1 164 ? -6.48 -11.07 -14.047 1 96.62 164 ALA B N 1
ATOM 3092 C CA . ALA B 1 164 ? -6.203 -11.664 -15.352 1 96.62 164 ALA B CA 1
ATOM 3093 C C . ALA B 1 164 ? -4.867 -11.172 -15.906 1 96.62 164 ALA B C 1
ATOM 3095 O O . ALA B 1 164 ? -4.109 -11.945 -16.5 1 96.62 164 ALA B O 1
ATOM 3096 N N . ALA B 1 165 ? -4.57 -9.953 -15.68 1 95.81 165 ALA B N 1
ATOM 3097 C CA . ALA B 1 165 ? -3.348 -9.344 -16.203 1 95.81 165 ALA B CA 1
ATOM 3098 C C . ALA B 1 165 ? -2.158 -9.648 -15.289 1 95.81 165 ALA B C 1
ATOM 3100 O O . ALA B 1 165 ? -1.046 -9.18 -15.539 1 95.81 165 ALA B O 1
ATOM 3101 N N . GLY B 1 166 ? -2.326 -10.391 -14.25 1 95.06 166 GLY B N 1
ATOM 3102 C CA . GLY B 1 166 ? -1.263 -10.656 -13.297 1 95.06 166 GLY B CA 1
ATOM 3103 C C . GLY B 1 166 ? -0.754 -9.406 -12.602 1 95.06 166 GLY B C 1
ATOM 3104 O O . GLY B 1 166 ? 0.44 -9.289 -12.32 1 95.06 166 GLY B O 1
ATOM 3105 N N . TYR B 1 167 ? -1.694 -8.43 -12.57 1 94.94 167 TYR B N 1
ATOM 3106 C CA . TYR B 1 167 ? -1.393 -7.129 -11.977 1 94.94 167 TYR B CA 1
ATOM 3107 C C . TYR B 1 167 ? -0.224 -6.461 -12.688 1 94.94 167 TYR B C 1
ATOM 3109 O O . TYR B 1 167 ? 0.588 -5.777 -12.062 1 94.94 167 TYR B O 1
ATOM 3117 N N . GLY B 1 168 ? -0.054 -6.797 -13.891 1 91.94 168 GLY B N 1
ATOM 3118 C CA . GLY B 1 168 ? 0.966 -6.176 -14.719 1 91.94 168 GLY B CA 1
ATOM 3119 C C . GLY B 1 168 ? 2.299 -6.895 -14.672 1 91.94 168 GLY B C 1
ATOM 3120 O O . GLY B 1 168 ? 3.291 -6.418 -15.219 1 91.94 168 GLY B O 1
ATOM 3121 N N . GLU B 1 169 ? 2.348 -8.016 -14.039 1 92.31 169 GLU B N 1
ATOM 3122 C CA . GLU B 1 169 ? 3.625 -8.672 -13.781 1 92.31 169 GLU B CA 1
ATOM 3123 C C . GLU B 1 169 ? 3.822 -9.883 -14.688 1 92.31 169 GLU B C 1
ATOM 3125 O O . GLU B 1 169 ? 4.836 -10.578 -14.594 1 92.31 169 GLU B O 1
ATOM 3130 N N . VAL B 1 170 ? 2.908 -10.211 -15.484 1 92.31 170 VAL B N 1
ATOM 3131 C CA . VAL B 1 170 ? 3.047 -11.352 -16.375 1 92.31 170 VAL B CA 1
ATOM 3132 C C . VAL B 1 170 ? 2.711 -10.93 -17.812 1 92.31 170 VAL B C 1
ATOM 3134 O O . VAL B 1 170 ? 2.139 -9.859 -18.031 1 92.31 170 VAL B O 1
ATOM 3137 N N . ASP B 1 171 ? 3.146 -11.828 -18.656 1 89.81 171 ASP B N 1
ATOM 3138 C CA . ASP B 1 171 ? 2.893 -11.555 -20.078 1 89.81 171 ASP B CA 1
ATOM 3139 C C . ASP B 1 171 ? 1.48 -11.977 -20.469 1 89.81 171 ASP B C 1
ATOM 3141 O O . ASP B 1 171 ? 1.091 -13.133 -20.266 1 89.81 171 ASP B O 1
ATOM 3145 N N . GLY B 1 172 ? 0.718 -11.047 -21.031 1 88.5 172 GLY B N 1
ATOM 3146 C CA . GLY B 1 172 ? -0.605 -11.344 -21.562 1 88.5 172 GLY B CA 1
ATOM 3147 C C . GLY B 1 172 ? -1.598 -11.75 -20.484 1 88.5 172 GLY B C 1
ATOM 3148 O O . GLY B 1 172 ? -1.211 -12.297 -19.453 1 88.5 172 GLY B O 1
ATOM 3149 N N . PRO B 1 173 ? -2.793 -11.492 -20.656 1 90.88 173 PRO B N 1
ATOM 3150 C CA . PRO B 1 173 ? -3.82 -11.82 -19.656 1 90.88 173 PRO B CA 1
ATOM 3151 C C . PRO B 1 173 ? -4.172 -13.305 -19.641 1 90.88 173 PRO B C 1
ATOM 3153 O O . PRO B 1 173 ? -4.168 -13.953 -20.688 1 90.88 173 PRO B O 1
ATOM 3156 N N . ARG B 1 174 ? -4.391 -13.789 -18.453 1 92.62 174 ARG B N 1
ATOM 3157 C CA . ARG B 1 174 ? -4.93 -15.133 -18.281 1 92.62 174 ARG B CA 1
ATOM 3158 C C . ARG B 1 174 ? -6.434 -15.156 -18.516 1 92.62 174 ARG B C 1
ATOM 3160 O O . ARG B 1 174 ? -7.145 -14.234 -18.109 1 92.62 174 ARG B O 1
ATOM 3167 N N . ARG B 1 175 ? -6.859 -16.172 -19.062 1 94.94 175 ARG B N 1
ATOM 3168 C CA . ARG B 1 175 ? -8.289 -16.297 -19.312 1 94.94 175 ARG B CA 1
ATOM 3169 C C . ARG B 1 175 ? -9 -16.953 -18.125 1 94.94 175 ARG B C 1
ATOM 3171 O O . ARG B 1 175 ? -10.156 -16.641 -17.844 1 94.94 175 ARG B O 1
ATOM 3178 N N . VAL B 1 176 ? -8.305 -17.891 -17.531 1 96.69 176 VAL B N 1
ATOM 3179 C CA . VAL B 1 176 ? -8.898 -18.609 -16.406 1 96.69 176 VAL B CA 1
ATOM 3180 C C . VAL B 1 176 ? -8.234 -18.172 -15.102 1 96.69 176 VAL B C 1
ATOM 3182 O O . VAL B 1 176 ? -7.012 -18.266 -14.969 1 96.69 176 VAL B O 1
ATOM 3185 N N . LEU B 1 177 ? -9.016 -17.688 -14.219 1 96.44 177 LEU B N 1
ATOM 3186 C CA . LEU B 1 177 ? -8.578 -17.328 -12.875 1 96.44 177 LEU B CA 1
ATOM 3187 C C . LEU B 1 177 ? -8.922 -18.422 -11.875 1 96.44 177 LEU B C 1
ATOM 3189 O O . LEU B 1 177 ? -10.062 -18.891 -11.844 1 96.44 177 LEU B O 1
ATOM 3193 N N . HIS B 1 178 ? -7.961 -18.812 -11.148 1 93.06 178 HIS B N 1
ATOM 3194 C CA . HIS B 1 178 ? -8.172 -19.859 -10.148 1 93.06 178 HIS B CA 1
ATOM 3195 C C . HIS B 1 178 ? -8.508 -19.25 -8.789 1 93.06 178 HIS B C 1
ATOM 3197 O O . HIS B 1 178 ? -7.625 -19.094 -7.941 1 93.06 178 HIS B O 1
ATOM 3203 N N . LEU B 1 179 ? -9.695 -18.922 -8.648 1 93.12 179 LEU B N 1
ATOM 3204 C CA . LEU B 1 179 ? -10.195 -18.344 -7.402 1 93.12 179 LEU B CA 1
ATOM 3205 C C . LEU B 1 179 ? -11.672 -18.656 -7.219 1 93.12 179 LEU B C 1
ATOM 3207 O O . LEU B 1 179 ? -12.438 -18.656 -8.188 1 93.12 179 LEU B O 1
ATOM 3211 N N . SER B 1 180 ? -12.07 -18.875 -6.008 1 94.44 180 SER B N 1
ATOM 3212 C CA . SER B 1 180 ? -13.484 -19.078 -5.707 1 94.44 180 SER B CA 1
ATOM 3213 C C . SER B 1 180 ? -14.227 -17.75 -5.625 1 94.44 180 SER B C 1
ATOM 3215 O O . SER B 1 180 ? -13.609 -16.703 -5.48 1 94.44 180 SER B O 1
ATOM 3217 N N . GLN B 1 181 ? -15.523 -17.844 -5.66 1 95.5 181 GLN B N 1
ATOM 3218 C CA . GLN B 1 181 ? -16.359 -16.656 -5.512 1 95.5 181 GLN B CA 1
ATOM 3219 C C . GLN B 1 181 ? -16.234 -16.078 -4.109 1 95.5 181 GLN B C 1
ATOM 3221 O O . GLN B 1 181 ? -16.297 -14.859 -3.934 1 95.5 181 GLN B O 1
ATOM 3226 N N . GLU B 1 182 ? -16.031 -16.953 -3.211 1 94.88 182 GLU B N 1
ATOM 3227 C CA . GLU B 1 182 ? -15.844 -16.516 -1.831 1 94.88 182 GLU B CA 1
ATOM 3228 C C . GLU B 1 182 ? -14.555 -15.727 -1.676 1 94.88 182 GLU B C 1
ATOM 3230 O O . GLU B 1 182 ? -14.531 -14.68 -1.022 1 94.88 182 GLU B O 1
ATOM 3235 N N . GLN B 1 183 ? -13.531 -16.219 -2.23 1 95.38 183 GLN B N 1
ATOM 3236 C CA . GLN B 1 183 ? -12.25 -15.523 -2.182 1 95.38 183 GLN B CA 1
ATOM 3237 C C . GLN B 1 183 ? -12.352 -14.141 -2.82 1 95.38 183 GLN B C 1
ATOM 3239 O O . GLN B 1 183 ? -11.836 -13.164 -2.279 1 95.38 183 GLN B O 1
ATOM 3244 N N . LEU B 1 184 ? -12.992 -14.094 -3.938 1 96.88 184 LEU B N 1
ATOM 3245 C CA . LEU B 1 184 ? -13.18 -12.812 -4.605 1 96.88 184 LEU B CA 1
ATOM 3246 C C . LEU B 1 184 ? -13.961 -11.844 -3.721 1 96.88 184 LEU B C 1
ATOM 3248 O O . LEU B 1 184 ? -13.602 -10.672 -3.6 1 96.88 184 LEU B O 1
ATOM 3252 N N . ALA B 1 185 ? -15.031 -12.336 -3.1 1 97 185 ALA B N 1
ATOM 3253 C CA . ALA B 1 185 ? -15.836 -11.523 -2.188 1 97 185 ALA B CA 1
ATOM 3254 C C . ALA B 1 185 ? -14.984 -10.969 -1.052 1 97 185 ALA B C 1
ATOM 3256 O O . ALA B 1 185 ? -15.047 -9.773 -0.75 1 97 185 ALA B O 1
ATOM 3257 N N . LEU B 1 186 ? -14.133 -11.805 -0.479 1 95.31 186 LEU B N 1
ATOM 3258 C CA . LEU B 1 186 ? -13.273 -11.414 0.633 1 95.31 186 LEU B CA 1
ATOM 3259 C C . LEU B 1 186 ? -12.266 -10.359 0.194 1 95.31 186 LEU B C 1
ATOM 3261 O O . LEU B 1 186 ? -12.039 -9.375 0.901 1 95.31 186 LEU B O 1
ATOM 3265 N N . MET B 1 187 ? -11.719 -10.492 -0.967 1 94.94 187 MET B N 1
ATOM 3266 C CA . MET B 1 187 ? -10.703 -9.57 -1.474 1 94.94 187 MET B CA 1
ATOM 3267 C C . MET B 1 187 ? -11.297 -8.18 -1.702 1 94.94 187 MET B C 1
ATOM 3269 O O . MET B 1 187 ? -10.602 -7.172 -1.559 1 94.94 187 MET B O 1
ATOM 3273 N N . LEU B 1 188 ? -12.586 -8.188 -1.945 1 95.56 188 LEU B N 1
ATOM 3274 C CA . LEU B 1 188 ? -13.219 -6.934 -2.346 1 95.56 188 LEU B CA 1
ATOM 3275 C C . LEU B 1 188 ? -14.07 -6.371 -1.212 1 95.56 188 LEU B C 1
ATOM 3277 O O . LEU B 1 188 ? -14.797 -5.391 -1.403 1 95.56 188 LEU B O 1
ATOM 3281 N N . SER B 1 189 ? -13.969 -6.977 -0.081 1 93.56 189 SER B N 1
ATOM 3282 C CA . SER B 1 189 ? -14.789 -6.586 1.057 1 93.56 189 SER B CA 1
ATOM 3283 C C . SER B 1 189 ? -16.266 -6.488 0.667 1 93.56 189 SER B C 1
ATOM 3285 O O . SER B 1 189 ? -16.922 -5.504 0.992 1 93.56 189 SER B O 1
ATOM 3287 N N . LEU B 1 190 ? -16.719 -7.422 -0.057 1 95.5 190 LEU B N 1
ATOM 3288 C CA . LEU B 1 190 ? -18.109 -7.59 -0.426 1 95.5 190 LEU B CA 1
ATOM 3289 C C . LEU B 1 190 ? -18.688 -8.859 0.193 1 95.5 190 LEU B C 1
ATOM 3291 O O . LEU B 1 190 ? -17.938 -9.742 0.621 1 95.5 190 LEU B O 1
ATOM 3295 N N . SER B 1 191 ? -20 -8.852 0.249 1 94.94 191 SER B N 1
ATOM 3296 C CA . SER B 1 191 ? -20.625 -10.102 0.676 1 94.94 191 SER B CA 1
ATOM 3297 C C . SER B 1 191 ? -20.562 -11.148 -0.428 1 94.94 191 SER B C 1
ATOM 3299 O O . SER B 1 191 ? -20.547 -10.812 -1.613 1 94.94 191 SER B O 1
ATOM 3301 N N . ARG B 1 192 ? -20.578 -12.406 -0.002 1 94.75 192 ARG B N 1
ATOM 3302 C CA . ARG B 1 192 ? -20.641 -13.516 -0.951 1 94.75 192 ARG B CA 1
ATOM 3303 C C . ARG B 1 192 ? -21.891 -13.414 -1.822 1 94.75 192 ARG B C 1
ATOM 3305 O O . ARG B 1 192 ? -21.828 -13.656 -3.029 1 94.75 192 ARG B O 1
ATOM 3312 N N . GLN B 1 193 ? -22.953 -13.031 -1.206 1 97 193 GLN B N 1
ATOM 3313 C CA . GLN B 1 193 ? -24.219 -12.93 -1.921 1 97 193 GLN B CA 1
ATOM 3314 C C . GLN B 1 193 ? -24.156 -11.883 -3.027 1 97 193 GLN B C 1
ATOM 3316 O O . GLN B 1 193 ? -24.531 -12.148 -4.172 1 97 193 GLN B O 1
ATOM 3321 N N . THR B 1 194 ? -23.672 -10.742 -2.713 1 97.62 194 THR B N 1
ATOM 3322 C CA . THR B 1 194 ? -23.531 -9.672 -3.684 1 97.62 194 THR B CA 1
ATOM 3323 C C . THR B 1 194 ? -22.578 -10.078 -4.805 1 97.62 194 THR B C 1
ATOM 3325 O O . THR B 1 194 ? -22.891 -9.898 -5.984 1 97.62 194 THR B O 1
ATOM 3328 N N . THR B 1 195 ? -21.5 -10.625 -4.457 1 98.19 195 THR B N 1
ATOM 3329 C CA . THR B 1 195 ? -20.5 -11.047 -5.434 1 98.19 195 THR B CA 1
ATOM 3330 C C . THR B 1 195 ? -21.078 -12.102 -6.375 1 98.19 195 THR B C 1
ATOM 3332 O O . THR B 1 195 ? -20.938 -12 -7.594 1 98.19 195 THR B O 1
ATOM 3335 N N . ASN B 1 196 ? -21.734 -13.047 -5.801 1 97.81 196 ASN B N 1
ATOM 3336 C CA . ASN B 1 196 ? -22.328 -14.117 -6.602 1 97.81 196 ASN B CA 1
ATOM 3337 C C . ASN B 1 196 ? -23.359 -13.578 -7.59 1 97.81 196 ASN B C 1
ATOM 3339 O O . ASN B 1 196 ? -23.406 -14.016 -8.742 1 97.81 196 ASN B O 1
ATOM 3343 N N . GLN B 1 197 ? -24.109 -12.641 -7.121 1 98.31 197 GLN B N 1
ATOM 3344 C CA . GLN B 1 197 ? -25.109 -12.047 -7.996 1 98.31 197 GLN B CA 1
ATOM 3345 C C . GLN B 1 197 ? -24.469 -11.305 -9.156 1 98.31 197 GLN B C 1
ATOM 3347 O O . GLN B 1 197 ? -24.906 -11.422 -10.305 1 98.31 197 GLN B O 1
ATOM 3352 N N . ILE B 1 198 ? -23.484 -10.586 -8.867 1 98.38 198 ILE B N 1
ATOM 3353 C CA . ILE B 1 198 ? -22.781 -9.836 -9.891 1 98.38 198 ILE B CA 1
ATOM 3354 C C . ILE B 1 198 ? -22.156 -10.797 -10.898 1 98.38 198 ILE B C 1
ATOM 3356 O O . ILE B 1 198 ? -22.25 -10.586 -12.117 1 98.38 198 ILE B O 1
ATOM 3360 N N . LEU B 1 199 ? -21.547 -11.805 -10.406 1 98.44 199 LEU B N 1
ATOM 3361 C CA . LEU B 1 199 ? -20.906 -12.789 -11.273 1 98.44 199 LEU B CA 1
ATOM 3362 C C . LEU B 1 199 ? -21.922 -13.508 -12.141 1 98.44 199 LEU B C 1
ATOM 3364 O O . LEU B 1 199 ? -21.672 -13.773 -13.32 1 98.44 199 LEU B O 1
ATOM 3368 N N . LYS B 1 200 ? -23.016 -13.828 -11.57 1 98.19 200 LYS B N 1
ATOM 3369 C CA . LYS B 1 200 ? -24.094 -14.461 -12.328 1 98.19 200 LYS B CA 1
ATOM 3370 C C . LYS B 1 200 ? -24.562 -13.555 -13.469 1 98.19 200 LYS B C 1
ATOM 3372 O O . LYS B 1 200 ? -24.781 -14.023 -14.586 1 98.19 200 LYS B O 1
ATOM 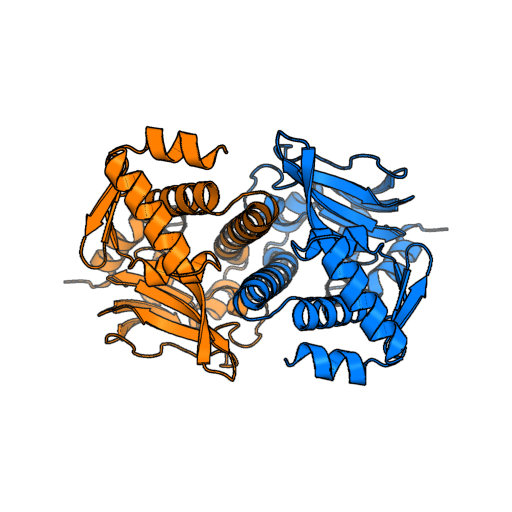3377 N N . ASN B 1 201 ? -24.781 -12.312 -13.156 1 98.12 201 ASN B N 1
ATOM 3378 C CA . ASN B 1 201 ? -25.172 -11.352 -14.18 1 98.12 201 ASN B CA 1
ATOM 3379 C C . ASN B 1 201 ? -24.141 -11.273 -15.305 1 98.12 201 ASN B C 1
ATOM 3381 O O . ASN B 1 201 ? -24.5 -11.258 -16.484 1 98.12 201 ASN B O 1
ATOM 3385 N N . LEU B 1 202 ? -22.938 -11.258 -14.922 1 97.88 202 LEU B N 1
ATOM 3386 C CA . LEU B 1 202 ? -21.859 -11.188 -15.898 1 97.88 202 LEU B CA 1
ATOM 3387 C C . LEU B 1 202 ? -21.812 -12.438 -16.766 1 97.88 202 LEU B C 1
ATOM 3389 O O . LEU B 1 202 ? -21.516 -12.367 -17.953 1 97.88 202 LEU B O 1
ATOM 3393 N N . GLN B 1 203 ? -22.078 -13.516 -16.125 1 98 203 GLN B N 1
ATOM 3394 C CA . GLN B 1 203 ? -22.141 -14.758 -16.891 1 98 203 GLN B CA 1
ATOM 3395 C C . GLN B 1 203 ? -23.312 -14.734 -17.875 1 98 203 GLN B C 1
ATOM 3397 O O . GLN B 1 203 ? -23.156 -15.141 -19.031 1 98 203 GLN B O 1
ATOM 3402 N N . GLN B 1 204 ? -24.406 -14.297 -17.438 1 97.88 204 GLN B N 1
ATOM 3403 C CA . GLN B 1 204 ? -25.594 -14.211 -18.297 1 97.88 204 GLN B CA 1
ATOM 3404 C C . GLN B 1 204 ? -25.344 -13.289 -19.484 1 97.88 204 GLN B C 1
ATOM 3406 O O . GLN B 1 204 ? -25.844 -13.531 -20.578 1 97.88 204 GLN B O 1
ATOM 3411 N N . GLU B 1 205 ? -24.547 -12.328 -19.297 1 96.56 205 GLU B N 1
ATOM 3412 C CA . GLU B 1 205 ? -24.219 -11.359 -20.344 1 96.56 205 GLU B CA 1
ATOM 3413 C C . GLU B 1 205 ? -23.109 -11.891 -21.25 1 96.56 205 GLU B C 1
ATOM 3415 O O . GLU B 1 205 ? -22.734 -11.234 -22.219 1 96.56 205 GLU B O 1
ATOM 3420 N N . GLY B 1 206 ? -22.562 -13 -20.844 1 97 206 GLY B N 1
ATOM 3421 C CA . GLY B 1 206 ? -21.578 -13.656 -21.672 1 97 206 GLY B CA 1
ATOM 3422 C C . GLY B 1 206 ? -20.156 -13.195 -21.391 1 97 206 GLY B C 1
ATOM 3423 O O . GLY B 1 206 ? -19.234 -13.516 -22.141 1 97 206 GLY B O 1
ATOM 3424 N N . ALA B 1 207 ? -19.938 -12.547 -20.312 1 97.62 207 ALA B N 1
ATOM 3425 C CA . ALA B 1 207 ? -18.625 -11.992 -20.016 1 97.62 207 ALA B CA 1
ATOM 3426 C C . ALA B 1 207 ? -17.734 -13.023 -19.328 1 97.62 207 ALA B C 1
ATOM 3428 O O . ALA B 1 207 ? -16.516 -12.992 -19.484 1 97.62 207 ALA B O 1
ATOM 3429 N N . LEU B 1 208 ? -18.391 -13.898 -18.625 1 97.69 208 LEU B N 1
ATOM 3430 C CA . LEU B 1 208 ? -17.641 -14.875 -17.828 1 97.69 208 LEU B CA 1
ATOM 3431 C C . LEU B 1 208 ? -18.297 -16.25 -17.906 1 97.69 208 LEU B C 1
ATOM 3433 O O . LEU B 1 208 ? -19.438 -16.375 -18.344 1 97.69 208 LEU B O 1
ATOM 3437 N N . ARG B 1 209 ? -17.547 -17.219 -17.547 1 98.12 209 ARG B N 1
ATOM 3438 C CA . ARG B 1 209 ? -18.047 -18.547 -17.234 1 98.12 209 ARG B CA 1
ATOM 3439 C C . ARG B 1 209 ? -17.562 -19 -15.852 1 98.12 209 ARG B C 1
ATOM 3441 O O . ARG B 1 209 ? -16.359 -18.906 -15.555 1 98.12 209 ARG B O 1
ATOM 3448 N N . LEU B 1 210 ? -18.516 -19.359 -15.047 1 97.69 210 LEU B N 1
ATOM 3449 C CA . LEU B 1 210 ? -18.188 -19.781 -13.688 1 97.69 210 LEU B CA 1
ATOM 3450 C C . LEU B 1 210 ? -17.984 -21.281 -13.617 1 97.69 210 LEU B C 1
ATOM 3452 O O . LEU B 1 210 ? -18.75 -22.047 -14.219 1 97.69 210 LEU B O 1
ATOM 3456 N N . GLY B 1 211 ? -16.922 -21.625 -13.016 1 95.06 211 GLY B N 1
ATOM 3457 C CA . GLY B 1 211 ? -16.641 -23.031 -12.734 1 95.06 211 GLY B CA 1
ATOM 3458 C C . GLY B 1 211 ? -16.266 -23.281 -11.289 1 95.06 211 GLY B C 1
ATOM 3459 O O . GLY B 1 211 ? -16.25 -22.359 -10.477 1 95.06 211 GLY B O 1
ATOM 3460 N N . TYR B 1 212 ? -15.953 -24.547 -11.023 1 91.5 212 TYR B N 1
ATOM 3461 C CA . TYR B 1 212 ? -15.547 -24.891 -9.664 1 91.5 212 TYR B CA 1
ATOM 3462 C C . TYR B 1 212 ? -14.18 -24.297 -9.344 1 91.5 212 TYR B C 1
ATOM 3464 O O . TYR B 1 212 ? -13.164 -24.734 -9.875 1 91.5 212 TYR B O 1
ATOM 3472 N N . GLY B 1 213 ? -14.203 -23.391 -8.539 1 92 213 GLY B N 1
ATOM 3473 C CA . GLY B 1 213 ? -12.977 -22.75 -8.094 1 92 213 GLY B CA 1
ATOM 3474 C C . GLY B 1 213 ? -12.289 -21.938 -9.18 1 92 213 GLY B C 1
ATOM 3475 O O . GLY B 1 213 ? -11.102 -21.641 -9.086 1 92 213 GLY B O 1
ATOM 3476 N N . GLU B 1 214 ? -13 -21.672 -10.188 1 95.69 214 GLU B N 1
ATOM 3477 C CA . GLU B 1 214 ? -12.391 -20.938 -11.289 1 95.69 214 GLU B CA 1
ATOM 3478 C C . GLU B 1 214 ? -13.383 -19.969 -11.914 1 95.69 214 GLU B C 1
ATOM 3480 O O . GLU B 1 214 ? -14.594 -20.188 -11.883 1 95.69 214 GLU B O 1
ATOM 3485 N N . ILE B 1 215 ? -12.883 -18.922 -12.414 1 97.69 215 ILE B N 1
ATOM 3486 C CA . ILE B 1 215 ? -13.625 -17.938 -13.188 1 97.69 215 ILE B CA 1
ATOM 3487 C C . ILE B 1 215 ? -12.938 -17.719 -14.539 1 97.69 215 ILE B C 1
ATOM 3489 O O . ILE B 1 215 ? -11.781 -17.297 -14.594 1 97.69 215 ILE B O 1
ATOM 3493 N N . GLU B 1 216 ? -13.641 -18.062 -15.586 1 98.12 216 GLU B N 1
ATOM 3494 C CA . GLU B 1 216 ? -13.109 -17.859 -16.938 1 98.12 216 GLU B CA 1
ATOM 3495 C C . GLU B 1 216 ? -13.594 -16.547 -17.531 1 98.12 216 GLU B C 1
ATOM 3497 O O . GLU B 1 216 ? -14.805 -16.297 -17.578 1 98.12 216 GLU B O 1
ATOM 3502 N N . ILE B 1 217 ? -12.727 -15.734 -18 1 98.06 217 ILE B N 1
ATOM 3503 C CA . ILE B 1 217 ? -13.094 -14.508 -18.688 1 98.06 217 ILE B CA 1
ATOM 3504 C C . ILE B 1 217 ? -13.32 -14.797 -20.172 1 98.06 217 ILE B C 1
ATOM 3506 O O . ILE B 1 217 ? -12.383 -15.141 -20.891 1 98.06 217 ILE B O 1
ATOM 3510 N N . VAL B 1 218 ? -14.469 -14.664 -20.609 1 98 218 VAL B N 1
ATOM 3511 C CA . VAL B 1 218 ? -14.875 -15 -21.969 1 98 218 VAL B CA 1
ATOM 3512 C C . VAL B 1 218 ? -14.781 -13.766 -22.859 1 98 218 VAL B C 1
ATOM 3514 O O . VAL B 1 218 ? -14.289 -13.844 -23.984 1 98 218 VAL B O 1
ATOM 3517 N N . ASP B 1 219 ? -15.211 -12.664 -22.391 1 97.44 219 ASP B N 1
ATOM 3518 C CA . ASP B 1 219 ? -15.203 -11.406 -23.109 1 97.44 219 ASP B CA 1
ATOM 3519 C C . ASP B 1 219 ? -14.633 -10.273 -22.25 1 97.44 219 ASP B C 1
ATOM 3521 O O . ASP B 1 219 ? -15.367 -9.609 -21.531 1 97.44 219 ASP B O 1
ATOM 3525 N N . SER B 1 220 ? -13.414 -10.008 -22.438 1 96.25 220 SER B N 1
ATOM 3526 C CA . SER B 1 220 ? -12.734 -9.008 -21.625 1 96.25 220 SER B CA 1
ATOM 3527 C C . SER B 1 220 ? -13.266 -7.609 -21.906 1 96.25 220 SER B C 1
ATOM 3529 O O . SER B 1 220 ? -13.297 -6.754 -21.016 1 96.25 220 SER B O 1
ATOM 3531 N N . ALA B 1 221 ? -13.688 -7.387 -23.078 1 96.44 221 ALA B N 1
ATOM 3532 C CA . ALA B 1 221 ? -14.203 -6.074 -23.453 1 96.44 221 ALA B CA 1
ATOM 3533 C C . ALA B 1 221 ? -15.453 -5.727 -22.656 1 96.44 221 ALA B C 1
ATOM 3535 O O . ALA B 1 221 ? -15.633 -4.582 -22.25 1 96.44 221 ALA B O 1
ATOM 3536 N N . ARG B 1 222 ? -16.281 -6.68 -22.469 1 95.62 222 ARG B N 1
ATOM 3537 C CA . ARG B 1 222 ? -17.5 -6.461 -21.688 1 95.62 222 ARG B CA 1
ATOM 3538 C C . ARG B 1 222 ? -17.156 -6.156 -20.234 1 95.62 222 ARG B C 1
ATOM 3540 O O . ARG B 1 222 ? -17.781 -5.305 -19.609 1 95.62 222 ARG B O 1
ATOM 3547 N N . LEU B 1 223 ? -16.188 -6.828 -19.656 1 96.44 223 LEU B N 1
ATOM 3548 C CA . LEU B 1 223 ? -15.734 -6.562 -18.297 1 96.44 223 LEU B CA 1
ATOM 3549 C C . LEU B 1 223 ? -15.148 -5.16 -18.172 1 96.44 223 LEU B C 1
ATOM 3551 O O . LEU B 1 223 ? -15.383 -4.465 -17.188 1 96.44 223 LEU B O 1
ATOM 3555 N N . GLU B 1 224 ? -14.398 -4.82 -19.219 1 96.75 224 GLU B N 1
ATOM 3556 C CA . GLU B 1 224 ? -13.789 -3.496 -19.234 1 96.75 224 GLU B CA 1
ATOM 3557 C C . GLU B 1 224 ? -14.852 -2.4 -19.219 1 96.75 224 GLU B C 1
ATOM 3559 O O . GLU B 1 224 ? -14.68 -1.37 -18.562 1 96.75 224 GLU B O 1
ATOM 3564 N N . GLN B 1 225 ? -15.898 -2.598 -19.938 1 95.19 225 GLN B N 1
ATOM 3565 C CA . GLN B 1 225 ? -17 -1.637 -19.984 1 95.19 22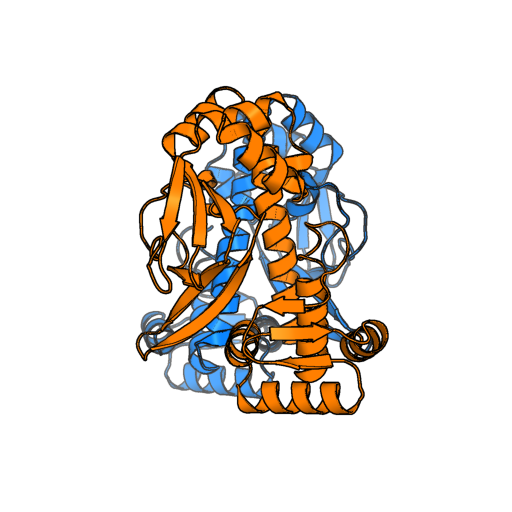5 GLN B CA 1
ATOM 3566 C C . GLN B 1 225 ? -17.641 -1.475 -18.609 1 95.19 225 GLN B C 1
ATOM 3568 O O . GLN B 1 225 ? -17.906 -0.354 -18.172 1 95.19 225 GLN B O 1
ATOM 3573 N N . LEU B 1 226 ? -17.812 -2.594 -17.922 1 94.25 226 LEU B N 1
ATOM 3574 C CA . LEU B 1 226 ? -18.406 -2.547 -16.594 1 94.25 226 LEU B CA 1
ATOM 3575 C C . LEU B 1 226 ? -17.469 -1.89 -15.602 1 94.25 226 LEU B C 1
ATOM 3577 O O . LEU B 1 226 ? -17.906 -1.161 -14.711 1 94.25 226 LEU B O 1
ATOM 3581 N N . ALA B 1 227 ? -16.203 -2.135 -15.727 1 94.06 227 ALA B N 1
ATOM 3582 C CA . ALA B 1 227 ? -15.195 -1.619 -14.797 1 94.06 227 ALA B CA 1
ATOM 3583 C C . ALA B 1 227 ? -15.094 -0.099 -14.891 1 94.06 227 ALA B C 1
ATOM 3585 O O . ALA B 1 227 ? -14.656 0.56 -13.945 1 94.06 227 ALA B O 1
ATOM 3586 N N . LYS B 1 228 ? -15.406 0.456 -16.047 1 85.88 228 LYS B N 1
ATOM 3587 C CA . LYS B 1 228 ? -15.344 1.901 -16.25 1 85.88 228 LYS B CA 1
ATOM 3588 C C . LYS B 1 228 ? -16.562 2.588 -15.641 1 85.88 228 LYS B C 1
ATOM 3590 O O . LYS B 1 228 ? -16.562 3.807 -15.453 1 85.88 228 LYS B O 1
ATOM 3595 N N . GLY B 1 229 ? -17.469 1.878 -14.938 1 74.25 229 GLY B N 1
ATOM 3596 C CA . GLY B 1 229 ? -18.672 2.447 -14.336 1 74.25 229 GLY B CA 1
ATOM 3597 C C . GLY B 1 229 ? -19.797 2.658 -15.328 1 74.25 229 GLY B C 1
ATOM 3598 O O . GLY B 1 229 ? -19.562 3.055 -16.469 1 74.25 229 GLY B O 1
#

Secondary structure (DSSP, 8-state):
--HHHHHHHHHTTBHHHHHS-HHHHHHHHHH-EEEEE-TT-EEE-TTPPP--EEEEEEEEEEEEEE-TTS-EEEEEEEETT-EE--HHHHH-PPPSSEEEEEEEEEEEEE-HHHHHHHHHH-TTHHHHHHHHHHHHHHHHHHHHHHHHH--HHHHHHHHHHHHHTGGGTBSS--SEE---HHHHHHHTT--HHHHHHHHHHHHHTTSEEEETTEEEES-HHHHHHHHT-/--HHHHHHHHHTTBHHHHHS-HHHHHHHHHH-EEEEE-TT-EEE-TTPPP--EEEEEEEEEEEEEE-TTS-EEEEEEEETT-EE--HHHHH-PPPSSEEEEEEEEEEEEE-HHHHHHHHHH-TTHHHHHHHHHHHHHHHHHHHHHHHHH--HHHHHHHHHHHHHTGGGTBSS--SEE---HHHHHHHTT--HHHHHHHHHHHHHTTSEEEETTEEEES-HHHHHHHHT-

Nearest PDB structures (foldseek):
  4cyd-assembly2_C  TM=8.817E-01  e=6.180E-18  Corynebacterium glutamicum
  4cyd-assembly2_A  TM=8.797E-01  e=1.479E-17  Corynebacterium glutamicum
  3i54-assembly2_C  TM=8.885E-01  e=3.342E-17  Mycobacterium tuberculosis
  7pza-assembly1_A  TM=8.480E-01  e=4.470E-17  Sinorhizobium meliloti 1021
  2oz6-assembly1_A-2  TM=8.063E-01  e=4.551E-14  Pseudomonas aeruginosa

pLDDT: mean 95.54, std 4.98, range [43.25, 98.69]

InterPro domains:
  IPR000595 Cyclic nucleotide-binding domain [PF00027] (36-121)
  IPR000595 Cyclic nucleotide-binding domain [PS50042] (16-119)
  IPR000595 Cyclic nucleotide-binding domain [SM00100] (16-137)
  IPR000595 Cyclic nucleotide-binding domain [cd00038] (16-130)
  IPR012318 Crp-type HTH domain [PF13545] (155-226)
  IPR012318 Crp-type HTH domain [PS51063] (150-221)
  IPR012318 Crp-type HTH domain [SM00419] (171-219)
  IPR014710 RmlC-like jelly roll fold [G3DSA:2.60.120.10] (1-150)
  IPR018490 Cyclic nucleotide-binding domain superfamily [SSF51206] (11-141)
  IPR036388 Winged helix-like DNA-binding domain superfamily [G3DSA:1.10.10.10] (153-229)
  IPR036390 Winged helix DNA-binding domain superfamily [SSF46785] (153-228)
  IPR050397 Global Transcriptional Regulators in Environmental Response [PTHR24567] (12-228)

Sequence (458 aa):
MNDTHAWREQLQHGHWFRQLSPALQDRLLEAARPLVLAAGERLFQRGDAPCGLYAVLSGAIRIGALSADGKEALLTLVEAPHWFGEICLFDGQPRTHDAYAEGATRLLRVPQASVQALLDEQPRYWREFALLMSHKLRLAFVALEQQSLMGAAPRVAFRLLQMAAGYGEVDGPRRVLHLSQEQLALMLSLSRQTTNQILKNLQQEGALRLGYGEIEIVDSARLEQLAKGMNDTHAWREQLQHGHWFRQLSPALQDRLLEAARPLVLAAGERLFQRGDAPCGLYAVLSGAIRIGALSADGKEALLTLVEAPHWFGEICLFDGQPRTHDAYAEGATRLLRVPQASVQALLDEQPRYWREFALLMSHKLRLAFVALEQQSLMGAAPRVAFRLLQMAAGYGEVDGPRRVLHLSQEQLALMLSLSRQTTNQILKNLQQEGALRLGYGEIEIVDSARLEQLAKG

Foldseek 3Di:
DDVLVVLLVFLCQWQLLVPDDPVVNVLQSVQKDKDKAAAFAWPDAFQAWQWAKKFWSAAWKWWWAADPVGDIATQDIGGPGDMDRCPCLPPRGTDHTTITTHHITMMIGRTSVSVNVVCVVPVVCVVSSVVSVVLVVVVVVVLVVCLVPHDDLLSLLVVQQCVQCVVVTGDHGHFKDQADLCSSCSNNVHDSVVSVVSLVVCVVVVQWDDDDRMIGGRNNVVSVVSNVD/DDVLVVLLVFLCQWQLLVPDDPVVNVLQSVQKDKDKAAAFAWPDAFQAWQWAKKFWSAAWKWWWAADPVGDIATQDIGGPGDMDRCPCLPPRGTDHTIITTHHITMMIGRTSVSVNVVCVVPVVCVVSSVVSVVLVVVVVVVLVVCLVPHDDLLSLLVVQQCVQCVVVTGPHGHFKDQADLCSSCSNNVHDSVVSVVSLVVCVVVVQWDDDDRMIGGRNNVVSVVSNVD

Solvent-accessible surface area (backbone atoms only — not comparable to full-atom values): 23514 Å² total; per-residue (Å²): 134,66,64,56,58,59,49,49,62,54,34,51,53,12,48,72,61,51,68,46,53,70,69,56,50,50,53,51,56,69,56,38,41,80,44,79,37,51,58,67,36,71,77,49,44,52,64,35,72,63,68,31,36,36,33,25,71,35,48,25,35,38,33,25,47,70,46,98,86,66,49,66,23,37,74,45,73,47,38,54,39,43,70,49,55,57,57,28,72,70,68,67,42,49,36,87,42,28,31,28,21,48,43,62,19,36,31,35,34,29,41,39,68,57,53,50,51,51,35,70,72,40,31,62,51,37,51,63,57,38,42,57,50,42,52,51,36,54,50,47,52,50,51,56,40,42,64,44,71,43,58,69,62,23,46,50,31,41,50,53,52,36,58,26,27,48,72,73,34,38,80,67,65,50,47,66,41,82,46,38,67,57,55,53,12,34,52,64,58,45,51,52,68,58,43,49,51,45,51,49,53,36,31,74,72,52,26,33,44,83,53,90,47,24,39,32,55,68,29,64,66,58,34,50,55,43,37,74,102,137,67,65,58,58,60,50,47,62,55,33,50,54,13,48,70,61,52,68,45,54,69,67,55,49,49,54,50,55,70,57,38,41,82,43,78,38,50,58,67,36,71,76,49,44,51,65,36,70,63,66,30,36,36,32,26,70,37,47,25,36,38,32,26,48,70,47,97,86,66,50,65,23,37,74,46,72,47,36,55,39,43,69,49,54,58,59,30,72,68,69,66,41,49,35,87,42,28,32,28,23,49,42,62,20,36,32,35,36,30,42,38,67,58,54,50,50,50,37,69,73,39,31,64,50,35,50,63,58,38,41,59,50,43,52,50,38,52,50,48,51,49,51,56,40,42,65,46,71,43,56,70,61,23,47,52,32,41,50,52,52,38,58,26,27,48,72,72,34,39,79,67,65,50,46,67,40,83,45,39,67,58,56,53,10,34,51,64,56,45,51,52,68,58,42,50,51,46,50,49,52,36,31,74,73,52,26,34,45,84,53,90,48,25,40,31,55,68,29,65,66,58,35,52,53,43,36,71,100

Organism: NCBI:txid1005395

Radius of gyration: 22.48 Å; Cα contacts (8 Å, |Δi|>4): 861; chains: 2; bounding box: 53×66×50 Å